Protein AF-A0A8C5NUU5-F1 (afdb_monomer)

InterPro domains:
  IPR004147 ABC1 atypical kinase-like domain [PF03109] (112-292)
  IPR011009 Protein kinase-like domain superfamily [SSF56112] (156-273)
  IPR034646 ADCK3-like domain [cd13970] (95-298)
  IPR051409 Atypical kinase ADCK [PTHR43851] (114-397)

Radius of gyration: 23.2 Å; Cα contacts (8 Å, |Δi|>4): 491; chains: 1; bounding box: 62×61×53 Å

Foldseek 3Di:
DAADAADLDLVSLVVLLVVLVVVLVVQLVVLVVVVVVPPDDDDDDDDPPPPQSSPDPVSLVSVLVSCLSLLLLLQLVVQLCCLLPPVLQDPSNVVSNVSSVVPDRDYPPVCLVPPSNLVCLLSSLVSNLVVCVVRVRDGPLDDSVVVSVVSNVLSNLVLALVVFLVQLVVVQVVCVPPLAEHEFHWPVVQDDSRDTDTPDDDAFQLLPCLPPDLVLLQVVLLVLVLVLLCCLQPVLKDQLRLPSRQWGQDPVSNHIYHGTRSRIDHHDPVLSVLVLQLLVCLLVVPLPSNLVSCCVQVVDVVPFDPLLSVLVSQLSNLSSPLQNDPFWDFLLDPVSVVSNSVSVVSNSVGPPDDGDPVVSSSSSSSSSSSVSSNSSRHTGRNNVSSVVSSVVSVCVVVVND

Solvent-accessible surface area (backbone atoms only — not comparable to full-atom values): 22202 Å² total; per-residue (Å²): 115,52,83,47,88,68,72,70,44,73,65,58,45,50,54,54,52,51,52,45,54,52,49,35,51,53,48,21,52,50,48,51,51,53,52,66,73,56,77,73,89,82,93,73,98,71,74,98,78,79,83,51,60,58,69,41,74,74,35,48,52,53,49,35,61,51,40,51,67,39,40,68,58,46,50,52,49,45,54,70,49,57,74,46,47,80,92,65,40,52,73,66,56,46,53,39,51,51,48,42,65,71,57,54,53,44,68,45,69,76,46,58,79,60,60,44,56,80,85,35,44,70,58,44,48,54,52,51,49,52,50,35,62,73,64,69,69,63,59,91,72,68,60,67,72,64,48,48,58,52,51,49,52,52,56,54,44,68,56,38,36,58,58,22,52,51,43,42,53,52,49,27,64,76,34,65,86,43,87,46,48,42,45,60,56,70,42,68,94,61,44,43,71,76,38,79,38,59,56,88,82,65,63,45,37,50,80,70,45,68,84,52,55,70,67,58,33,24,51,53,41,50,51,50,51,52,48,54,51,37,19,51,63,69,64,30,42,34,65,30,65,61,62,44,71,43,30,21,41,19,85,89,79,59,31,36,38,51,71,76,31,55,54,50,42,77,53,58,69,72,55,45,53,51,48,53,51,32,50,49,24,18,35,72,66,34,64,67,57,30,50,56,43,34,34,75,69,42,67,37,88,82,76,61,54,67,71,30,52,50,31,55,50,51,47,46,36,57,62,9,46,46,42,49,32,89,54,60,38,58,43,48,46,66,64,62,61,52,54,47,59,68,29,50,62,47,44,52,70,52,54,89,67,85,52,56,74,68,52,56,40,48,50,39,28,56,50,37,54,52,50,52,24,25,72,45,51,17,58,46,64,36,24,66,63,48,52,51,51,49,53,53,38,53,31,58,74,71,69,54,128

Organism: Jaculus jaculus (NCBI:txid51337)

Sequence (401 aa):
ARERKVPVTRIGRLANFGGLAVGLGFGALAEVAKKSLRSESSTGKKAVLDSSPFLSEANAERIVSTLCKVRGAALKLGQMLSIQDDAFINPHLAKIFDRVRQSADFMPLKQMMYPGVAQSIDSDVNNLMALLSMSNMLPEGLFPEHLIDVMRRELVLECDYEREAACAKKFRELLKDHPFFYVPEIVDELCSPHVLTSELVTGFPLDQGEGLSQEIRNEICHNILVLCLRELFEFHYMQTDPNWSNFFYDPQQHKVALLDFGASREYDRSFTNLYIQIIRAAADRDRETVLKKSIEMKFLTGYEVKAMEDAHLDAILILGEAFASEEPFDFGSQSTTEKIHSLIPIMLQHRLIPPPEETYSLHRKMGGSFLICSKLKACFPCKAMFEEAYSKYCRTQAGLQ

Nearest PDB structures (foldseek):
  4ped-assembly1_A  TM=8.914E-01  e=1.537E-37  Homo sapiens
  5i35-assembly1_A  TM=9.465E-01  e=2.571E-35  Homo sapiens
  7udp-assembly1_A  TM=9.270E-01  e=1.973E-35  Homo sapiens
  7udq-assembly2_B  TM=9.105E-01  e=1.582E-35  Homo sapiens
  7udq-assembly1_A  TM=8.842E-01  e=3.997E-35  Homo sapiens

pLDDT: mean 76.99, std 14.89, range [30.97, 96.44]

Secondary structure (DSSP, 8-state):
--B-PPP-SHHHHHHHHHHHHHHHHHHHHHHHHHHHHT-S-------TT---TT--HHHHHHHHHHHGGGHHHHHHHHHHHHTS-TTTS-HHHHHHHHHHHH--PBPPHHHHTS-TTGGGHHHHHHHHHHHHHHTT-SPTT--HHHHHHHHHHHHHHTT-HHHHHHHHHHHHHHTTT-SSEE-PPB-GGG-BTTB--BPPP-SEEGGGGGGS-HHHHHHHHHHHHHHHHHHHHTSSEEE----GGGEEEETTTTEEEE---TTEEE--HHHHHHHHHHHHHHHTT-HHHHHHHHHHTTS--S-S-HHHHHHHHHHHHHHHHHHH-SSPEETTSHHHHHHHHHHHHHHHHS-SSPPPHHHHHHHHHHHHHHHHHHHTT-EE--HHHHHHHHHHHHHHHTT--

Mean predicted aligned error: 11.81 Å

Structure (mmCIF, N/CA/C/O backbone):
data_AF-A0A8C5NUU5-F1
#
_entry.id   AF-A0A8C5NUU5-F1
#
loop_
_atom_site.group_PDB
_atom_site.id
_atom_site.type_symbol
_atom_site.label_atom_id
_atom_site.label_alt_id
_atom_site.label_comp_id
_atom_site.label_asym_id
_atom_site.label_entity_id
_atom_site.label_seq_id
_atom_site.pdbx_PDB_ins_code
_atom_site.Cartn_x
_atom_site.Cartn_y
_atom_site.Cartn_z
_atom_site.occupancy
_atom_site.B_iso_or_equiv
_atom_site.auth_seq_id
_atom_site.auth_comp_id
_atom_site.auth_asym_id
_atom_site.auth_atom_id
_atom_site.pdbx_PDB_model_num
ATOM 1 N N . ALA A 1 1 ? 16.398 10.800 -21.022 1.00 48.81 1 ALA A N 1
ATOM 2 C CA . ALA A 1 1 ? 17.086 9.572 -20.585 1.00 48.81 1 ALA A CA 1
ATOM 3 C C . ALA A 1 1 ? 18.338 9.359 -21.433 1.00 48.81 1 ALA A C 1
ATOM 5 O O . ALA A 1 1 ? 18.254 9.545 -22.645 1.00 48.81 1 ALA A O 1
ATOM 6 N N . ARG A 1 2 ? 19.489 9.028 -20.835 1.00 56.44 2 ARG A N 1
ATOM 7 C CA . ARG A 1 2 ? 20.695 8.584 -21.562 1.00 56.44 2 ARG A CA 1
ATOM 8 C C . ARG A 1 2 ? 20.977 7.119 -21.212 1.00 56.44 2 ARG A C 1
ATOM 10 O O . ARG A 1 2 ? 20.604 6.665 -20.136 1.00 56.44 2 ARG A O 1
ATOM 17 N N . GLU A 1 3 ? 21.618 6.378 -22.112 1.00 60.69 3 GLU A N 1
ATOM 18 C CA . GLU A 1 3 ? 22.063 5.010 -21.820 1.00 60.69 3 GLU A CA 1
ATOM 19 C C . GLU A 1 3 ? 23.207 5.058 -20.797 1.00 60.69 3 GLU A C 1
ATOM 21 O O . GLU A 1 3 ? 24.207 5.753 -21.012 1.00 60.69 3 GLU A O 1
ATOM 26 N N . ARG A 1 4 ? 23.082 4.333 -19.678 1.00 66.06 4 ARG A N 1
ATOM 27 C CA . ARG A 1 4 ? 24.101 4.361 -18.619 1.00 66.06 4 ARG A CA 1
ATOM 28 C C . ARG A 1 4 ? 24.364 2.976 -18.050 1.00 66.06 4 ARG A C 1
ATOM 30 O O . ARG A 1 4 ? 23.464 2.301 -17.563 1.00 66.06 4 ARG A O 1
ATOM 37 N N . LYS A 1 5 ? 25.633 2.559 -18.098 1.00 62.81 5 LYS A N 1
ATOM 38 C CA . LYS A 1 5 ? 26.053 1.250 -17.588 1.00 62.81 5 LYS A CA 1
ATOM 39 C C . LYS A 1 5 ? 25.958 1.198 -16.067 1.00 62.81 5 LYS A C 1
ATOM 41 O O . LYS A 1 5 ? 26.553 2.033 -15.382 1.00 62.81 5 LYS A O 1
ATOM 46 N N . VAL A 1 6 ? 25.284 0.174 -15.553 1.00 64.19 6 VAL A N 1
ATOM 47 C CA . VAL A 1 6 ? 25.213 -0.106 -14.113 1.00 64.19 6 VAL A CA 1
ATOM 48 C C . VAL A 1 6 ? 26.403 -0.993 -13.721 1.00 64.19 6 VAL A C 1
ATOM 50 O O . VAL A 1 6 ? 26.710 -1.949 -14.443 1.00 64.19 6 VAL A O 1
ATOM 53 N N . PRO A 1 7 ? 27.133 -0.689 -12.631 1.00 62.59 7 PRO A N 1
ATOM 54 C CA . PRO A 1 7 ? 28.271 -1.496 -12.200 1.00 62.59 7 PRO A CA 1
ATOM 55 C C . PRO A 1 7 ? 27.830 -2.915 -11.816 1.00 62.59 7 PRO A C 1
ATOM 57 O O . PRO A 1 7 ? 27.043 -3.118 -10.899 1.00 62.59 7 PRO A O 1
ATOM 60 N N . VAL A 1 8 ? 28.377 -3.920 -12.495 1.00 61.53 8 VAL A N 1
ATOM 61 C CA . VAL A 1 8 ? 27.998 -5.336 -12.321 1.00 61.53 8 VAL A CA 1
ATOM 62 C C . VAL A 1 8 ? 28.823 -6.075 -11.260 1.00 61.53 8 VAL A C 1
ATOM 64 O O . VAL A 1 8 ? 28.419 -7.143 -10.823 1.00 61.53 8 VAL A O 1
ATOM 67 N N . THR A 1 9 ? 29.949 -5.516 -10.799 1.00 61.06 9 THR A N 1
ATOM 68 C CA . THR A 1 9 ? 30.855 -6.182 -9.842 1.00 61.06 9 THR A CA 1
ATOM 69 C C . THR A 1 9 ? 30.888 -5.488 -8.479 1.00 61.06 9 THR A C 1
ATOM 71 O O . THR A 1 9 ? 30.816 -4.260 -8.394 1.00 61.06 9 THR A O 1
ATOM 74 N N . ARG A 1 10 ? 31.075 -6.268 -7.400 1.00 58.16 10 ARG A N 1
ATOM 75 C CA . ARG A 1 10 ? 31.219 -5.753 -6.020 1.00 58.16 10 ARG A CA 1
ATOM 76 C C . ARG A 1 10 ? 32.348 -4.719 -5.897 1.00 58.16 10 ARG A C 1
ATOM 78 O O . ARG A 1 10 ? 32.163 -3.672 -5.288 1.00 58.16 10 ARG A O 1
ATOM 85 N N . ILE A 1 11 ? 33.485 -4.965 -6.553 1.00 60.03 11 ILE A N 1
ATOM 86 C CA . ILE A 1 11 ? 34.646 -4.055 -6.562 1.00 60.03 11 ILE A CA 1
ATOM 87 C C . ILE A 1 11 ? 34.317 -2.741 -7.284 1.00 60.03 11 ILE A C 1
ATOM 89 O O . ILE A 1 11 ? 34.631 -1.664 -6.781 1.00 60.03 11 ILE A O 1
ATOM 93 N N . GLY A 1 12 ? 33.640 -2.809 -8.437 1.00 59.91 12 GLY A N 1
ATOM 94 C CA . GLY A 1 12 ? 33.230 -1.616 -9.180 1.00 59.91 12 GLY A CA 1
ATOM 95 C C . GLY A 1 12 ? 32.252 -0.740 -8.393 1.00 59.91 12 GLY A C 1
ATOM 96 O O . GLY A 1 12 ? 32.284 0.484 -8.507 1.00 59.91 12 GLY A O 1
ATOM 97 N N . ARG A 1 13 ? 31.409 -1.344 -7.549 1.00 68.25 13 ARG A N 1
ATOM 98 C CA . ARG A 1 13 ? 30.512 -0.613 -6.644 1.00 68.25 13 ARG A CA 1
ATOM 99 C C . ARG A 1 13 ? 31.269 0.015 -5.488 1.00 68.25 13 ARG A C 1
ATOM 101 O O . ARG A 1 13 ? 31.137 1.217 -5.291 1.00 68.25 13 ARG A O 1
ATOM 108 N N . LEU A 1 14 ? 32.136 -0.739 -4.814 1.00 60.97 14 LEU A N 1
ATOM 109 C CA . LEU A 1 14 ? 32.970 -0.218 -3.730 1.00 60.97 14 LEU A CA 1
ATOM 110 C C . LEU A 1 14 ? 33.817 0.986 -4.182 1.00 60.97 14 LEU A C 1
ATOM 112 O O . LEU A 1 14 ? 33.879 1.990 -3.481 1.00 60.97 14 LEU A O 1
ATOM 116 N N . ALA A 1 15 ? 34.394 0.937 -5.387 1.00 66.75 15 ALA A N 1
ATOM 117 C CA . ALA A 1 15 ? 35.152 2.052 -5.958 1.00 66.75 15 ALA A CA 1
ATOM 118 C C . ALA A 1 15 ? 34.297 3.320 -6.165 1.00 66.75 15 ALA A C 1
ATOM 120 O O . ALA A 1 15 ? 34.774 4.434 -5.946 1.00 66.75 15 ALA A O 1
ATOM 121 N N . ASN A 1 16 ? 33.021 3.169 -6.541 1.00 66.38 16 ASN A N 1
ATOM 122 C CA . ASN A 1 16 ? 32.099 4.298 -6.684 1.00 66.38 16 ASN A CA 1
ATOM 123 C C . ASN A 1 16 ? 31.792 4.967 -5.337 1.00 66.38 16 ASN A C 1
ATOM 125 O O . ASN A 1 16 ? 31.796 6.195 -5.258 1.00 66.38 16 ASN A O 1
ATOM 129 N N . PHE A 1 17 ? 31.558 4.173 -4.289 1.00 65.06 17 PHE A N 1
ATOM 130 C CA . PHE A 1 17 ? 31.290 4.689 -2.944 1.00 65.06 17 PHE A CA 1
ATOM 131 C C . PHE A 1 17 ? 32.551 5.244 -2.269 1.00 65.06 17 PHE A C 1
ATOM 133 O O . PHE A 1 17 ? 32.482 6.284 -1.618 1.00 65.06 17 PHE A O 1
ATOM 140 N N . GLY A 1 18 ? 33.721 4.643 -2.508 1.00 63.34 18 GLY A N 1
ATOM 141 C CA . GLY A 1 18 ? 35.010 5.194 -2.083 1.00 63.34 18 GLY A CA 1
ATOM 142 C C . GLY A 1 18 ? 35.283 6.572 -2.697 1.00 63.34 18 GLY A C 1
ATOM 143 O O . GLY A 1 18 ? 35.673 7.499 -1.990 1.00 63.34 18 GLY A O 1
ATOM 144 N N . GLY A 1 19 ? 34.988 6.749 -3.990 1.00 69.12 19 GLY A N 1
ATOM 145 C CA . GLY A 1 19 ? 35.074 8.053 -4.655 1.00 69.12 19 GLY A CA 1
ATOM 146 C C . GLY A 1 19 ? 34.118 9.101 -4.071 1.00 69.12 19 GLY A C 1
ATOM 147 O O . GLY A 1 19 ? 34.488 10.271 -3.952 1.00 69.12 19 GLY A O 1
ATOM 148 N N . LEU A 1 20 ? 32.913 8.693 -3.655 1.00 68.44 20 LEU A N 1
ATOM 149 C CA . LEU A 1 20 ? 31.975 9.577 -2.962 1.00 68.44 20 LEU A CA 1
ATOM 150 C C . LEU A 1 20 ? 32.493 9.981 -1.578 1.00 68.44 20 LEU A C 1
ATOM 152 O O . LEU A 1 20 ? 32.486 11.169 -1.279 1.00 68.44 20 LEU A O 1
ATOM 156 N N . ALA A 1 21 ? 32.953 9.036 -0.754 1.00 63.19 21 ALA A N 1
ATOM 157 C CA . ALA A 1 21 ? 33.461 9.326 0.589 1.00 63.19 21 ALA A CA 1
ATOM 158 C C . ALA A 1 21 ? 34.622 10.333 0.547 1.00 63.19 21 ALA A C 1
ATOM 160 O O . ALA A 1 21 ? 34.640 11.307 1.302 1.00 63.19 21 ALA A O 1
ATOM 161 N N . VAL A 1 22 ? 35.536 10.156 -0.413 1.00 70.50 22 VAL A N 1
ATOM 162 C CA . VAL A 1 22 ? 36.623 11.103 -0.687 1.00 70.50 22 VAL A CA 1
ATOM 163 C C . VAL A 1 22 ? 36.067 12.467 -1.117 1.00 70.50 22 VAL A C 1
ATOM 165 O O . VAL A 1 22 ? 36.446 13.492 -0.555 1.00 70.50 22 VAL A O 1
ATOM 168 N N . GLY A 1 23 ? 35.132 12.502 -2.072 1.00 66.00 23 GLY A N 1
ATOM 169 C CA . GLY A 1 23 ? 34.536 13.746 -2.573 1.00 66.00 23 GLY A CA 1
ATOM 170 C C . GLY A 1 23 ? 33.729 14.526 -1.528 1.00 66.00 23 GLY A C 1
ATOM 171 O O . GLY A 1 23 ? 33.807 15.754 -1.490 1.00 66.00 23 GLY A O 1
ATOM 172 N N . LEU A 1 24 ? 32.989 13.827 -0.665 1.00 68.00 24 LEU A N 1
ATOM 173 C CA . LEU A 1 24 ? 32.257 14.398 0.465 1.00 68.00 24 LEU A CA 1
ATOM 174 C C . LEU A 1 24 ? 33.218 14.948 1.523 1.00 68.00 24 LEU A C 1
ATOM 176 O O . LEU A 1 24 ? 33.020 16.070 1.982 1.00 68.00 24 LEU A O 1
ATOM 180 N N . GLY A 1 25 ? 34.285 14.209 1.849 1.00 61.53 25 GLY A N 1
ATOM 181 C CA . GLY A 1 25 ? 35.333 14.652 2.772 1.00 61.53 25 GLY A CA 1
ATOM 182 C C . GLY A 1 25 ? 36.059 15.909 2.285 1.00 61.53 25 GLY A C 1
ATOM 183 O O . GLY A 1 25 ? 36.188 16.873 3.038 1.00 61.53 25 GLY A O 1
ATOM 184 N N . PHE A 1 26 ? 36.449 15.958 1.006 1.00 68.31 26 PHE A N 1
ATOM 185 C CA . PHE A 1 26 ? 37.026 17.166 0.403 1.00 68.31 26 PHE A CA 1
ATOM 186 C C . PHE A 1 26 ? 36.042 18.342 0.392 1.00 68.31 26 PHE A C 1
ATOM 188 O O . PHE A 1 26 ? 36.434 19.466 0.698 1.00 68.31 26 PHE A O 1
ATOM 195 N N . GLY A 1 27 ? 34.768 18.100 0.063 1.00 59.88 27 GLY A N 1
ATOM 196 C CA . GLY A 1 27 ? 33.731 19.134 0.067 1.00 59.88 27 GLY A CA 1
ATOM 197 C C . GLY A 1 27 ? 33.468 19.709 1.460 1.00 59.88 27 GLY A C 1
ATOM 198 O O . GLY A 1 27 ? 33.361 20.924 1.605 1.00 59.88 27 GLY A O 1
ATOM 199 N N . ALA A 1 28 ? 33.430 18.855 2.485 1.00 65.06 28 ALA A N 1
ATOM 200 C CA . ALA A 1 28 ? 33.262 19.269 3.874 1.00 65.06 28 ALA A CA 1
ATOM 201 C C . ALA A 1 28 ? 34.465 20.078 4.380 1.00 65.06 28 ALA A C 1
ATOM 203 O O . ALA A 1 28 ? 34.283 21.138 4.976 1.00 65.06 28 ALA A O 1
ATOM 204 N N . LEU A 1 29 ? 35.693 19.634 4.082 1.00 65.00 29 LEU A N 1
ATOM 205 C CA . LEU A 1 29 ? 36.913 20.379 4.412 1.00 65.00 29 LEU A CA 1
ATOM 206 C C . LEU A 1 29 ? 36.962 21.743 3.713 1.00 65.00 29 LEU A C 1
ATOM 208 O O . LEU A 1 29 ? 37.319 22.738 4.340 1.00 65.00 29 LEU A O 1
ATOM 212 N N . ALA A 1 30 ? 36.571 21.812 2.438 1.00 67.00 30 ALA A N 1
ATOM 213 C CA . ALA A 1 30 ? 36.509 23.064 1.692 1.00 67.00 30 ALA A CA 1
ATOM 214 C C . ALA A 1 30 ? 35.469 24.036 2.274 1.00 67.00 30 ALA A C 1
ATOM 216 O O . ALA A 1 30 ? 35.749 25.230 2.380 1.00 67.00 30 ALA A O 1
ATOM 217 N N . GLU A 1 31 ? 34.300 23.546 2.698 1.00 63.31 31 GLU A N 1
ATOM 218 C CA . GLU A 1 31 ? 33.261 24.386 3.304 1.00 63.31 31 GLU A CA 1
ATOM 219 C C . GLU A 1 31 ? 33.675 24.880 4.699 1.00 63.31 31 GLU A C 1
ATOM 221 O O . GLU A 1 31 ? 33.474 26.050 5.026 1.00 63.31 31 GLU A O 1
ATOM 226 N N . VAL A 1 32 ? 34.348 24.037 5.493 1.00 68.25 32 VAL A N 1
ATOM 227 C CA . VAL A 1 32 ? 34.960 24.436 6.774 1.00 68.25 32 VAL A CA 1
ATOM 228 C C . VAL A 1 32 ? 36.052 25.487 6.557 1.00 68.25 32 VAL A C 1
ATOM 230 O O . VAL A 1 32 ? 36.048 26.512 7.238 1.00 68.25 32 VAL A O 1
ATOM 233 N N . ALA A 1 33 ? 36.940 25.298 5.575 1.00 71.00 33 ALA A N 1
ATOM 234 C CA . ALA A 1 33 ? 37.979 26.271 5.234 1.00 71.00 33 ALA A CA 1
ATOM 235 C C . ALA A 1 33 ? 37.377 27.608 4.769 1.00 71.00 33 ALA A C 1
ATOM 237 O O . ALA A 1 33 ? 37.778 28.673 5.235 1.00 71.00 33 ALA A O 1
ATOM 238 N N . LYS A 1 34 ? 36.349 27.567 3.915 1.00 68.69 34 LYS A N 1
ATOM 239 C CA . LYS A 1 34 ? 35.609 28.745 3.438 1.00 68.69 34 LYS A CA 1
ATOM 240 C C . LYS A 1 34 ? 34.892 29.481 4.571 1.00 68.69 34 LYS A C 1
ATOM 242 O O . LYS A 1 34 ? 34.844 30.708 4.560 1.00 68.69 34 LYS A O 1
ATOM 247 N N . LYS A 1 35 ? 34.355 28.754 5.556 1.00 61.25 35 LYS A N 1
ATOM 248 C CA . LYS A 1 35 ? 33.715 29.325 6.750 1.00 61.25 35 LYS A CA 1
ATOM 249 C C . LYS A 1 35 ? 34.744 29.932 7.711 1.00 61.25 35 LYS A C 1
ATOM 251 O O . LYS A 1 35 ? 34.495 31.007 8.243 1.00 61.25 35 LYS A O 1
ATOM 256 N N . SER A 1 36 ? 35.919 29.312 7.847 1.00 66.06 36 SER A N 1
ATOM 257 C CA . SER A 1 36 ? 37.056 29.852 8.609 1.00 66.06 36 SER A CA 1
ATOM 258 C C . SER A 1 36 ? 37.648 31.115 7.973 1.00 66.06 36 SER A C 1
ATOM 260 O O . SER A 1 36 ? 38.089 32.006 8.689 1.00 66.06 36 SER A O 1
ATOM 262 N N . LEU A 1 37 ? 37.630 31.216 6.640 1.00 62.16 37 LEU A N 1
ATOM 263 C CA . LEU A 1 37 ? 38.055 32.404 5.888 1.00 62.16 37 LEU A CA 1
ATOM 264 C C . LEU A 1 37 ? 37.002 33.529 5.882 1.00 62.16 37 LEU A C 1
ATOM 266 O O . LEU A 1 37 ? 37.339 34.675 5.609 1.00 62.16 37 LEU A O 1
ATOM 270 N N . ARG A 1 38 ? 35.731 33.225 6.182 1.00 56.22 38 ARG A N 1
ATOM 271 C CA . ARG A 1 38 ? 34.602 34.180 6.210 1.00 56.22 38 ARG A CA 1
ATOM 272 C C . ARG A 1 38 ? 34.339 34.809 7.584 1.00 56.22 38 ARG A C 1
ATOM 274 O O . ARG A 1 38 ? 33.299 35.436 7.774 1.00 56.22 38 ARG A O 1
ATOM 281 N N . SER A 1 39 ? 35.260 34.673 8.536 1.00 43.84 39 SER A N 1
ATOM 282 C CA . SER A 1 39 ? 35.147 35.317 9.846 1.00 43.84 39 SER A CA 1
ATOM 283 C C . SER A 1 39 ? 35.506 36.806 9.781 1.00 43.84 39 SER A C 1
ATOM 285 O O . SER A 1 39 ? 36.540 37.207 10.296 1.00 43.84 39 SER A O 1
ATOM 287 N N . GLU A 1 40 ? 34.633 37.615 9.177 1.00 42.03 40 GLU A N 1
ATOM 288 C CA . GLU A 1 40 ? 34.365 38.995 9.600 1.00 42.03 40 GLU A CA 1
ATOM 289 C C . GLU A 1 40 ? 33.042 39.490 8.977 1.00 42.03 40 GLU A C 1
ATOM 291 O O . GLU A 1 40 ? 32.858 39.477 7.763 1.00 42.03 40 GLU A O 1
ATOM 296 N N . SER A 1 41 ? 32.126 39.948 9.840 1.00 34.31 41 SER A N 1
ATOM 297 C CA . SER A 1 41 ? 30.823 40.594 9.569 1.00 34.31 41 SER A CA 1
ATOM 298 C C . SER A 1 41 ? 29.615 39.716 9.163 1.00 34.31 41 SER A C 1
ATOM 300 O O . SER A 1 41 ? 29.372 39.394 8.005 1.00 34.31 41 SER A O 1
ATOM 302 N N . SER A 1 42 ? 28.760 39.392 10.141 1.00 33.69 42 SER A N 1
ATOM 303 C CA . SER A 1 42 ? 27.350 39.842 10.173 1.00 33.69 42 SER A CA 1
ATOM 304 C C . SER A 1 42 ? 26.563 39.166 11.302 1.00 33.69 42 SER A C 1
ATOM 306 O O . SER A 1 42 ? 26.409 37.950 11.385 1.00 33.69 42 SER A O 1
ATOM 308 N N . THR A 1 43 ? 26.049 40.009 12.189 1.00 38.34 43 THR A N 1
ATOM 309 C CA . THR A 1 43 ? 24.998 39.744 13.167 1.00 38.34 43 THR A CA 1
ATOM 310 C C . THR A 1 43 ? 23.674 39.475 12.446 1.00 38.34 43 THR A C 1
ATOM 312 O O . THR A 1 43 ? 23.186 40.322 11.705 1.00 38.34 43 THR A O 1
ATOM 315 N N . GLY A 1 44 ? 23.053 38.318 12.685 1.00 30.97 44 GLY A N 1
ATOM 316 C CA . GLY A 1 44 ? 21.699 38.049 12.197 1.00 30.97 44 GLY A CA 1
ATOM 317 C C . GLY A 1 44 ? 21.267 36.602 12.404 1.00 30.97 44 GLY A C 1
ATOM 318 O O . GLY A 1 44 ? 21.817 35.694 11.792 1.00 30.97 44 GLY A O 1
ATOM 319 N N . LYS A 1 45 ? 20.266 36.400 13.267 1.00 37.53 45 LYS A N 1
ATOM 320 C CA . LYS A 1 45 ? 19.578 35.126 13.524 1.00 37.53 45 LYS A CA 1
ATOM 321 C C . LYS A 1 45 ? 19.250 34.395 12.209 1.00 37.53 45 LYS A C 1
ATOM 323 O O . LYS A 1 45 ? 18.369 34.831 11.472 1.00 37.53 45 LYS A O 1
ATOM 328 N N . LYS A 1 46 ? 19.906 33.263 11.951 1.00 31.20 46 LYS A N 1
ATOM 329 C CA . LYS A 1 46 ? 19.483 32.263 10.962 1.00 31.20 46 LYS A CA 1
ATOM 330 C C . LYS A 1 46 ? 19.641 30.867 11.561 1.00 31.20 46 LYS A C 1
ATOM 332 O O . LYS A 1 46 ? 20.548 30.627 12.348 1.00 31.20 46 LYS A O 1
ATOM 337 N N . ALA A 1 47 ? 18.657 30.034 11.247 1.00 31.16 47 ALA A N 1
ATOM 338 C CA . ALA A 1 47 ? 18.267 28.799 11.906 1.00 31.16 47 ALA A CA 1
ATOM 339 C C . ALA A 1 47 ? 19.414 27.838 12.264 1.00 31.16 47 ALA A C 1
ATOM 341 O O . ALA A 1 47 ? 20.346 27.625 11.496 1.00 31.16 47 ALA A O 1
ATOM 342 N N . VAL A 1 48 ? 19.253 27.173 13.408 1.00 33.88 48 VAL A N 1
ATOM 343 C CA . VAL A 1 48 ? 20.086 26.088 13.965 1.00 33.88 48 VAL A CA 1
ATOM 344 C C . VAL A 1 48 ? 20.008 24.789 13.119 1.00 33.88 48 VAL A C 1
ATOM 346 O O . VAL A 1 48 ? 20.285 23.703 13.602 1.00 33.88 48 VAL A O 1
ATOM 349 N N . LEU A 1 49 ? 19.650 24.874 11.832 1.00 36.28 49 LEU A N 1
ATOM 350 C CA . LEU A 1 49 ? 19.380 23.720 10.957 1.00 36.28 49 LEU A CA 1
ATOM 351 C C . LEU A 1 49 ? 20.277 23.637 9.699 1.00 36.28 49 LEU A C 1
ATOM 353 O O . LEU A 1 49 ? 20.172 22.669 8.958 1.00 36.28 49 LEU A O 1
ATOM 357 N N . ASP A 1 50 ? 21.217 24.572 9.493 1.00 39.03 50 ASP A N 1
ATOM 358 C CA . ASP A 1 50 ? 22.182 24.571 8.362 1.00 39.03 50 ASP A CA 1
ATOM 359 C C . ASP A 1 50 ? 23.565 23.954 8.710 1.00 39.03 50 ASP A C 1
ATOM 361 O O . ASP A 1 50 ? 24.580 24.204 8.055 1.00 39.03 50 ASP A O 1
ATOM 365 N N . SER A 1 51 ? 23.673 23.168 9.784 1.00 46.88 51 SER A N 1
ATOM 366 C CA . SER A 1 51 ? 24.963 22.795 10.392 1.00 46.88 51 SER A CA 1
ATOM 367 C C . SER A 1 51 ? 25.461 21.385 10.057 1.00 46.88 51 SER A C 1
ATOM 369 O O . SER A 1 51 ? 25.937 20.673 10.936 1.00 46.88 51 SER A O 1
ATOM 371 N N . SER A 1 52 ? 25.412 20.982 8.788 1.00 55.38 52 SER A N 1
ATOM 372 C CA . SER A 1 52 ? 26.130 19.796 8.305 1.00 55.38 52 SER A CA 1
ATOM 373 C C . SER A 1 52 ? 27.122 20.217 7.213 1.00 55.38 52 SER A C 1
ATOM 375 O O . SER A 1 52 ? 26.706 20.495 6.088 1.00 55.38 52 SER A O 1
ATOM 377 N N . PRO A 1 53 ? 28.442 20.264 7.495 1.00 54.97 53 PRO A N 1
ATOM 378 C CA . PRO A 1 53 ? 29.476 20.551 6.489 1.00 54.97 53 PRO A CA 1
ATOM 379 C C . PRO A 1 53 ? 29.433 19.595 5.284 1.00 54.97 53 PRO A C 1
ATOM 381 O O . PRO A 1 53 ? 29.976 19.890 4.221 1.00 54.97 53 PRO A O 1
ATOM 384 N N . PHE A 1 54 ? 28.774 18.446 5.446 1.00 54.88 54 PHE A N 1
ATOM 385 C CA . PHE A 1 54 ? 28.607 17.424 4.424 1.00 54.88 54 PHE A CA 1
ATOM 386 C C . PHE A 1 54 ? 27.453 17.698 3.446 1.00 54.88 54 PHE A C 1
ATOM 388 O O . PHE A 1 54 ? 27.490 17.154 2.346 1.00 54.88 54 PHE A O 1
ATOM 395 N N . LEU A 1 55 ? 26.493 18.575 3.763 1.00 60.47 55 LEU A N 1
ATOM 396 C CA . LEU A 1 55 ? 25.282 18.827 2.960 1.00 60.47 55 LEU A CA 1
ATOM 397 C C . LEU A 1 55 ? 25.342 20.118 2.113 1.00 60.47 55 LEU A C 1
ATOM 399 O O . LEU A 1 55 ? 24.335 20.794 1.921 1.00 60.47 55 LEU A O 1
ATOM 403 N N . SER A 1 56 ? 26.512 20.471 1.572 1.00 66.69 56 SER A N 1
ATOM 404 C CA . SER A 1 56 ? 26.612 21.558 0.582 1.00 66.69 56 SER A CA 1
ATOM 405 C C . SER A 1 56 ? 25.914 21.195 -0.739 1.00 66.69 56 SER A C 1
ATOM 407 O O . SER A 1 56 ? 25.795 20.021 -1.086 1.00 66.69 56 SER A O 1
ATOM 409 N N . GLU A 1 57 ? 25.502 22.189 -1.531 1.00 64.44 57 GLU A N 1
ATOM 410 C CA . GLU A 1 57 ? 24.834 21.981 -2.832 1.00 64.44 57 GLU A CA 1
ATOM 411 C C . GLU A 1 57 ? 25.669 21.106 -3.796 1.00 64.44 57 GLU A C 1
ATOM 413 O O . GLU A 1 57 ? 25.150 20.204 -4.453 1.00 64.44 57 GLU A O 1
ATOM 418 N N . ALA A 1 58 ? 26.996 21.278 -3.793 1.00 63.16 58 ALA A N 1
ATOM 419 C CA . ALA A 1 58 ? 27.921 20.449 -4.569 1.00 63.16 58 ALA A CA 1
ATOM 420 C C . ALA A 1 58 ? 28.030 19.004 -4.046 1.00 63.16 58 ALA A C 1
ATOM 422 O O . ALA A 1 58 ? 28.266 18.076 -4.822 1.00 63.16 58 ALA A O 1
ATOM 423 N N . ASN A 1 59 ? 27.872 18.790 -2.739 1.00 68.19 59 ASN A N 1
ATOM 424 C CA . ASN A 1 59 ? 27.830 17.454 -2.151 1.00 68.19 59 ASN A CA 1
ATOM 425 C C . ASN A 1 59 ? 26.476 16.774 -2.387 1.00 68.19 59 ASN A C 1
ATOM 427 O O . ASN A 1 59 ? 26.456 15.575 -2.658 1.00 68.19 59 ASN A O 1
ATOM 431 N N . ALA A 1 60 ? 25.374 17.527 -2.389 1.00 67.50 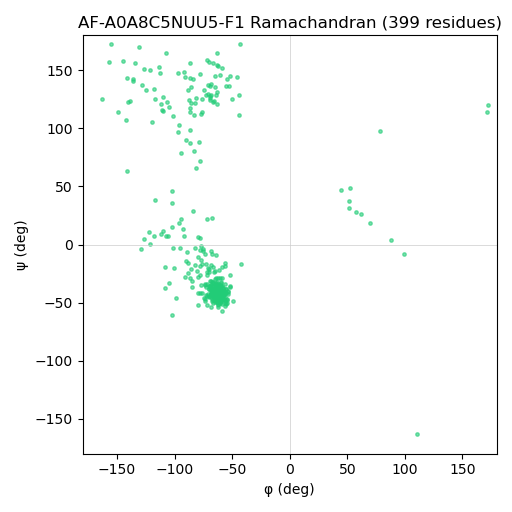60 ALA A N 1
ATOM 432 C CA . ALA A 1 60 ? 24.050 17.021 -2.742 1.00 67.50 60 ALA A CA 1
ATOM 433 C C . ALA A 1 60 ? 24.031 16.443 -4.168 1.00 67.50 60 ALA A C 1
ATOM 435 O O . ALA A 1 60 ? 23.542 15.335 -4.374 1.00 67.50 60 ALA A O 1
ATOM 436 N N . GLU A 1 61 ? 24.657 17.117 -5.140 1.00 71.00 61 GLU A N 1
ATOM 437 C CA . GLU A 1 61 ? 24.827 16.580 -6.501 1.00 71.00 61 GLU A CA 1
ATOM 438 C C . GLU A 1 61 ? 25.620 15.263 -6.540 1.00 71.00 61 GLU A C 1
ATOM 440 O O . GLU A 1 61 ? 25.278 14.330 -7.273 1.00 71.00 61 GLU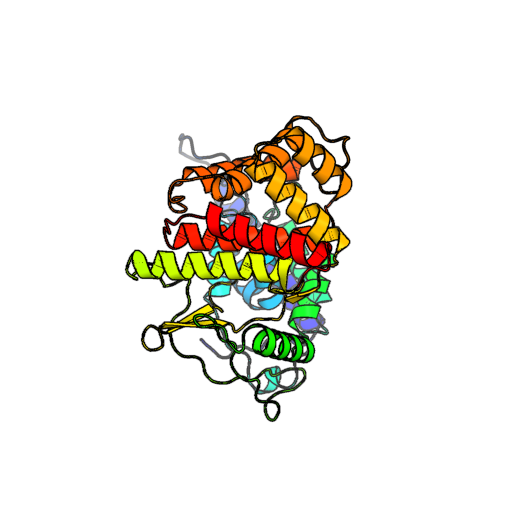 A O 1
ATOM 445 N N . ARG A 1 62 ? 26.678 15.148 -5.727 1.00 72.19 62 ARG A N 1
ATOM 446 C CA . ARG A 1 62 ? 27.480 13.915 -5.631 1.00 72.19 62 ARG A CA 1
ATOM 447 C C . ARG A 1 62 ? 26.691 12.769 -5.001 1.00 72.19 62 ARG A C 1
ATOM 449 O O . ARG A 1 62 ? 26.813 11.631 -5.465 1.00 72.19 62 ARG A O 1
ATOM 456 N N . ILE A 1 63 ? 25.874 13.072 -3.993 1.00 73.56 63 ILE A N 1
ATOM 457 C CA . ILE A 1 63 ? 24.962 12.119 -3.357 1.00 73.56 63 ILE A CA 1
ATOM 458 C C . ILE A 1 63 ? 23.941 11.628 -4.386 1.00 73.56 63 ILE A C 1
ATOM 460 O O . ILE A 1 63 ? 23.874 10.424 -4.618 1.00 73.56 63 ILE A O 1
ATOM 464 N N . VAL A 1 64 ? 23.245 12.529 -5.093 1.00 72.88 64 VAL A N 1
ATOM 465 C CA . VAL A 1 64 ? 22.279 12.172 -6.155 1.00 72.88 64 VAL A CA 1
ATOM 466 C C . VAL A 1 64 ? 22.931 11.283 -7.213 1.00 72.88 64 VAL A C 1
ATOM 468 O O . VAL A 1 64 ? 22.431 10.203 -7.513 1.00 72.88 64 VAL A O 1
ATOM 471 N N . SER A 1 65 ? 24.090 11.685 -7.743 1.00 72.00 65 SER A N 1
ATOM 472 C CA . SER A 1 65 ? 24.811 10.920 -8.771 1.00 72.00 65 SER A CA 1
ATOM 473 C C . SER A 1 65 ? 25.206 9.513 -8.306 1.00 72.00 65 SER A C 1
ATOM 475 O O . SER A 1 65 ? 25.242 8.580 -9.113 1.00 72.00 65 SER A O 1
ATOM 477 N N . THR A 1 66 ? 25.487 9.339 -7.012 1.00 74.19 66 THR A N 1
ATOM 478 C CA . THR A 1 66 ? 25.826 8.033 -6.431 1.00 74.19 66 THR A CA 1
ATOM 479 C C . THR A 1 66 ? 24.581 7.194 -6.165 1.00 74.19 66 THR A C 1
ATOM 481 O O . THR A 1 66 ? 24.568 6.019 -6.526 1.00 74.19 66 THR A O 1
ATOM 484 N N . LEU A 1 67 ? 23.507 7.793 -5.646 1.00 73.38 67 LEU A N 1
ATOM 485 C CA . LEU A 1 67 ? 22.214 7.129 -5.463 1.00 73.38 67 LEU A CA 1
ATOM 486 C C . LEU A 1 67 ? 21.616 6.660 -6.796 1.00 73.38 67 LEU A C 1
ATOM 488 O O . LEU A 1 67 ? 21.085 5.557 -6.865 1.00 73.38 67 LEU A O 1
ATOM 492 N N . CYS A 1 68 ? 21.803 7.410 -7.887 1.00 73.38 68 CYS A N 1
ATOM 493 C CA . CYS A 1 68 ? 21.409 6.973 -9.230 1.00 73.38 68 CYS A CA 1
ATOM 494 C C . CYS A 1 68 ? 22.131 5.694 -9.700 1.00 73.38 68 CYS A C 1
ATOM 496 O O . CYS A 1 68 ? 21.620 5.004 -10.579 1.00 73.38 68 CYS A O 1
ATOM 498 N N . LYS A 1 69 ? 23.301 5.343 -9.141 1.00 71.19 69 LYS A N 1
ATOM 499 C CA . LYS A 1 69 ? 24.006 4.083 -9.464 1.00 71.19 69 LYS A CA 1
ATOM 500 C C . LYS A 1 69 ? 23.441 2.874 -8.714 1.00 71.19 69 LYS A C 1
ATOM 502 O O . LYS A 1 69 ? 23.622 1.757 -9.185 1.00 71.19 69 LYS A O 1
ATOM 507 N N . VAL A 1 70 ? 22.769 3.106 -7.585 1.00 73.31 70 VAL A N 1
ATOM 508 C CA . VAL A 1 70 ? 22.078 2.101 -6.756 1.00 73.31 70 VAL A CA 1
ATOM 509 C C . VAL A 1 70 ? 20.576 2.388 -6.707 1.00 73.31 70 VAL A C 1
ATOM 511 O O . VAL A 1 70 ? 19.927 2.257 -5.673 1.00 73.31 70 VAL A O 1
ATOM 514 N N . ARG A 1 71 ? 20.023 2.828 -7.845 1.00 73.56 71 ARG A N 1
ATOM 515 C CA . ARG A 1 71 ? 18.677 3.406 -7.934 1.00 73.56 71 ARG A CA 1
ATOM 516 C C . ARG A 1 71 ? 17.591 2.483 -7.386 1.00 73.56 71 ARG A C 1
ATOM 518 O O . ARG A 1 71 ? 16.710 2.991 -6.717 1.00 73.56 71 ARG A O 1
ATOM 525 N N . GLY A 1 72 ? 17.679 1.168 -7.604 1.00 75.06 72 GLY A N 1
ATOM 526 C CA . GLY A 1 72 ? 16.730 0.203 -7.029 1.00 75.06 72 GLY A CA 1
ATOM 527 C C . GLY A 1 72 ? 16.709 0.262 -5.499 1.00 75.06 72 GLY A C 1
ATOM 528 O O . GLY A 1 72 ? 15.689 0.600 -4.910 1.00 75.06 72 GLY A O 1
ATOM 529 N N . ALA A 1 73 ? 17.866 0.070 -4.854 1.00 76.56 73 ALA A N 1
ATOM 530 C CA . ALA A 1 73 ? 17.985 0.159 -3.397 1.00 76.56 73 ALA A CA 1
ATOM 531 C C . ALA A 1 73 ? 17.600 1.541 -2.845 1.00 76.56 73 ALA A C 1
ATOM 533 O O . ALA A 1 73 ? 16.935 1.630 -1.816 1.00 76.56 73 ALA A O 1
ATOM 534 N N . ALA A 1 74 ? 17.987 2.618 -3.537 1.00 76.25 74 ALA A N 1
ATOM 535 C CA . ALA A 1 74 ? 17.647 3.979 -3.141 1.00 76.25 74 ALA A CA 1
ATOM 536 C C . ALA A 1 74 ? 16.138 4.248 -3.249 1.00 76.25 74 ALA A C 1
ATOM 538 O O . ALA A 1 74 ? 15.554 4.763 -2.306 1.00 76.25 74 ALA A O 1
ATOM 539 N N . LEU A 1 75 ? 15.494 3.890 -4.362 1.00 75.31 75 LEU A N 1
ATOM 540 C CA . LEU A 1 75 ? 14.054 4.083 -4.542 1.00 75.31 75 LEU A CA 1
ATOM 541 C C . LEU A 1 75 ? 13.246 3.207 -3.592 1.00 75.31 75 LEU A C 1
ATOM 543 O O . LEU A 1 75 ? 12.294 3.715 -3.012 1.00 75.31 75 LEU A O 1
ATOM 547 N N . LYS A 1 76 ? 13.651 1.952 -3.364 1.00 75.38 76 LYS A N 1
ATOM 548 C CA . LYS A 1 76 ? 12.967 1.075 -2.411 1.00 75.38 76 LYS A CA 1
ATOM 549 C C . LYS A 1 76 ? 13.070 1.595 -0.985 1.00 75.38 76 LYS A C 1
ATOM 551 O O . LYS A 1 76 ? 12.072 1.644 -0.272 1.00 75.38 76 LYS A O 1
ATOM 556 N N . LEU A 1 77 ? 14.250 2.070 -0.583 1.00 75.06 77 LEU A N 1
ATOM 557 C CA . LEU A 1 77 ? 14.395 2.768 0.690 1.00 75.06 77 LEU A CA 1
ATOM 558 C C . LEU A 1 77 ? 13.537 4.031 0.732 1.00 75.06 77 LEU A C 1
ATOM 560 O O . LEU A 1 77 ? 12.869 4.276 1.726 1.00 75.06 77 LEU A O 1
ATOM 564 N N . GLY A 1 78 ? 13.545 4.814 -0.346 1.00 69.44 78 GLY A N 1
ATOM 565 C CA . GLY A 1 78 ? 12.711 5.995 -0.502 1.00 69.44 78 GLY A CA 1
ATOM 566 C C . GLY A 1 78 ? 11.243 5.661 -0.287 1.00 69.44 78 GLY A C 1
ATOM 567 O O . GLY A 1 78 ? 10.618 6.314 0.521 1.00 69.44 78 GLY A O 1
ATOM 568 N N . GLN A 1 79 ? 10.712 4.605 -0.901 1.00 66.31 79 GLN A N 1
ATOM 569 C CA . GLN A 1 79 ? 9.342 4.134 -0.685 1.00 66.31 79 GLN A CA 1
ATOM 570 C C . GLN A 1 79 ? 9.110 3.703 0.764 1.00 66.31 79 GLN A C 1
ATOM 572 O O . GLN A 1 79 ? 8.133 4.134 1.362 1.00 66.31 79 GLN A O 1
ATOM 577 N N . MET A 1 80 ? 10.021 2.912 1.346 1.00 65.69 80 MET A N 1
ATOM 578 C CA . MET A 1 80 ? 9.941 2.448 2.737 1.00 65.69 80 MET A CA 1
ATOM 579 C C . MET A 1 80 ? 9.955 3.598 3.754 1.00 65.69 80 MET A C 1
ATOM 581 O O . MET A 1 80 ? 9.271 3.517 4.773 1.00 65.69 80 MET A O 1
ATOM 585 N N . LEU A 1 81 ? 10.724 4.654 3.478 1.00 59.81 81 LEU A N 1
ATOM 586 C CA . LEU A 1 81 ? 10.798 5.859 4.300 1.00 59.81 81 LEU A CA 1
ATOM 587 C C . LEU A 1 81 ? 9.688 6.860 3.964 1.00 59.81 81 LEU A C 1
ATOM 589 O O . LEU A 1 81 ? 9.236 7.543 4.860 1.00 59.81 81 LEU A O 1
ATOM 593 N N . SER A 1 82 ? 9.219 6.932 2.717 1.00 49.94 82 SER A N 1
ATOM 594 C CA . SER A 1 82 ? 8.192 7.871 2.223 1.00 49.94 82 SER A CA 1
ATOM 595 C C . SER A 1 82 ? 6.782 7.518 2.693 1.00 49.94 82 SER A C 1
ATOM 597 O O . SER A 1 82 ? 5.864 8.306 2.497 1.00 49.94 82 SER A O 1
ATOM 599 N N . ILE A 1 83 ? 6.601 6.355 3.321 1.00 45.53 83 ILE A N 1
ATOM 600 C CA . ILE A 1 83 ? 5.413 6.038 4.134 1.00 45.53 83 ILE A CA 1
ATOM 601 C C . ILE A 1 83 ? 5.406 6.855 5.431 1.00 45.53 83 ILE A C 1
ATOM 603 O O . ILE A 1 83 ? 4.368 7.019 6.062 1.00 45.53 83 ILE A O 1
ATOM 607 N N . GLN A 1 84 ? 6.570 7.351 5.845 1.00 41.53 84 GLN A N 1
ATOM 608 C CA . GLN A 1 84 ? 6.709 8.380 6.859 1.00 41.53 84 GLN A CA 1
ATOM 609 C C . GLN A 1 84 ? 6.847 9.689 6.083 1.00 41.53 84 GLN A C 1
ATOM 611 O O . GLN A 1 84 ? 7.910 9.993 5.550 1.00 41.53 84 GLN A O 1
ATOM 616 N N . ASP A 1 85 ? 5.723 10.381 5.936 1.00 44.16 85 ASP A N 1
ATOM 617 C CA . ASP A 1 85 ? 5.520 11.566 5.100 1.00 44.16 85 ASP A CA 1
ATOM 618 C C . ASP A 1 85 ? 6.629 12.633 5.149 1.00 44.16 85 ASP A C 1
ATOM 620 O O . ASP A 1 85 ? 7.514 12.629 6.005 1.00 44.16 85 ASP A O 1
ATOM 624 N N . ASP A 1 86 ? 6.508 13.628 4.265 1.00 39.91 86 ASP A N 1
ATOM 625 C CA . ASP A 1 86 ? 7.357 14.824 4.102 1.00 39.91 86 ASP A CA 1
ATOM 626 C C . ASP A 1 86 ? 7.806 15.529 5.406 1.00 39.91 86 ASP A C 1
ATOM 628 O O . ASP A 1 86 ? 8.756 16.312 5.394 1.00 39.91 86 ASP A O 1
ATOM 632 N N . ALA A 1 87 ? 7.156 15.257 6.542 1.00 38.41 87 ALA A N 1
ATOM 633 C CA . ALA A 1 87 ? 7.556 15.714 7.872 1.00 38.41 87 ALA A CA 1
ATOM 634 C C . ALA A 1 87 ? 8.836 15.042 8.419 1.00 38.41 87 ALA A C 1
ATOM 636 O O . ALA A 1 87 ? 9.496 15.611 9.290 1.00 38.41 87 ALA A O 1
ATOM 637 N N . PHE A 1 88 ? 9.188 13.844 7.943 1.00 42.38 88 PHE A N 1
ATOM 638 C CA . PHE A 1 88 ? 10.318 13.047 8.439 1.00 42.38 88 PHE A CA 1
ATOM 639 C C . PHE A 1 88 ? 11.514 13.062 7.488 1.00 42.38 88 PHE A C 1
ATOM 641 O O . PHE A 1 88 ? 12.677 13.050 7.903 1.00 42.38 88 PHE A O 1
ATOM 648 N N . ILE A 1 89 ? 11.233 13.128 6.189 1.00 51.41 89 ILE A N 1
ATOM 649 C CA . ILE A 1 89 ? 12.263 13.270 5.175 1.00 51.41 89 ILE A CA 1
ATOM 650 C C . ILE A 1 89 ? 12.727 14.727 5.198 1.00 51.41 89 ILE A C 1
ATOM 652 O O . ILE A 1 89 ? 11.990 15.636 4.829 1.00 51.41 89 ILE A O 1
ATOM 656 N N . ASN A 1 90 ? 13.984 14.958 5.591 1.00 55.72 90 ASN A N 1
ATOM 657 C CA . ASN A 1 90 ? 14.624 16.263 5.426 1.00 55.72 90 ASN A CA 1
ATOM 658 C C . ASN A 1 90 ? 14.293 16.806 4.013 1.00 55.72 90 ASN A C 1
ATOM 660 O O . ASN A 1 90 ? 14.530 16.079 3.047 1.00 55.72 90 ASN A O 1
ATOM 664 N N . PRO A 1 91 ? 13.794 18.046 3.840 1.00 59.78 91 PRO A N 1
ATOM 665 C CA . PRO A 1 91 ? 13.418 18.577 2.524 1.00 59.78 91 PRO A CA 1
ATOM 666 C C . PRO A 1 91 ? 14.521 18.447 1.461 1.00 59.78 91 PRO A C 1
ATOM 668 O O . PRO A 1 91 ? 14.249 18.366 0.263 1.00 59.78 91 PRO A O 1
ATOM 671 N N . HIS A 1 92 ? 15.786 18.396 1.886 1.00 64.69 92 HIS A N 1
ATOM 672 C CA . HIS A 1 92 ? 16.919 18.077 1.024 1.00 64.69 92 HIS A CA 1
ATOM 673 C C . HIS A 1 92 ? 16.959 16.602 0.600 1.00 64.69 92 HIS A C 1
ATOM 675 O O . HIS A 1 92 ? 17.204 16.326 -0.570 1.00 64.69 92 HIS A O 1
ATOM 681 N N . LEU A 1 93 ? 16.696 15.661 1.510 1.00 66.38 93 LEU A N 1
ATOM 682 C CA . LEU A 1 93 ? 16.578 14.230 1.214 1.00 66.38 93 LEU A CA 1
ATOM 683 C C . LEU A 1 93 ? 15.393 13.943 0.276 1.00 66.38 93 LEU A C 1
ATOM 685 O O . LEU A 1 93 ? 15.560 13.182 -0.673 1.00 66.38 93 LEU A O 1
ATOM 689 N N . ALA A 1 94 ? 14.252 14.612 0.472 1.00 64.56 94 ALA A N 1
ATOM 690 C CA . ALA A 1 94 ? 13.076 14.492 -0.399 1.00 64.56 94 ALA A CA 1
ATOM 691 C C . ALA A 1 94 ? 13.425 14.927 -1.825 1.00 64.56 94 ALA A C 1
ATOM 693 O O . ALA A 1 94 ? 13.281 14.157 -2.771 1.00 64.56 94 ALA A O 1
ATOM 694 N N . LYS A 1 95 ? 14.036 16.113 -1.966 1.00 69.31 95 LYS A N 1
ATOM 695 C CA . LYS A 1 95 ? 14.544 16.608 -3.255 1.00 69.31 95 LYS A CA 1
ATOM 696 C C . LYS A 1 95 ? 15.566 15.667 -3.889 1.00 69.31 95 LYS A C 1
ATOM 698 O O . LYS A 1 95 ? 15.594 15.532 -5.109 1.00 69.31 95 LYS A O 1
ATOM 703 N N . ILE A 1 96 ? 16.427 15.035 -3.094 1.00 72.12 96 ILE A N 1
ATOM 704 C CA . ILE A 1 96 ? 17.401 14.057 -3.589 1.00 72.12 96 ILE A CA 1
ATOM 705 C C . ILE A 1 96 ? 16.679 12.824 -4.149 1.00 72.12 96 ILE A C 1
ATOM 707 O O . ILE A 1 96 ? 16.966 12.435 -5.282 1.00 72.12 96 ILE A O 1
ATOM 711 N N . PHE A 1 97 ? 15.727 12.240 -3.416 1.00 69.88 97 PHE A N 1
ATOM 712 C CA . PHE A 1 97 ? 14.954 11.088 -3.889 1.00 69.88 97 PHE A CA 1
ATOM 713 C C . PHE A 1 97 ? 14.084 11.422 -5.100 1.00 69.88 97 PHE A C 1
ATOM 715 O O . PHE A 1 97 ? 14.067 10.649 -6.057 1.00 69.88 97 PHE A O 1
ATOM 722 N N . ASP A 1 98 ? 13.457 12.597 -5.131 1.00 67.38 98 ASP A N 1
ATOM 723 C CA . ASP A 1 98 ? 12.712 13.073 -6.296 1.00 67.38 98 ASP A CA 1
ATOM 724 C C . ASP A 1 98 ? 13.597 13.188 -7.534 1.00 67.38 98 ASP A C 1
ATOM 726 O O . ASP A 1 98 ? 13.226 12.742 -8.621 1.00 67.38 98 ASP A O 1
ATOM 730 N N . ARG A 1 99 ? 14.813 13.715 -7.379 1.00 71.25 99 ARG A N 1
ATOM 731 C CA . ARG A 1 99 ? 15.778 13.781 -8.480 1.00 71.25 99 ARG A CA 1
ATOM 732 C C . ARG A 1 99 ? 16.232 12.401 -8.936 1.00 71.25 99 ARG A C 1
ATOM 734 O O . ARG A 1 99 ? 16.365 12.191 -10.140 1.00 71.25 99 ARG A O 1
ATOM 741 N N . VAL A 1 100 ? 16.460 11.460 -8.020 1.00 71.06 100 VAL A N 1
ATOM 742 C CA . VAL A 1 100 ? 16.799 10.062 -8.351 1.00 71.06 100 VAL A CA 1
ATOM 743 C C . VAL A 1 100 ? 15.630 9.368 -9.067 1.00 71.06 100 VAL A C 1
ATOM 745 O O . VAL A 1 100 ? 15.844 8.605 -10.013 1.00 71.06 100 VAL A O 1
ATOM 748 N N . ARG A 1 101 ? 14.387 9.675 -8.679 1.00 67.88 101 ARG A N 1
ATOM 749 C CA . ARG A 1 101 ? 13.166 9.204 -9.344 1.00 67.88 101 ARG A CA 1
ATOM 750 C C . ARG A 1 101 ? 13.066 9.746 -10.770 1.00 67.88 101 ARG A C 1
ATOM 752 O O . ARG A 1 101 ? 12.884 8.953 -11.691 1.00 67.88 101 ARG A O 1
ATOM 759 N N . GLN A 1 102 ? 13.278 11.049 -10.963 1.00 63.75 102 GLN A N 1
ATOM 760 C CA . GLN A 1 102 ? 13.230 11.728 -12.268 1.00 63.75 102 GLN A CA 1
ATOM 761 C C . GLN A 1 102 ? 14.422 11.396 -13.184 1.00 63.75 102 GLN A C 1
ATOM 763 O O . GLN A 1 102 ? 14.307 11.447 -14.409 1.00 63.75 102 GLN A O 1
ATOM 768 N N . SER A 1 103 ? 15.570 11.022 -12.615 1.00 63.09 103 SER A N 1
ATOM 769 C CA . SER A 1 103 ? 16.782 10.655 -13.356 1.00 63.09 103 SER A CA 1
ATOM 770 C C . SER A 1 103 ? 16.714 9.206 -13.849 1.00 63.09 103 SER A C 1
ATOM 772 O O . SER A 1 103 ? 17.468 8.337 -13.412 1.00 63.09 103 SER A O 1
ATOM 774 N N . ALA A 1 104 ? 15.784 8.934 -14.765 1.00 57.56 104 ALA A N 1
ATOM 775 C CA . ALA A 1 104 ? 15.659 7.646 -15.435 1.00 57.56 104 ALA A CA 1
ATOM 776 C C . ALA A 1 104 ? 16.632 7.558 -16.622 1.00 57.56 104 ALA A C 1
ATOM 778 O O . ALA A 1 104 ? 16.262 7.778 -17.776 1.00 57.56 104 ALA A O 1
ATOM 779 N N . ASP A 1 105 ? 17.899 7.265 -16.342 1.00 65.44 105 ASP A N 1
ATOM 780 C CA . ASP A 1 105 ? 18.798 6.714 -17.358 1.00 65.44 105 ASP A CA 1
ATOM 781 C C . ASP A 1 105 ? 18.423 5.239 -17.577 1.00 65.44 105 ASP A C 1
ATOM 783 O O . ASP A 1 105 ? 18.199 4.508 -16.610 1.00 65.44 105 ASP A O 1
ATOM 787 N N . PHE A 1 106 ? 18.304 4.801 -18.833 1.00 63.62 106 PHE A N 1
ATOM 788 C CA . PHE A 1 106 ? 17.914 3.421 -19.126 1.00 63.62 106 PHE A CA 1
ATOM 789 C C . PHE A 1 106 ? 19.141 2.507 -19.152 1.00 63.62 106 PHE A C 1
ATOM 791 O O . PHE A 1 106 ? 20.231 2.887 -19.600 1.00 63.62 106 PHE A O 1
ATOM 798 N N . MET A 1 107 ? 18.951 1.287 -18.650 1.00 66.88 107 MET A N 1
ATOM 799 C CA . MET A 1 107 ? 19.976 0.253 -18.664 1.00 66.88 107 MET A CA 1
ATOM 800 C C . MET A 1 107 ? 20.187 -0.244 -20.108 1.00 66.88 107 MET A C 1
ATOM 802 O O . MET A 1 107 ? 19.206 -0.478 -20.815 1.00 66.88 107 MET A O 1
ATOM 806 N N . PRO A 1 108 ? 21.438 -0.448 -20.562 1.00 72.38 108 PRO A N 1
ATOM 807 C CA . PRO A 1 108 ? 21.712 -1.114 -21.831 1.00 72.38 108 PRO A CA 1
ATOM 808 C C . PRO A 1 108 ? 20.997 -2.468 -21.921 1.00 72.38 108 PRO A C 1
ATOM 810 O O . PRO A 1 108 ? 21.102 -3.272 -20.993 1.00 72.38 108 PRO A O 1
ATOM 813 N N . LEU A 1 109 ? 20.378 -2.784 -23.065 1.00 67.94 109 LEU A N 1
ATOM 814 C CA . LEU A 1 109 ? 19.671 -4.061 -23.289 1.00 67.94 109 LEU A CA 1
ATOM 815 C C . LEU A 1 109 ? 20.532 -5.292 -22.944 1.00 67.94 109 LEU A C 1
ATOM 817 O O . LEU A 1 109 ? 20.050 -6.266 -22.376 1.00 67.94 109 LEU A O 1
ATOM 821 N N . LYS A 1 110 ? 21.844 -5.226 -23.209 1.00 64.62 110 LYS A N 1
ATOM 822 C CA . LYS A 1 110 ? 22.798 -6.299 -22.873 1.00 64.62 110 LYS A CA 1
ATOM 823 C C . LYS A 1 110 ? 22.942 -6.549 -21.366 1.00 64.62 110 LYS A C 1
ATOM 825 O O . LYS A 1 110 ? 23.275 -7.661 -20.981 1.00 64.62 110 LYS A O 1
ATOM 830 N N . GLN A 1 111 ? 22.744 -5.527 -20.531 1.00 66.19 111 GLN A N 1
ATOM 831 C CA . GLN A 1 111 ? 22.778 -5.656 -19.071 1.00 66.19 111 GLN A CA 1
ATOM 832 C C . GLN A 1 111 ? 21.413 -6.056 -18.500 1.00 66.19 111 GLN A C 1
ATOM 834 O O . GLN A 1 111 ? 21.386 -6.756 -17.496 1.00 66.19 111 GLN A O 1
ATOM 839 N N . MET A 1 112 ? 20.312 -5.681 -19.164 1.00 61.78 112 MET A N 1
ATOM 840 C CA . MET A 1 112 ? 18.959 -6.129 -18.810 1.00 61.78 112 MET A CA 1
ATOM 841 C C . MET A 1 112 ? 18.823 -7.654 -18.928 1.00 61.78 112 MET A C 1
ATOM 843 O O . MET A 1 112 ? 18.249 -8.291 -18.058 1.00 61.78 112 MET A O 1
ATOM 847 N N . MET A 1 113 ? 19.428 -8.244 -19.965 1.00 47.94 113 MET A N 1
ATOM 848 C CA . MET A 1 113 ? 19.402 -9.693 -20.220 1.00 47.94 113 MET A CA 1
ATOM 849 C C . MET A 1 113 ? 20.400 -10.506 -19.368 1.00 47.94 113 MET A C 1
ATOM 851 O O . MET A 1 113 ? 20.337 -11.731 -19.365 1.00 47.94 113 MET A O 1
ATOM 855 N N . TYR A 1 114 ? 21.328 -9.846 -18.660 1.00 54.56 114 TYR A N 1
ATOM 856 C CA . TYR A 1 114 ? 22.306 -10.476 -17.755 1.00 54.56 114 TYR A CA 1
ATOM 857 C C . TYR A 1 114 ? 22.527 -9.632 -16.485 1.00 54.56 114 TYR A C 1
ATOM 859 O O . TYR A 1 114 ? 23.634 -9.120 -16.255 1.00 54.56 114 TYR A O 1
ATOM 867 N N . PRO A 1 115 ? 21.497 -9.428 -15.650 1.00 59.47 115 PRO A N 1
ATOM 868 C CA . PRO A 1 115 ? 21.608 -8.500 -14.545 1.00 59.47 115 PRO A CA 1
ATOM 869 C C . PRO A 1 115 ? 22.204 -9.197 -13.318 1.00 59.47 115 PRO A C 1
ATOM 871 O O . PRO A 1 115 ? 21.576 -10.014 -12.657 1.00 59.47 115 PRO A O 1
ATOM 874 N N . GLY A 1 116 ? 23.407 -8.784 -12.919 1.00 61.81 116 GLY A N 1
ATOM 875 C CA . GLY A 1 116 ? 23.959 -9.085 -11.591 1.00 61.81 116 GLY A CA 1
ATOM 876 C C . GLY A 1 116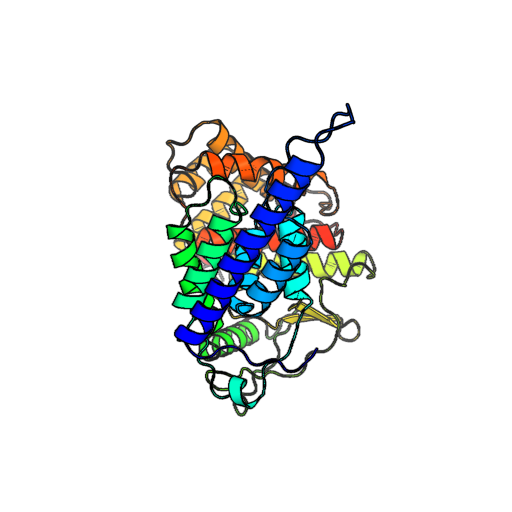 ? 23.273 -8.311 -10.453 1.00 61.81 116 GLY A C 1
ATOM 877 O O . GLY A 1 116 ? 23.899 -8.100 -9.419 1.00 61.81 116 GLY A O 1
ATOM 878 N N . VAL A 1 117 ? 22.040 -7.819 -10.643 1.00 65.88 117 VAL A N 1
ATOM 879 C CA . VAL A 1 117 ? 21.324 -6.967 -9.675 1.00 65.88 117 VAL A CA 1
ATOM 880 C C . VAL A 1 117 ? 20.991 -7.770 -8.418 1.00 65.88 117 VAL A C 1
ATOM 882 O O . VAL A 1 117 ? 21.427 -7.380 -7.336 1.00 65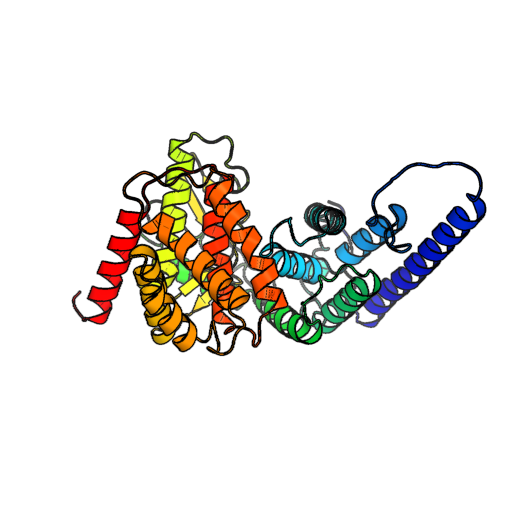.88 117 VAL A O 1
ATOM 885 N N . ALA A 1 118 ? 20.391 -8.956 -8.550 1.00 65.69 118 ALA A N 1
ATOM 886 C CA . ALA A 1 118 ? 20.129 -9.840 -7.410 1.00 65.69 118 ALA A CA 1
ATOM 887 C C . ALA A 1 118 ? 21.414 -10.197 -6.628 1.00 65.69 118 ALA A C 1
ATOM 889 O O . ALA A 1 118 ? 21.451 -10.134 -5.403 1.00 65.69 118 ALA A O 1
ATOM 890 N N . GLN A 1 119 ? 22.525 -10.453 -7.333 1.00 69.31 119 GLN A N 1
ATOM 891 C CA . GLN A 1 119 ? 23.834 -10.813 -6.747 1.00 69.31 119 GLN A CA 1
ATOM 892 C C . GLN A 1 119 ? 24.512 -9.673 -5.964 1.00 69.31 119 GLN A C 1
ATOM 894 O O . GLN A 1 119 ? 25.590 -9.837 -5.377 1.00 69.31 119 GLN A O 1
ATOM 899 N N . SER A 1 120 ? 23.905 -8.494 -5.998 1.00 74.19 120 SER A N 1
ATOM 900 C CA . SER A 1 120 ? 24.520 -7.249 -5.579 1.00 74.19 120 SER A CA 1
ATOM 901 C C . SER A 1 120 ? 23.694 -6.430 -4.598 1.00 74.19 120 SER A C 1
ATOM 903 O O . SER A 1 120 ? 24.207 -5.434 -4.087 1.00 74.19 120 SER A O 1
ATOM 905 N N . ILE A 1 121 ? 22.478 -6.896 -4.290 1.00 77.56 121 ILE A N 1
ATOM 906 C CA . ILE A 1 121 ? 21.574 -6.310 -3.296 1.00 77.56 121 ILE A CA 1
ATOM 907 C C . ILE A 1 121 ? 22.323 -6.077 -1.983 1.00 77.56 121 ILE A C 1
ATOM 909 O O . ILE A 1 121 ? 22.325 -4.961 -1.477 1.00 77.56 121 ILE A O 1
ATOM 913 N N . ASP A 1 122 ? 23.058 -7.079 -1.490 1.00 76.38 122 ASP A N 1
ATOM 914 C CA . ASP A 1 122 ? 23.845 -6.954 -0.256 1.00 76.38 122 ASP A CA 1
ATOM 915 C C . ASP A 1 122 ? 24.817 -5.776 -0.286 1.00 76.38 122 ASP A C 1
ATOM 917 O O . ASP A 1 122 ? 24.916 -5.006 0.667 1.00 76.38 122 ASP A O 1
ATOM 921 N N . SER A 1 123 ? 25.555 -5.633 -1.389 1.00 78.50 123 SER A N 1
ATOM 922 C CA . SER A 1 123 ? 26.529 -4.556 -1.517 1.00 78.50 123 SER A CA 1
ATOM 923 C C . SER A 1 123 ? 25.840 -3.204 -1.643 1.00 78.50 123 SER A C 1
ATOM 925 O O . SER A 1 123 ? 26.351 -2.235 -1.092 1.00 78.50 123 SER A O 1
ATOM 927 N N . ASP A 1 124 ? 24.724 -3.119 -2.364 1.00 79.62 124 ASP A N 1
ATOM 928 C CA . ASP A 1 124 ? 23.996 -1.865 -2.551 1.00 79.62 124 ASP A CA 1
ATOM 929 C C . ASP A 1 124 ? 23.361 -1.382 -1.259 1.00 79.62 124 ASP A C 1
ATOM 931 O O . ASP A 1 124 ? 23.524 -0.213 -0.920 1.00 79.62 124 ASP A O 1
ATOM 935 N N . VAL A 1 125 ? 22.711 -2.279 -0.514 1.00 80.69 125 VAL A N 1
ATOM 936 C CA . VAL A 1 125 ? 22.099 -1.964 0.781 1.00 80.69 125 VAL A CA 1
ATOM 937 C C . VAL A 1 125 ? 23.171 -1.508 1.769 1.00 80.69 125 VAL A C 1
ATOM 939 O O . VAL A 1 125 ? 23.044 -0.433 2.350 1.00 80.69 125 VAL A O 1
ATOM 942 N N . ASN A 1 126 ? 24.273 -2.254 1.905 1.00 80.94 126 ASN A N 1
ATOM 943 C CA . ASN A 1 126 ? 25.357 -1.883 2.820 1.00 80.94 126 ASN A CA 1
ATOM 944 C C . ASN A 1 126 ? 25.980 -0.525 2.462 1.00 80.94 126 ASN A C 1
ATOM 946 O O . ASN A 1 126 ? 26.214 0.309 3.337 1.00 80.94 126 ASN A O 1
ATOM 950 N N . ASN A 1 127 ? 26.229 -0.282 1.174 1.00 80.44 127 ASN A N 1
ATOM 951 C CA . ASN A 1 127 ? 26.815 0.972 0.716 1.00 80.44 127 ASN A CA 1
ATOM 952 C C . ASN A 1 127 ? 25.854 2.164 0.879 1.00 80.44 127 ASN A C 1
ATOM 954 O O . ASN A 1 127 ? 26.283 3.258 1.249 1.00 80.44 127 ASN A O 1
ATOM 958 N N . LEU A 1 128 ? 24.561 1.960 0.613 1.00 79.56 128 LEU A N 1
ATOM 959 C CA . LEU A 1 128 ? 23.516 2.963 0.807 1.00 79.56 128 LEU A CA 1
ATOM 960 C C . LEU A 1 128 ? 23.382 3.342 2.285 1.00 79.56 128 LEU A C 1
ATOM 962 O O . LEU A 1 128 ? 23.351 4.526 2.610 1.00 79.56 128 LEU A O 1
ATOM 966 N N . MET A 1 129 ? 23.378 2.355 3.180 1.00 77.94 129 MET A N 1
ATOM 967 C CA . MET A 1 129 ? 23.305 2.602 4.618 1.00 77.94 129 MET A CA 1
ATOM 968 C C . MET A 1 129 ? 24.539 3.336 5.136 1.00 77.94 129 MET A C 1
ATOM 970 O O . MET A 1 129 ? 24.396 4.321 5.855 1.00 77.94 129 MET A O 1
ATOM 974 N N . ALA A 1 130 ? 25.740 2.946 4.697 1.00 77.75 130 ALA A N 1
ATOM 975 C CA . ALA A 1 130 ? 26.965 3.668 5.034 1.00 77.75 130 ALA A CA 1
ATOM 976 C C . ALA A 1 130 ? 26.899 5.145 4.601 1.00 77.75 130 ALA A C 1
ATOM 978 O O . ALA A 1 130 ? 27.257 6.033 5.374 1.00 77.75 130 ALA A O 1
ATOM 979 N N . LEU A 1 131 ? 26.392 5.416 3.393 1.00 75.75 131 LEU A N 1
ATOM 980 C CA . LEU A 1 131 ? 26.214 6.774 2.878 1.00 75.75 131 LEU A CA 1
ATOM 981 C C . LEU A 1 131 ? 25.265 7.591 3.760 1.00 75.75 131 LEU A C 1
ATOM 983 O O . LEU A 1 131 ? 25.611 8.708 4.138 1.00 75.75 131 LEU A O 1
ATOM 987 N N . LEU A 1 132 ? 24.104 7.034 4.108 1.00 72.88 132 LEU A N 1
ATOM 988 C CA . LEU A 1 132 ? 23.078 7.734 4.885 1.00 72.88 132 LEU A CA 1
ATOM 989 C C . LEU A 1 132 ? 23.493 7.987 6.338 1.00 72.88 132 LEU A C 1
ATOM 991 O O . LEU A 1 132 ? 23.188 9.051 6.889 1.00 72.88 132 LEU A O 1
ATOM 995 N N . SER A 1 133 ? 24.226 7.043 6.937 1.00 73.12 133 SER A N 1
ATOM 996 C CA . SER A 1 133 ? 24.837 7.211 8.257 1.00 73.12 133 SER A CA 1
ATOM 997 C C . SER A 1 133 ? 25.907 8.304 8.243 1.00 73.12 133 SER A C 1
ATOM 999 O O . SER A 1 133 ? 25.914 9.161 9.120 1.00 73.12 133 SER A O 1
ATOM 1001 N N . MET A 1 134 ? 26.777 8.334 7.227 1.00 68.69 134 MET A N 1
ATOM 1002 C CA . MET A 1 134 ? 27.817 9.365 7.101 1.00 68.69 134 MET A CA 1
ATOM 1003 C C . MET A 1 134 ? 27.250 10.765 6.842 1.00 68.69 134 MET A C 1
ATOM 1005 O O . MET A 1 134 ? 27.843 11.754 7.268 1.00 68.69 134 MET A O 1
ATOM 1009 N N . SER A 1 135 ? 26.122 10.870 6.136 1.00 65.94 135 SER A N 1
ATOM 1010 C CA . SER A 1 135 ? 25.482 12.154 5.840 1.00 65.94 135 SER A CA 1
ATOM 1011 C C . SER A 1 135 ? 24.600 12.683 6.977 1.00 65.94 135 SER A C 1
ATOM 1013 O O . SER A 1 135 ? 24.068 13.785 6.846 1.00 65.94 135 SER A O 1
ATOM 1015 N N . ASN A 1 136 ? 24.440 11.924 8.070 1.00 65.94 136 ASN A N 1
ATOM 1016 C CA . ASN A 1 136 ? 23.522 12.224 9.175 1.00 65.94 136 ASN A CA 1
ATOM 1017 C C . ASN A 1 136 ? 22.087 12.509 8.683 1.00 65.94 136 ASN A C 1
ATOM 1019 O O . ASN A 1 136 ? 21.416 13.419 9.160 1.00 65.94 136 ASN A O 1
ATOM 1023 N N . MET A 1 137 ? 21.663 11.772 7.649 1.00 65.94 137 MET A N 1
ATOM 1024 C CA . MET A 1 137 ? 20.345 11.917 7.013 1.00 65.94 137 MET A CA 1
ATOM 1025 C C . MET A 1 137 ? 19.365 10.834 7.467 1.00 65.94 137 MET A C 1
ATOM 1027 O O . MET A 1 137 ? 18.215 10.859 7.040 1.00 65.94 137 MET A O 1
ATOM 1031 N N . LEU A 1 138 ? 19.820 9.886 8.295 1.00 65.12 138 LEU A N 1
ATOM 1032 C CA . LEU A 1 138 ? 18.955 8.917 8.955 1.00 65.12 138 LEU A CA 1
ATOM 1033 C C . LEU A 1 138 ? 18.223 9.604 10.114 1.00 65.12 138 LEU A C 1
ATOM 1035 O O . LEU A 1 138 ? 18.875 10.185 10.981 1.00 65.12 138 LEU A O 1
ATOM 1039 N N . PRO A 1 139 ? 16.891 9.534 10.135 1.00 57.38 139 PRO A N 1
ATOM 1040 C CA . PRO A 1 139 ? 16.098 10.036 11.244 1.00 57.38 139 PRO A CA 1
ATOM 1041 C C . PRO A 1 139 ? 16.402 9.355 12.589 1.00 57.38 139 PRO A C 1
ATOM 1043 O O . PRO A 1 139 ? 16.676 8.152 12.642 1.00 57.38 139 PRO A O 1
ATOM 1046 N N . GLU A 1 140 ? 16.318 10.116 13.684 1.00 53.56 140 GLU A N 1
ATOM 1047 C CA . GLU A 1 140 ? 16.490 9.590 15.044 1.00 53.56 140 GLU A CA 1
ATOM 1048 C C . GLU A 1 140 ? 15.391 8.556 15.366 1.00 53.56 140 GLU A C 1
ATOM 1050 O O . GLU A 1 140 ? 14.209 8.797 15.126 1.00 53.56 140 GLU A O 1
ATOM 1055 N N . GLY A 1 141 ? 15.777 7.383 15.885 1.00 55.44 141 GLY A N 1
ATOM 1056 C CA . GLY A 1 141 ? 14.858 6.279 16.211 1.00 55.44 141 GLY A CA 1
ATOM 1057 C C . GLY A 1 141 ? 14.778 5.152 15.171 1.00 55.44 141 GLY A C 1
ATOM 1058 O O . GLY A 1 141 ? 14.199 4.105 15.455 1.00 55.44 141 GLY A O 1
ATOM 1059 N N . LEU A 1 142 ? 15.397 5.301 13.992 1.00 59.84 142 LEU A N 1
ATOM 1060 C CA . LEU A 1 142 ? 15.568 4.190 13.049 1.00 59.84 142 LEU A CA 1
ATOM 1061 C C . LEU A 1 142 ? 16.825 3.379 13.382 1.00 59.84 142 LEU A C 1
ATOM 1063 O O . LEU A 1 142 ? 17.934 3.907 13.369 1.00 59.84 142 LEU A O 1
ATOM 1067 N N . PHE A 1 143 ? 16.658 2.078 13.632 1.00 62.56 143 PHE A N 1
ATOM 1068 C CA . PHE A 1 143 ? 17.765 1.142 13.845 1.00 62.56 143 PHE A CA 1
ATOM 1069 C C . PHE A 1 143 ? 18.315 0.659 12.490 1.00 62.56 143 PHE A C 1
ATOM 1071 O O . PHE A 1 143 ? 17.617 -0.085 11.790 1.00 62.56 143 PHE A O 1
ATOM 1078 N N . PRO A 1 144 ? 19.552 1.033 12.098 1.00 65.56 144 PRO A N 1
ATOM 1079 C CA . PRO A 1 144 ? 20.098 0.709 10.776 1.00 65.56 144 PRO A CA 1
ATOM 1080 C C . PRO A 1 144 ? 20.150 -0.795 10.488 1.00 65.56 144 PRO A C 1
ATOM 1082 O O . PRO A 1 144 ? 19.908 -1.218 9.363 1.00 65.56 144 PRO A O 1
ATOM 1085 N N . GLU A 1 145 ? 20.428 -1.602 11.510 1.00 66.06 145 GLU A N 1
ATOM 1086 C CA . GLU A 1 145 ? 20.581 -3.058 11.407 1.00 66.06 145 GLU A CA 1
ATOM 1087 C C . GLU A 1 145 ? 19.272 -3.745 10.992 1.00 66.06 145 GLU A C 1
ATOM 1089 O O . GLU A 1 145 ? 19.254 -4.537 10.052 1.00 66.06 145 GLU A O 1
ATOM 1094 N N . HIS A 1 146 ? 18.150 -3.377 11.618 1.00 66.12 146 HIS A N 1
ATOM 1095 C CA . HIS A 1 146 ? 16.835 -3.908 11.253 1.00 66.12 146 HIS A CA 1
ATOM 1096 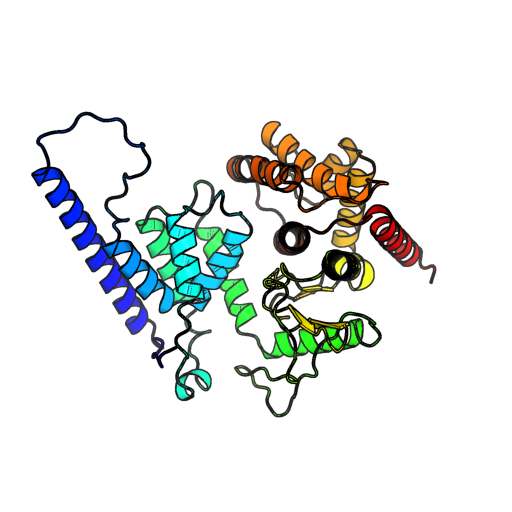C C . HIS A 1 146 ? 16.375 -3.423 9.875 1.00 66.12 146 HIS A C 1
ATOM 1098 O O . HIS A 1 146 ? 15.745 -4.176 9.132 1.00 66.12 146 HIS A O 1
ATOM 1104 N N . LEU A 1 147 ? 16.720 -2.186 9.506 1.00 68.12 147 LEU A N 1
ATOM 1105 C CA . LEU A 1 147 ? 16.378 -1.631 8.200 1.00 68.12 147 LEU A CA 1
ATOM 1106 C C . LEU A 1 147 ? 17.091 -2.378 7.064 1.00 68.12 147 LEU A C 1
ATOM 1108 O O . LEU A 1 147 ? 16.460 -2.678 6.054 1.00 68.12 147 LEU A O 1
ATOM 1112 N N . ILE A 1 148 ? 18.367 -2.740 7.250 1.00 74.94 148 ILE A N 1
ATOM 1113 C CA . ILE A 1 148 ? 19.154 -3.518 6.278 1.00 74.94 148 ILE A CA 1
ATOM 1114 C C . ILE A 1 148 ? 18.470 -4.844 5.943 1.00 74.94 148 ILE A C 1
ATOM 1116 O O . ILE A 1 148 ? 18.346 -5.194 4.768 1.00 74.94 148 ILE A O 1
ATOM 1120 N N . ASP A 1 149 ? 18.025 -5.584 6.958 1.00 74.25 149 ASP A N 1
ATOM 1121 C CA . ASP A 1 149 ? 17.438 -6.908 6.754 1.00 74.25 149 ASP A CA 1
ATOM 1122 C C . ASP A 1 149 ? 16.089 -6.837 6.036 1.00 74.25 149 ASP A C 1
ATOM 1124 O O . ASP A 1 149 ? 15.845 -7.622 5.115 1.00 74.25 149 ASP A O 1
ATOM 1128 N N . VAL A 1 150 ? 15.239 -5.873 6.403 1.00 72.06 150 VAL A N 1
ATOM 1129 C CA . VAL A 1 150 ? 13.954 -5.646 5.725 1.00 72.06 150 VAL A CA 1
ATOM 1130 C C . VAL A 1 150 ? 14.187 -5.196 4.283 1.00 72.06 150 VAL A C 1
ATOM 1132 O O . VAL A 1 150 ? 13.616 -5.777 3.363 1.00 72.06 150 VAL A O 1
ATOM 1135 N N . MET A 1 151 ? 15.081 -4.228 4.063 1.00 74.69 151 MET A N 1
ATOM 1136 C CA . MET A 1 151 ? 15.424 -3.748 2.723 1.00 74.69 151 MET A CA 1
ATOM 1137 C C . MET A 1 151 ? 15.953 -4.858 1.820 1.00 74.69 151 MET A C 1
ATOM 1139 O O . MET A 1 151 ? 15.559 -4.948 0.660 1.00 74.69 151 MET A O 1
ATOM 1143 N N . ARG A 1 152 ? 16.853 -5.703 2.336 1.00 78.88 152 ARG A N 1
ATOM 1144 C CA . ARG A 1 152 ? 17.419 -6.818 1.572 1.00 78.88 152 ARG A CA 1
ATOM 1145 C C . ARG A 1 152 ? 16.316 -7.762 1.104 1.00 78.88 152 ARG A C 1
ATOM 1147 O O . ARG A 1 152 ? 16.295 -8.121 -0.067 1.00 78.88 152 ARG A O 1
ATOM 1154 N N . ARG A 1 153 ? 15.408 -8.150 2.004 1.00 77.94 153 ARG A N 1
ATOM 1155 C CA . ARG A 1 153 ? 14.287 -9.047 1.682 1.00 77.94 153 ARG A CA 1
ATOM 1156 C C . ARG A 1 153 ? 13.363 -8.435 0.636 1.00 77.94 153 ARG A C 1
ATOM 1158 O O . ARG A 1 153 ? 13.051 -9.095 -0.347 1.00 77.94 153 ARG A O 1
ATOM 1165 N N . GLU A 1 154 ? 12.984 -7.176 0.817 1.00 76.62 154 GLU A N 1
ATOM 1166 C CA . GLU A 1 154 ? 12.109 -6.460 -0.113 1.00 76.62 154 GLU A CA 1
ATOM 1167 C C . GLU A 1 154 ? 12.735 -6.320 -1.510 1.00 76.62 154 GLU A C 1
ATOM 1169 O O . GLU A 1 154 ? 12.068 -6.583 -2.503 1.00 76.62 154 GLU A O 1
ATOM 1174 N N . LEU A 1 155 ? 14.031 -6.002 -1.606 1.00 77.50 155 LEU A N 1
ATOM 1175 C CA . LEU A 1 155 ? 14.737 -5.919 -2.893 1.00 77.50 155 LEU A CA 1
ATOM 1176 C C . LEU A 1 155 ? 14.882 -7.275 -3.591 1.00 77.50 155 LEU A C 1
ATOM 1178 O O . LEU A 1 155 ? 14.899 -7.333 -4.818 1.00 77.50 155 LEU A O 1
ATOM 1182 N N . VAL A 1 156 ? 15.011 -8.365 -2.828 1.00 80.62 156 VAL A N 1
ATOM 1183 C CA . VAL A 1 156 ? 15.011 -9.721 -3.398 1.00 80.62 156 VAL A CA 1
ATOM 1184 C C . VAL A 1 156 ? 13.636 -10.041 -3.979 1.00 80.62 156 VAL A C 1
ATOM 1186 O O . VAL A 1 156 ? 13.569 -10.545 -5.095 1.00 80.62 156 VAL A O 1
ATOM 1189 N N . LEU A 1 157 ? 12.559 -9.704 -3.263 1.00 78.00 157 LEU A N 1
ATOM 1190 C CA . LEU A 1 157 ? 11.188 -9.898 -3.743 1.00 78.00 157 LEU A CA 1
ATOM 1191 C C . LEU A 1 157 ? 10.891 -9.075 -5.007 1.00 78.00 157 LEU A C 1
ATOM 1193 O O . LEU A 1 157 ? 10.206 -9.573 -5.891 1.00 78.00 157 LEU A O 1
ATOM 1197 N N . GLU A 1 158 ? 11.447 -7.866 -5.135 1.00 77.88 158 GLU A N 1
ATOM 1198 C CA . GLU A 1 158 ? 11.330 -7.043 -6.354 1.00 77.88 158 GLU A CA 1
ATOM 1199 C C . GLU A 1 158 ? 12.074 -7.605 -7.571 1.00 77.88 158 GLU A C 1
ATOM 1201 O O . GLU A 1 158 ? 11.811 -7.190 -8.697 1.00 77.88 158 GLU A O 1
ATOM 1206 N N . CYS A 1 159 ? 13.022 -8.521 -7.372 1.00 79.88 159 CYS A N 1
ATOM 1207 C CA . CYS A 1 159 ? 13.725 -9.174 -8.477 1.00 79.88 159 CYS A CA 1
ATOM 1208 C C . CYS A 1 159 ? 13.011 -10.445 -8.964 1.00 79.88 159 CYS A C 1
ATOM 1210 O O . CYS A 1 159 ? 13.462 -11.046 -9.937 1.00 79.88 159 CYS A O 1
ATOM 1212 N N . ASP A 1 160 ? 11.950 -10.884 -8.283 1.00 85.75 160 ASP A N 1
ATOM 1213 C CA . ASP A 1 160 ? 11.247 -12.131 -8.578 1.00 85.75 160 ASP A CA 1
ATOM 1214 C C . ASP A 1 160 ? 10.039 -11.884 -9.498 1.00 85.75 160 ASP A C 1
ATOM 1216 O O . ASP A 1 160 ? 8.884 -11.816 -9.069 1.00 85.75 160 ASP A O 1
ATOM 1220 N N . TYR A 1 161 ? 10.323 -11.729 -10.793 1.00 89.06 161 TYR A N 1
ATOM 1221 C CA . TYR A 1 161 ? 9.297 -11.467 -11.807 1.00 89.06 161 TYR A CA 1
ATOM 1222 C C . TYR A 1 161 ? 8.412 -12.678 -12.112 1.00 89.06 161 TYR A C 1
ATOM 1224 O O . TYR A 1 161 ? 7.273 -12.506 -12.542 1.00 89.06 161 TYR A O 1
ATOM 1232 N N . GLU A 1 162 ? 8.878 -13.903 -11.859 1.00 90.69 162 GLU A N 1
ATOM 1233 C CA . GLU A 1 162 ? 8.031 -15.096 -11.982 1.00 90.69 162 GLU A CA 1
ATOM 1234 C C . GLU A 1 162 ? 6.944 -15.087 -10.905 1.00 90.69 162 GLU A C 1
ATOM 1236 O O . GLU A 1 162 ? 5.764 -15.322 -11.193 1.00 90.69 162 GLU A O 1
ATOM 1241 N N . ARG A 1 163 ? 7.323 -14.737 -9.669 1.00 91.19 163 ARG A N 1
ATOM 1242 C CA . ARG A 1 163 ? 6.373 -14.518 -8.582 1.00 91.19 163 ARG A CA 1
ATOM 1243 C C . ARG A 1 163 ? 5.420 -13.373 -8.900 1.00 91.19 163 ARG A C 1
ATOM 1245 O O . ARG A 1 163 ? 4.218 -13.544 -8.723 1.00 91.19 163 ARG A O 1
ATOM 1252 N N . GLU A 1 164 ? 5.914 -12.235 -9.380 1.00 92.12 164 GLU A N 1
ATOM 1253 C CA . GLU A 1 164 ? 5.055 -11.104 -9.749 1.00 92.12 164 GLU A CA 1
ATOM 1254 C C . GLU A 1 164 ? 4.045 -11.468 -10.850 1.00 92.12 164 GLU A C 1
ATOM 1256 O O . GLU A 1 164 ? 2.858 -11.167 -10.713 1.00 92.12 164 GLU A O 1
ATOM 1261 N N . ALA A 1 165 ? 4.468 -12.194 -11.888 1.00 93.44 165 ALA A N 1
ATOM 1262 C CA . ALA A 1 165 ? 3.577 -12.686 -12.936 1.00 93.44 165 ALA A CA 1
ATOM 1263 C C . ALA A 1 165 ? 2.483 -13.614 -12.375 1.00 93.44 165 ALA A C 1
ATOM 1265 O O . ALA A 1 165 ? 1.317 -13.516 -12.768 1.00 93.44 165 ALA A O 1
ATOM 1266 N N . ALA A 1 166 ? 2.825 -14.490 -11.423 1.00 94.12 166 ALA A N 1
ATOM 1267 C CA . ALA A 1 166 ? 1.849 -15.336 -10.737 1.00 94.12 166 ALA A CA 1
ATOM 1268 C C . ALA A 1 166 ? 0.858 -14.513 -9.891 1.00 94.12 166 ALA A C 1
ATOM 1270 O O . ALA A 1 166 ? -0.347 -14.781 -9.924 1.00 94.12 166 ALA A O 1
ATOM 1271 N N . CYS A 1 167 ? 1.337 -13.483 -9.183 1.00 94.25 167 CYS A N 1
ATOM 1272 C CA . CYS A 1 167 ? 0.495 -12.541 -8.443 1.00 94.25 167 CYS A CA 1
ATOM 1273 C C . CYS A 1 167 ? -0.485 -11.814 -9.380 1.00 94.25 167 CYS A C 1
ATOM 1275 O O . CYS A 1 167 ? -1.683 -11.771 -9.096 1.00 94.25 167 CYS A O 1
ATOM 1277 N N . ALA A 1 168 ? 0.000 -11.301 -10.516 1.00 94.12 168 ALA A N 1
ATOM 1278 C CA . ALA A 1 168 ? -0.810 -10.601 -11.512 1.00 94.12 168 ALA A CA 1
ATOM 1279 C C . ALA A 1 168 ? -1.916 -11.502 -12.081 1.00 94.12 168 ALA A C 1
ATOM 1281 O O . ALA A 1 168 ? -3.081 -11.111 -12.119 1.00 94.12 168 ALA A O 1
ATOM 1282 N N . LYS A 1 169 ? -1.587 -12.751 -12.438 1.00 95.62 169 LYS A N 1
ATOM 1283 C CA . LYS A 1 169 ? -2.575 -13.746 -12.892 1.00 95.62 169 LYS A CA 1
ATOM 1284 C C . LYS A 1 169 ? -3.637 -14.029 -11.829 1.00 95.62 169 LYS A C 1
ATOM 1286 O O . LYS A 1 169 ? -4.824 -14.063 -12.141 1.00 95.62 169 LYS A O 1
ATOM 1291 N N . LYS A 1 170 ? -3.232 -14.177 -10.563 1.00 95.94 170 LYS A N 1
ATOM 1292 C CA . LYS A 1 170 ? -4.166 -14.376 -9.444 1.00 95.94 170 LYS A CA 1
ATOM 1293 C C . LYS A 1 170 ? -5.105 -13.176 -9.278 1.00 95.94 170 LYS A C 1
ATOM 1295 O O . LYS A 1 170 ? -6.310 -13.369 -9.147 1.00 95.94 170 LYS A O 1
ATOM 1300 N N . PHE A 1 171 ? -4.586 -11.949 -9.335 1.00 95.00 171 PHE A N 1
ATOM 1301 C CA . PHE A 1 171 ? -5.409 -10.738 -9.273 1.00 95.00 171 PHE A CA 1
ATOM 1302 C C . PHE A 1 171 ? -6.332 -10.576 -10.486 1.00 95.00 171 PHE A C 1
ATOM 1304 O O . PHE A 1 171 ? -7.470 -10.145 -10.313 1.00 95.00 171 PHE A O 1
ATOM 1311 N N . ARG A 1 172 ? -5.892 -10.968 -11.689 1.00 95.50 172 ARG A N 1
ATOM 1312 C CA . ARG A 1 172 ? -6.739 -10.984 -12.893 1.00 95.50 172 ARG A CA 1
ATOM 1313 C C . ARG A 1 172 ? -7.961 -11.877 -12.705 1.00 95.50 172 ARG A C 1
ATOM 1315 O O . ARG A 1 172 ? -9.059 -11.451 -13.042 1.00 95.50 172 ARG A O 1
ATOM 1322 N N . GLU A 1 173 ? -7.798 -13.057 -12.110 1.00 96.06 173 GLU A N 1
ATOM 1323 C CA . GLU A 1 173 ? -8.932 -13.936 -11.795 1.00 96.06 173 GLU A CA 1
ATOM 1324 C C . GLU A 1 173 ? -9.833 -13.358 -10.692 1.00 96.06 173 GLU A C 1
ATOM 1326 O O . GLU A 1 173 ? -11.055 -13.366 -10.832 1.00 96.06 173 GLU A O 1
ATOM 1331 N N . LEU A 1 174 ? -9.257 -12.790 -9.625 1.00 94.69 174 LEU A N 1
ATOM 1332 C CA . LEU A 1 174 ? -10.027 -12.157 -8.539 1.00 94.69 174 LEU A CA 1
ATOM 1333 C C . LEU A 1 174 ? -10.851 -10.943 -9.011 1.00 94.69 174 LEU A C 1
ATOM 1335 O O . LEU A 1 174 ? -11.892 -10.635 -8.427 1.00 94.69 174 LEU A O 1
ATOM 1339 N N . LEU A 1 175 ? -10.390 -10.253 -10.058 1.00 94.94 175 LEU A N 1
ATOM 1340 C CA . LEU A 1 175 ? -11.002 -9.039 -10.608 1.00 94.94 175 LEU A CA 1
ATOM 1341 C C . LEU A 1 175 ? -11.649 -9.242 -11.985 1.00 94.94 175 LEU A C 1
ATOM 1343 O O . LEU A 1 175 ? -12.027 -8.261 -12.622 1.00 94.94 175 LEU A O 1
ATOM 1347 N N . LYS A 1 176 ? -11.816 -10.487 -12.441 1.00 92.38 176 LYS A N 1
ATOM 1348 C CA . LYS A 1 176 ? -12.268 -10.817 -13.802 1.00 92.38 176 LYS A CA 1
ATOM 1349 C C . LYS A 1 176 ? -13.573 -10.129 -14.213 1.00 92.38 176 LYS A C 1
ATOM 1351 O O . LYS A 1 176 ? -13.668 -9.606 -15.320 1.00 92.38 176 LYS A O 1
ATOM 1356 N N . ASP A 1 177 ? -14.546 -10.095 -13.306 1.00 89.75 177 ASP A N 1
ATOM 1357 C CA . ASP A 1 177 ? -15.871 -9.505 -13.536 1.00 89.75 177 ASP A CA 1
ATOM 1358 C C . ASP A 1 177 ? -16.016 -8.111 -12.899 1.00 89.75 177 ASP A C 1
ATOM 1360 O O . ASP A 1 177 ? -17.125 -7.604 -12.718 1.00 89.75 177 ASP A O 1
ATOM 1364 N N . HIS A 1 178 ? -14.904 -7.474 -12.512 1.00 92.75 178 HIS A N 1
ATOM 1365 C CA . HIS A 1 178 ? -14.959 -6.166 -11.877 1.00 92.75 178 HIS A CA 1
ATOM 1366 C C . HIS A 1 178 ? -15.324 -5.080 -12.912 1.00 92.75 178 HIS A C 1
ATOM 1368 O O . HIS A 1 178 ? -14.668 -4.965 -13.950 1.00 92.75 178 HIS A O 1
ATOM 1374 N N . PRO A 1 179 ? -16.338 -4.231 -12.649 1.00 92.56 179 PRO A N 1
ATOM 1375 C CA . PRO A 1 179 ? -16.774 -3.222 -13.619 1.00 92.56 179 PRO A CA 1
ATOM 1376 C C . PRO A 1 179 ? -15.736 -2.110 -13.817 1.00 92.56 179 PRO A C 1
ATOM 1378 O O . PRO A 1 179 ? -15.561 -1.629 -14.930 1.00 92.56 179 PRO A O 1
ATOM 1381 N N . PHE A 1 180 ? -15.036 -1.734 -12.742 1.00 95.25 180 PHE A N 1
ATOM 1382 C CA . PHE A 1 180 ? -14.091 -0.615 -12.726 1.00 95.25 180 PHE A CA 1
ATOM 1383 C C . PHE A 1 180 ? -12.604 -0.996 -12.873 1.00 95.25 180 PHE A C 1
ATOM 1385 O O . PHE A 1 180 ? -11.882 -0.369 -13.643 1.00 95.25 180 PHE A O 1
ATOM 1392 N N . PHE A 1 181 ? -12.119 -2.013 -12.153 1.00 95.25 181 PHE A N 1
ATOM 1393 C CA . PHE A 1 181 ? -10.725 -2.455 -12.225 1.00 95.25 181 PHE A CA 1
ATOM 1394 C C . PHE A 1 181 ? -10.521 -3.552 -13.261 1.00 95.25 181 PHE A C 1
ATOM 1396 O O . PHE A 1 181 ? -11.390 -4.394 -13.466 1.00 95.25 181 PHE A O 1
ATOM 1403 N N . TYR A 1 182 ? -9.338 -3.580 -13.864 1.00 95.00 182 TYR A N 1
ATOM 1404 C CA . TYR A 1 182 ? -8.871 -4.734 -14.619 1.00 95.00 182 TYR A CA 1
ATOM 1405 C C . TYR A 1 182 ? -7.363 -4.914 -14.456 1.00 95.00 182 TYR A C 1
ATOM 1407 O O . TYR A 1 182 ? -6.628 -3.980 -14.129 1.00 95.00 182 TYR A O 1
ATOM 1415 N N . VAL A 1 183 ? -6.909 -6.138 -14.696 1.00 95.69 183 VAL A N 1
ATOM 1416 C CA . VAL A 1 183 ? -5.492 -6.505 -14.692 1.00 95.69 183 VAL A CA 1
ATOM 1417 C C . VAL A 1 183 ? -5.145 -6.969 -16.103 1.00 95.69 183 VAL A C 1
ATOM 1419 O O . VAL A 1 183 ? -5.852 -7.854 -16.594 1.00 95.69 183 VAL A O 1
ATOM 1422 N N . PRO A 1 184 ? -4.132 -6.398 -16.779 1.00 94.81 184 PRO A N 1
ATOM 1423 C CA . PRO A 1 184 ? -3.763 -6.805 -18.134 1.00 94.81 184 PRO A CA 1
ATOM 1424 C C . PRO A 1 184 ? -3.306 -8.266 -18.176 1.00 94.81 184 PRO A C 1
ATOM 1426 O O . PRO A 1 184 ? -2.843 -8.819 -17.177 1.00 94.81 184 PRO A O 1
ATOM 1429 N N . GLU A 1 185 ? -3.459 -8.911 -19.330 1.00 95.69 185 GLU A N 1
ATOM 1430 C CA . GLU A 1 185 ? -3.002 -10.289 -19.503 1.00 95.69 185 GLU A CA 1
ATOM 1431 C C . GLU A 1 185 ? -1.478 -10.343 -19.484 1.00 95.69 185 GLU A C 1
ATOM 1433 O O . GLU A 1 185 ? -0.813 -9.491 -20.071 1.00 95.69 185 GLU A O 1
ATOM 1438 N N . ILE A 1 186 ? -0.923 -11.344 -18.804 1.00 96.44 186 ILE A N 1
ATOM 1439 C CA . ILE A 1 186 ? 0.510 -11.627 -18.851 1.00 96.44 186 ILE A CA 1
ATOM 1440 C C . ILE A 1 186 ? 0.796 -12.435 -20.117 1.00 96.44 186 ILE A C 1
ATOM 1442 O O . ILE A 1 186 ? 0.190 -13.483 -20.324 1.00 96.44 186 ILE A O 1
ATOM 1446 N N . VAL A 1 187 ? 1.736 -11.960 -20.937 1.00 95.31 187 VAL A N 1
ATOM 1447 C CA . VAL A 1 187 ? 2.140 -12.614 -22.190 1.00 95.31 187 VAL A CA 1
ATOM 1448 C C . VAL A 1 187 ? 3.281 -13.579 -21.887 1.00 95.31 187 VAL A C 1
ATOM 1450 O O . VAL A 1 187 ? 4.453 -13.198 -21.896 1.00 95.31 187 VAL A O 1
ATOM 1453 N N . ASP A 1 188 ? 2.930 -14.826 -21.572 1.00 92.56 188 ASP A N 1
ATOM 1454 C CA . ASP A 1 188 ? 3.868 -15.844 -21.085 1.00 92.56 188 ASP A CA 1
ATOM 1455 C C . ASP A 1 188 ? 5.048 -16.092 -22.032 1.00 92.56 188 ASP A C 1
ATOM 1457 O O . ASP A 1 188 ? 6.170 -16.312 -21.577 1.00 92.56 188 ASP A O 1
ATOM 1461 N N . GLU A 1 189 ? 4.838 -15.985 -23.345 1.00 93.25 189 GLU A N 1
ATOM 1462 C CA . GLU A 1 189 ? 5.880 -16.178 -24.360 1.00 93.25 189 GLU A CA 1
ATOM 1463 C C . GLU A 1 189 ? 6.974 -15.101 -24.313 1.00 93.25 189 GLU A C 1
ATOM 1465 O O . GLU A 1 189 ? 8.066 -15.297 -24.853 1.00 93.25 189 GLU A O 1
ATOM 1470 N N . LEU A 1 190 ? 6.683 -13.959 -23.684 1.00 91.38 190 LEU A N 1
ATOM 1471 C CA . LEU A 1 190 ? 7.583 -12.819 -23.522 1.00 91.38 190 LEU A CA 1
ATOM 1472 C C . LEU A 1 190 ? 8.015 -12.618 -22.060 1.00 91.38 190 LEU A C 1
ATOM 1474 O O . LEU A 1 190 ? 8.641 -11.603 -21.740 1.00 91.38 190 LEU A O 1
ATOM 1478 N N . CYS A 1 191 ? 7.700 -13.569 -21.180 1.00 90.75 191 CYS A N 1
ATOM 1479 C CA . CYS A 1 191 ? 8.121 -13.565 -19.786 1.00 90.75 191 CYS A CA 1
ATOM 1480 C C . CYS A 1 191 ? 9.378 -14.424 -19.574 1.00 90.75 191 CYS A C 1
ATOM 1482 O O . CYS A 1 191 ? 9.621 -15.425 -20.245 1.00 90.75 191 CYS A O 1
ATOM 1484 N N . SER A 1 192 ? 10.210 -14.014 -18.623 1.00 86.50 192 SER A N 1
ATOM 1485 C CA . SER A 1 192 ? 11.405 -14.732 -18.174 1.00 86.50 192 SER A CA 1
ATOM 1486 C C . SER A 1 192 ? 11.736 -14.317 -16.733 1.00 86.50 192 SER A C 1
ATOM 1488 O O . SER A 1 192 ? 11.183 -13.324 -16.259 1.00 86.50 192 SER A O 1
ATOM 1490 N N . PRO A 1 193 ? 12.710 -14.953 -16.057 1.00 84.94 193 PRO A N 1
ATOM 1491 C CA . PRO A 1 193 ? 13.127 -14.539 -14.713 1.00 84.94 193 PRO A CA 1
ATOM 1492 C C . PRO A 1 193 ? 13.569 -13.070 -14.582 1.00 84.94 193 PRO A C 1
ATOM 1494 O O . PRO A 1 193 ? 13.684 -12.563 -13.474 1.00 84.94 193 PRO A O 1
ATOM 1497 N N . HIS A 1 194 ? 13.848 -12.384 -15.697 1.00 81.00 194 HIS A N 1
ATOM 1498 C CA . HIS A 1 194 ? 14.317 -10.993 -15.712 1.00 81.00 194 HIS A CA 1
ATOM 1499 C C . HIS A 1 194 ? 13.478 -10.072 -16.608 1.00 81.00 194 HIS A C 1
ATOM 1501 O O . HIS A 1 194 ? 13.842 -8.912 -16.799 1.00 81.00 194 HIS A O 1
ATOM 1507 N N . VAL A 1 195 ? 12.381 -10.572 -17.187 1.00 85.75 195 VAL A N 1
ATOM 1508 C CA . VAL A 1 195 ? 11.478 -9.787 -18.040 1.00 85.75 195 VAL A CA 1
ATOM 1509 C C . VAL A 1 195 ? 10.041 -10.191 -17.736 1.00 85.75 195 VAL A C 1
ATOM 1511 O O . VAL A 1 195 ? 9.701 -11.359 -17.888 1.00 85.75 195 VAL A O 1
ATOM 1514 N N . LEU A 1 196 ? 9.205 -9.231 -17.350 1.00 87.88 196 LEU A N 1
ATOM 1515 C CA . LEU A 1 196 ? 7.761 -9.403 -17.211 1.00 87.88 196 LEU A CA 1
ATOM 1516 C C . LEU A 1 196 ? 7.070 -8.607 -18.318 1.00 87.88 196 LEU A C 1
ATOM 1518 O O . LEU A 1 196 ? 7.343 -7.417 -18.482 1.00 87.88 196 LEU A O 1
ATOM 1522 N N . THR A 1 197 ? 6.198 -9.266 -19.079 1.00 92.56 197 THR A N 1
ATOM 1523 C CA . THR A 1 197 ? 5.482 -8.650 -20.201 1.00 92.56 197 THR A CA 1
ATOM 1524 C C . THR A 1 197 ? 3.980 -8.831 -20.031 1.00 92.56 197 THR A C 1
ATOM 1526 O O . THR A 1 197 ? 3.505 -9.935 -19.769 1.00 92.56 197 THR A O 1
ATOM 1529 N N . SER A 1 198 ? 3.227 -7.749 -20.216 1.00 94.25 198 SER A N 1
ATOM 1530 C CA . SER A 1 198 ? 1.766 -7.738 -20.177 1.00 94.25 198 SER A CA 1
ATOM 1531 C C . SER A 1 198 ? 1.168 -7.023 -21.390 1.00 94.25 198 SER A C 1
ATOM 1533 O O . SER A 1 198 ? 1.881 -6.384 -22.172 1.00 94.25 198 SER A O 1
ATOM 1535 N N . GLU A 1 199 ? -0.149 -7.135 -21.559 1.00 93.50 199 GLU A N 1
ATOM 1536 C CA . GLU A 1 199 ? -0.904 -6.302 -22.494 1.00 93.50 199 GLU A CA 1
ATOM 1537 C C . GLU A 1 199 ? -0.657 -4.814 -22.227 1.00 93.50 199 GLU A C 1
ATOM 1539 O O . GLU A 1 199 ? -0.574 -4.358 -21.083 1.00 93.50 199 GLU A O 1
ATOM 1544 N N . LEU A 1 200 ? -0.576 -4.040 -23.309 1.00 91.75 200 LEU A N 1
ATOM 1545 C CA . LEU A 1 200 ? -0.415 -2.599 -23.206 1.00 91.75 200 LEU A CA 1
ATOM 1546 C C . LEU A 1 200 ? -1.666 -1.978 -22.579 1.00 91.75 200 LEU A C 1
ATOM 1548 O O . LEU A 1 200 ? -2.763 -2.093 -23.125 1.00 91.75 200 LEU A O 1
ATOM 1552 N N . VAL A 1 201 ? -1.473 -1.253 -21.481 1.00 91.81 201 VAL A N 1
ATOM 1553 C CA . VAL A 1 201 ? -2.529 -0.456 -20.856 1.00 91.81 201 VAL A CA 1
ATOM 1554 C C . VAL A 1 201 ? -2.536 0.967 -21.404 1.00 91.81 201 VAL A C 1
ATOM 1556 O O . VAL A 1 201 ? -1.493 1.555 -21.701 1.00 91.81 201 VAL A O 1
ATOM 1559 N N . THR A 1 202 ? -3.731 1.527 -21.533 1.00 90.50 202 THR A N 1
ATOM 1560 C CA . THR A 1 202 ? -3.976 2.913 -21.939 1.00 90.50 202 THR A CA 1
ATOM 1561 C C . THR A 1 202 ? -4.444 3.751 -20.753 1.00 90.50 202 THR A C 1
ATOM 1563 O O . THR A 1 202 ? -4.832 3.225 -19.712 1.00 90.50 202 THR A O 1
ATOM 1566 N N . GLY A 1 203 ? -4.397 5.076 -20.907 1.00 90.25 203 GLY A N 1
ATOM 1567 C CA . GLY A 1 203 ? -4.814 6.023 -19.875 1.00 90.25 203 GLY A CA 1
ATOM 1568 C C . GLY A 1 203 ? -3.648 6.791 -19.265 1.00 90.25 203 GLY A C 1
ATOM 1569 O O . GLY A 1 203 ? -2.562 6.867 -19.844 1.00 90.25 203 GLY A O 1
ATOM 1570 N N . PHE A 1 204 ? -3.890 7.393 -18.104 1.00 86.44 204 PHE A N 1
ATOM 1571 C CA . PHE A 1 204 ? -2.878 8.142 -17.366 1.00 86.44 204 PHE A CA 1
ATOM 1572 C C . PHE A 1 204 ? -2.760 7.649 -15.915 1.00 86.44 204 PHE A C 1
ATOM 1574 O O . PHE A 1 204 ? -3.745 7.171 -15.346 1.00 86.44 204 PHE A O 1
ATOM 1581 N N . PRO A 1 205 ? -1.569 7.774 -15.307 1.00 87.75 205 PRO A N 1
ATOM 1582 C CA . PRO A 1 205 ? -1.346 7.441 -13.904 1.00 87.75 205 PRO A CA 1
ATOM 1583 C C . PRO A 1 205 ? -2.288 8.187 -12.948 1.00 87.75 205 PRO A C 1
ATOM 1585 O O . PRO A 1 205 ? -2.476 9.398 -13.081 1.00 87.75 205 PRO A O 1
ATOM 1588 N N . LEU A 1 206 ? -2.845 7.506 -11.944 1.00 85.31 206 LEU A N 1
ATOM 1589 C CA . LEU A 1 206 ? -3.792 8.112 -10.996 1.00 85.31 206 LEU A CA 1
ATOM 1590 C C . LEU A 1 206 ? -3.223 9.312 -10.235 1.00 85.31 206 LEU A C 1
ATOM 1592 O O . LEU A 1 206 ? -3.961 10.230 -9.875 1.00 85.31 206 LEU A O 1
ATOM 1596 N N . ASP A 1 207 ? -1.910 9.344 -10.024 1.00 79.12 207 ASP A N 1
ATOM 1597 C CA . ASP A 1 207 ? -1.225 10.456 -9.373 1.00 79.12 207 ASP A CA 1
ATOM 1598 C C . ASP A 1 207 ? -1.238 11.764 -10.195 1.00 79.12 207 ASP A C 1
ATOM 1600 O O . ASP A 1 207 ? -0.877 12.810 -9.655 1.00 79.12 207 ASP A O 1
ATOM 1604 N N . GLN A 1 208 ? -1.698 11.719 -11.451 1.00 82.12 208 GLN A N 1
ATOM 1605 C CA . GLN A 1 208 ? -1.927 12.860 -12.347 1.00 82.12 208 GLN A CA 1
ATOM 1606 C C . GLN A 1 208 ? -3.425 13.194 -12.512 1.00 82.12 208 GLN A C 1
ATOM 1608 O O . GLN A 1 208 ? -3.791 14.054 -13.313 1.00 82.12 208 GLN A O 1
ATOM 1613 N N . GLY A 1 209 ? -4.308 12.547 -11.741 1.00 82.62 209 GLY A N 1
ATOM 1614 C CA . GLY A 1 209 ? -5.766 12.679 -11.842 1.00 82.62 209 GLY A CA 1
ATOM 1615 C C . GLY A 1 209 ? -6.384 13.933 -11.217 1.00 82.62 209 GLY A C 1
ATOM 1616 O O . GLY A 1 209 ? -7.606 14.052 -11.197 1.00 82.62 209 GLY A O 1
ATOM 1617 N N . GLU A 1 210 ? -5.593 14.886 -10.718 1.00 84.00 210 GLU A N 1
ATOM 1618 C CA . GLU A 1 210 ? -6.096 16.096 -10.037 1.00 84.00 210 GLU A CA 1
ATOM 1619 C C . GLU A 1 210 ? -6.985 16.975 -10.936 1.00 84.00 210 GLU A C 1
ATOM 1621 O O . GLU A 1 210 ? -7.888 17.653 -10.446 1.00 84.00 210 GLU A O 1
ATOM 1626 N N . GLY A 1 211 ? -6.758 16.939 -12.254 1.00 87.00 211 GLY A N 1
ATOM 1627 C CA . GLY A 1 211 ? -7.541 17.683 -13.246 1.00 87.00 211 GLY A CA 1
ATOM 1628 C C . GLY A 1 211 ? -8.901 17.066 -13.597 1.00 87.00 211 GLY A C 1
ATOM 1629 O O . GLY A 1 211 ? -9.651 17.665 -14.366 1.00 87.00 211 GLY A O 1
ATOM 1630 N N . LEU A 1 212 ? -9.228 15.880 -13.073 1.00 92.12 212 LEU A N 1
ATOM 1631 C CA . LEU A 1 212 ? -10.516 15.224 -13.307 1.00 92.12 212 LEU A CA 1
ATOM 1632 C C . LEU A 1 212 ? -11.665 15.926 -12.571 1.00 92.12 212 LEU A C 1
ATOM 1634 O O . LEU A 1 212 ? -11.470 16.622 -11.565 1.00 92.12 212 LEU A O 1
ATOM 1638 N N . SER A 1 213 ? -12.895 15.702 -13.049 1.00 95.25 213 SER A N 1
ATOM 1639 C CA . SER A 1 213 ? -14.093 16.181 -12.357 1.00 95.25 213 SER A CA 1
ATOM 1640 C C . SER A 1 213 ? -14.173 15.598 -10.942 1.00 95.25 213 SER A C 1
ATOM 1642 O O . SER A 1 213 ? -13.661 14.512 -10.664 1.00 95.25 213 SER A O 1
ATOM 1644 N N . GLN A 1 214 ? -14.816 16.331 -10.030 1.00 94.38 214 GLN A N 1
ATOM 1645 C CA . GLN A 1 214 ? -14.958 15.892 -8.639 1.00 94.38 214 GLN A CA 1
ATOM 1646 C C . GLN A 1 214 ? -15.672 14.536 -8.538 1.00 94.38 214 GLN A C 1
ATOM 1648 O O . GLN A 1 214 ? -15.279 13.707 -7.727 1.00 94.38 214 GLN A O 1
ATOM 1653 N N . GLU A 1 215 ? -16.671 14.296 -9.389 1.00 95.50 215 GLU A N 1
ATOM 1654 C CA . GLU A 1 215 ? -17.410 13.030 -9.452 1.00 95.50 215 GLU A CA 1
ATOM 1655 C C . GLU A 1 215 ? -16.490 11.853 -9.788 1.00 95.50 215 GLU A C 1
ATOM 1657 O O . GLU A 1 215 ? -16.471 10.868 -9.056 1.00 95.50 215 GLU A O 1
ATOM 1662 N N . ILE A 1 216 ? -15.645 11.992 -10.816 1.00 94.31 216 ILE A N 1
ATOM 1663 C CA . ILE A 1 216 ? -14.705 10.939 -11.220 1.00 94.31 216 ILE A CA 1
ATOM 1664 C C . ILE A 1 216 ? -13.628 10.720 -10.154 1.00 94.31 216 ILE A C 1
ATOM 1666 O O . ILE A 1 216 ? -13.273 9.580 -9.863 1.00 94.31 216 ILE A O 1
ATOM 1670 N N . ARG A 1 217 ? -13.121 11.792 -9.525 1.00 94.12 217 ARG A N 1
ATOM 1671 C CA . ARG A 1 217 ? -12.166 11.669 -8.407 1.00 94.12 217 ARG A CA 1
ATOM 1672 C C . ARG A 1 217 ? -12.789 10.919 -7.228 1.00 94.12 217 ARG A C 1
ATOM 1674 O O . ARG A 1 217 ? -12.156 10.020 -6.683 1.00 94.12 217 ARG A O 1
ATOM 1681 N N . ASN A 1 218 ? -14.036 11.236 -6.879 1.00 95.00 218 ASN A N 1
ATOM 1682 C CA . ASN A 1 218 ? -14.776 10.534 -5.833 1.00 95.00 218 ASN A CA 1
ATOM 1683 C C . ASN A 1 218 ? -14.977 9.055 -6.177 1.00 95.00 218 ASN A C 1
ATOM 1685 O O . ASN A 1 218 ? -14.749 8.205 -5.324 1.00 95.00 218 ASN A O 1
ATOM 1689 N N . GLU A 1 219 ? -15.359 8.744 -7.414 1.00 95.69 219 GLU A N 1
ATOM 1690 C CA . GLU A 1 219 ? -15.593 7.374 -7.871 1.00 95.69 219 GLU A CA 1
ATOM 1691 C C . GLU A 1 219 ? -14.313 6.528 -7.891 1.00 95.69 219 GLU A C 1
ATOM 1693 O O . GLU A 1 219 ? -14.312 5.407 -7.379 1.00 95.69 219 GLU A O 1
ATOM 1698 N N . ILE A 1 220 ? -13.205 7.068 -8.412 1.00 94.00 220 ILE A N 1
ATOM 1699 C CA . ILE A 1 220 ? -11.892 6.407 -8.385 1.00 94.00 220 ILE A CA 1
ATOM 1700 C C . ILE A 1 220 ? -11.511 6.072 -6.940 1.00 94.00 220 ILE A C 1
ATOM 1702 O O . ILE A 1 220 ? -11.199 4.924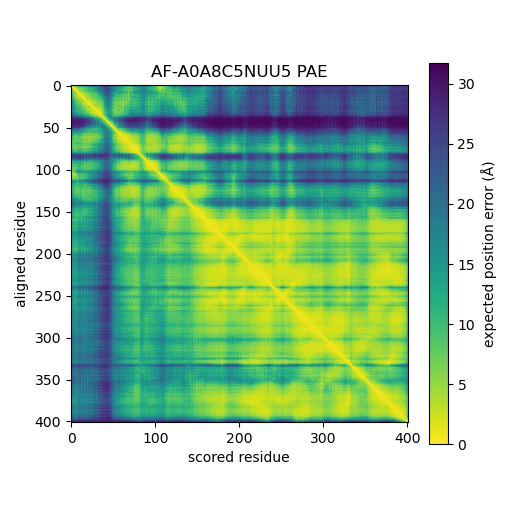 -6.623 1.00 94.00 220 ILE A O 1
ATOM 1706 N N . CYS A 1 221 ? -11.553 7.065 -6.053 1.00 92.62 221 CYS A N 1
ATOM 1707 C CA . CYS A 1 221 ? -11.141 6.906 -4.663 1.00 92.62 221 CYS A CA 1
ATOM 1708 C C . CYS A 1 221 ? -12.062 5.967 -3.876 1.00 92.62 221 CYS A C 1
ATOM 1710 O O . CYS A 1 221 ? -11.576 5.146 -3.098 1.00 92.62 221 CYS A O 1
ATOM 1712 N N . HIS A 1 222 ? -13.372 6.033 -4.122 1.00 94.12 222 HIS A N 1
ATOM 1713 C CA . HIS A 1 222 ? -14.337 5.103 -3.550 1.00 94.12 222 HIS A CA 1
ATOM 1714 C C . HIS A 1 222 ? -14.004 3.663 -3.955 1.00 94.12 222 HIS A C 1
ATOM 1716 O O . HIS A 1 222 ? -13.845 2.803 -3.090 1.00 94.12 222 HIS A O 1
ATOM 1722 N N . ASN A 1 223 ? -13.814 3.406 -5.253 1.00 94.44 223 ASN A N 1
ATOM 1723 C CA . ASN A 1 223 ? -13.459 2.080 -5.753 1.00 94.44 223 ASN A CA 1
ATOM 1724 C C . ASN A 1 223 ? -12.109 1.589 -5.199 1.00 94.44 223 ASN A C 1
ATOM 1726 O O . ASN A 1 223 ? -11.986 0.410 -4.876 1.00 94.44 223 ASN A O 1
ATOM 1730 N N . ILE A 1 224 ? -11.112 2.465 -5.026 1.00 92.19 224 ILE A N 1
ATOM 1731 C CA . ILE A 1 224 ? -9.819 2.104 -4.412 1.00 92.19 224 ILE A CA 1
ATOM 1732 C C . ILE A 1 224 ? -9.994 1.646 -2.964 1.00 92.19 224 ILE A C 1
ATOM 1734 O O . ILE A 1 224 ? -9.421 0.626 -2.578 1.00 92.19 224 ILE A O 1
ATOM 1738 N N . LEU A 1 225 ? -10.783 2.363 -2.158 1.00 91.00 225 LEU A N 1
ATOM 1739 C CA . LEU A 1 225 ? -11.032 1.952 -0.775 1.00 91.00 225 LEU A CA 1
ATOM 1740 C C . LEU A 1 225 ? -11.840 0.653 -0.706 1.00 91.00 225 LEU A C 1
ATOM 1742 O O . LEU A 1 225 ? -11.498 -0.217 0.094 1.00 91.00 225 LEU A O 1
ATOM 1746 N N . VAL A 1 226 ? -12.837 0.467 -1.578 1.00 93.00 226 VAL A N 1
ATOM 1747 C CA . VAL A 1 226 ? -13.559 -0.812 -1.691 1.00 93.00 226 VAL A CA 1
ATOM 1748 C C . VAL A 1 226 ? -12.600 -1.944 -2.051 1.00 93.00 226 VAL A C 1
ATOM 1750 O O . VAL A 1 226 ? -12.624 -2.985 -1.397 1.00 93.00 226 VAL A O 1
ATOM 1753 N N . LEU A 1 227 ? -11.729 -1.751 -3.047 1.00 92.81 227 LEU A N 1
ATOM 1754 C CA . LEU A 1 227 ? -10.719 -2.740 -3.423 1.00 92.81 227 LEU A CA 1
ATOM 1755 C C . LEU A 1 227 ? -9.825 -3.083 -2.228 1.00 92.81 227 LEU A C 1
ATOM 1757 O O . LEU A 1 227 ? -9.661 -4.259 -1.931 1.00 92.81 227 LEU A O 1
ATOM 1761 N N . CYS A 1 228 ? -9.341 -2.082 -1.493 1.00 91.06 228 CYS A N 1
ATOM 1762 C CA . CYS A 1 228 ? -8.510 -2.272 -0.305 1.00 91.06 228 CYS A CA 1
ATOM 1763 C C . CYS A 1 228 ? -9.211 -3.116 0.782 1.00 91.06 228 CYS A C 1
ATOM 1765 O O . CYS A 1 228 ? -8.621 -4.041 1.343 1.00 91.06 228 CYS A O 1
ATOM 1767 N N . LEU A 1 229 ? -10.498 -2.852 1.044 1.00 90.94 229 LEU A N 1
ATOM 1768 C CA . LEU A 1 229 ? -11.304 -3.642 1.982 1.00 90.94 229 LEU A CA 1
ATOM 1769 C C . LEU A 1 229 ? -11.511 -5.082 1.485 1.00 90.94 229 LEU A C 1
ATOM 1771 O O . LEU A 1 229 ? -11.426 -6.024 2.274 1.00 90.94 229 LEU A O 1
ATOM 1775 N N . ARG A 1 230 ? -11.747 -5.275 0.181 1.00 92.44 230 ARG A N 1
ATOM 1776 C CA . ARG A 1 230 ? -11.898 -6.607 -0.427 1.00 92.44 230 ARG A CA 1
ATOM 1777 C C . ARG A 1 230 ? -10.591 -7.395 -0.412 1.00 92.44 230 ARG A C 1
ATOM 1779 O O . ARG A 1 230 ? -10.604 -8.569 -0.064 1.00 92.44 230 ARG A O 1
ATOM 1786 N N . GLU A 1 231 ? -9.463 -6.761 -0.708 1.00 92.00 231 GLU A N 1
ATOM 1787 C CA . GLU A 1 231 ? -8.128 -7.360 -0.620 1.00 92.00 231 GLU A CA 1
ATOM 1788 C C . GLU A 1 231 ? -7.867 -7.968 0.768 1.00 92.00 231 GLU A C 1
ATOM 1790 O O . GLU A 1 231 ? -7.364 -9.089 0.874 1.00 92.00 231 GLU A O 1
ATOM 1795 N N . LEU A 1 232 ? -8.287 -7.278 1.834 1.00 88.88 232 LEU A N 1
ATOM 1796 C CA . LEU A 1 232 ? -8.110 -7.744 3.211 1.00 88.88 232 LEU A CA 1
ATOM 1797 C C . LEU A 1 232 ? -9.134 -8.778 3.651 1.00 88.88 232 LEU A C 1
ATOM 1799 O O . LEU A 1 232 ? -8.763 -9.820 4.187 1.00 88.88 232 LEU A O 1
ATOM 1803 N N . PHE A 1 233 ? -10.416 -8.477 3.473 1.00 89.56 233 PHE A N 1
ATOM 1804 C CA . PHE A 1 233 ? -11.490 -9.216 4.134 1.00 89.56 233 PHE A CA 1
ATOM 1805 C C . PHE A 1 233 ? -12.158 -10.242 3.213 1.00 89.56 233 PHE A C 1
ATOM 1807 O O . PHE A 1 233 ? -12.768 -11.197 3.684 1.00 89.56 233 PHE A O 1
ATOM 1814 N N . GLU A 1 234 ? -12.026 -10.102 1.897 1.00 91.06 234 GLU A N 1
ATOM 1815 C CA . GLU A 1 234 ? -12.575 -11.056 0.932 1.00 91.06 234 GLU A CA 1
ATOM 1816 C C . GLU A 1 234 ? -11.469 -11.961 0.385 1.00 91.06 234 GLU A C 1
ATOM 1818 O O . GLU A 1 234 ? -11.484 -13.174 0.599 1.00 91.06 234 GLU A O 1
ATOM 1823 N N . PHE A 1 235 ? -10.462 -11.377 -0.261 1.00 92.50 235 PHE A N 1
ATOM 1824 C CA . PHE A 1 235 ? -9.412 -12.121 -0.952 1.00 92.50 235 PHE A CA 1
ATOM 1825 C C . PHE A 1 235 ? -8.363 -12.685 0.002 1.00 92.50 235 PHE A C 1
ATOM 1827 O O . PHE A 1 235 ? -7.737 -13.693 -0.322 1.00 92.50 235 PHE A O 1
ATOM 1834 N N . HIS A 1 236 ? -8.176 -12.043 1.164 1.00 91.75 236 HIS A N 1
ATOM 1835 C CA . HIS A 1 236 ? -7.056 -12.306 2.076 1.00 91.75 236 HIS A CA 1
ATOM 1836 C C . HIS A 1 236 ? -5.706 -12.249 1.337 1.00 91.75 236 HIS A C 1
ATOM 1838 O O . HIS A 1 236 ? -4.754 -12.971 1.639 1.00 91.75 236 HIS A O 1
ATOM 1844 N N . TYR A 1 237 ? -5.659 -11.402 0.310 1.00 92.38 237 TYR A N 1
ATOM 1845 C CA . TYR A 1 237 ? -4.563 -11.247 -0.623 1.00 92.38 237 TYR A CA 1
ATOM 1846 C C . TYR A 1 237 ? -4.548 -9.802 -1.095 1.00 92.38 237 TYR A C 1
ATOM 1848 O O . TYR A 1 237 ? -5.490 -9.342 -1.740 1.00 92.38 237 TYR A O 1
ATOM 1856 N N . MET A 1 238 ? -3.493 -9.085 -0.729 1.00 90.00 238 MET A N 1
ATOM 1857 C CA . MET A 1 238 ? -3.420 -7.638 -0.879 1.00 90.00 238 MET A CA 1
ATOM 1858 C C . MET A 1 238 ? -2.149 -7.226 -1.606 1.00 90.00 238 MET A C 1
ATOM 1860 O O . MET A 1 238 ? -1.057 -7.695 -1.280 1.00 90.00 238 MET A O 1
ATOM 1864 N N . GLN A 1 239 ? -2.289 -6.281 -2.533 1.00 87.00 239 GLN A N 1
ATOM 1865 C CA . GLN A 1 239 ? -1.183 -5.525 -3.098 1.00 87.00 239 GLN A CA 1
ATOM 1866 C C . GLN A 1 239 ? -0.745 -4.461 -2.084 1.00 87.00 239 GLN A C 1
ATOM 1868 O O . GLN A 1 239 ? -1.490 -3.520 -1.794 1.00 87.00 239 GLN A O 1
ATOM 1873 N N . THR A 1 240 ? 0.459 -4.618 -1.528 1.00 75.25 240 THR A N 1
ATOM 1874 C CA . THR A 1 240 ? 0.928 -3.781 -0.407 1.00 75.25 240 THR A CA 1
ATOM 1875 C C . THR A 1 240 ? 1.775 -2.578 -0.823 1.00 75.25 240 THR A C 1
ATOM 1877 O O . THR A 1 240 ? 2.154 -1.783 0.040 1.00 75.25 240 THR A O 1
ATOM 1880 N N . ASP A 1 241 ? 2.058 -2.423 -2.121 1.00 70.19 241 ASP A N 1
ATOM 1881 C CA . ASP A 1 241 ? 2.766 -1.256 -2.652 1.00 70.19 241 ASP A CA 1
ATOM 1882 C C . ASP A 1 241 ? 1.777 -0.113 -2.955 1.00 70.19 241 ASP A C 1
ATOM 1884 O O . ASP A 1 241 ? 0.892 -0.282 -3.796 1.00 70.19 241 ASP A O 1
ATOM 1888 N N . PRO A 1 242 ? 1.889 1.055 -2.293 1.00 62.91 242 PRO A N 1
ATOM 1889 C CA . PRO A 1 242 ? 1.023 2.206 -2.539 1.00 62.91 242 PRO A CA 1
ATOM 1890 C C . PRO A 1 242 ? 1.496 3.067 -3.725 1.00 62.91 242 PRO A C 1
ATOM 1892 O O . PRO A 1 242 ? 1.284 4.282 -3.733 1.00 62.91 242 PRO A O 1
ATOM 1895 N N . ASN A 1 243 ? 2.169 2.493 -4.726 1.00 74.44 243 ASN A N 1
ATOM 1896 C CA . ASN A 1 243 ? 2.634 3.262 -5.873 1.00 74.44 243 ASN A CA 1
ATOM 1897 C C . ASN A 1 243 ? 1.504 3.537 -6.879 1.00 74.44 243 ASN A C 1
ATOM 1899 O O . ASN A 1 243 ? 1.319 2.828 -7.868 1.00 74.44 243 ASN A O 1
ATOM 1903 N N . TRP A 1 244 ? 0.790 4.642 -6.667 1.00 78.75 244 TRP A N 1
ATOM 1904 C CA . TRP A 1 244 ? -0.323 5.084 -7.518 1.00 78.75 244 TRP A CA 1
ATOM 1905 C C . TRP A 1 244 ? 0.074 5.447 -8.956 1.00 78.75 244 TRP A C 1
ATOM 1907 O O . TRP A 1 244 ? -0.806 5.623 -9.795 1.00 78.75 244 TRP A O 1
ATOM 1917 N N . SER A 1 245 ? 1.374 5.515 -9.272 1.00 76.56 245 SER A N 1
ATOM 1918 C CA . SER A 1 245 ? 1.831 5.659 -10.661 1.00 76.56 245 SER A CA 1
ATOM 1919 C C . SER A 1 245 ? 1.661 4.381 -11.495 1.00 76.56 245 SER A C 1
ATOM 1921 O O . SER A 1 245 ? 1.633 4.456 -12.720 1.00 76.56 245 SER A O 1
ATOM 1923 N N . ASN A 1 246 ? 1.474 3.230 -10.838 1.00 84.50 246 ASN A N 1
ATOM 1924 C CA . ASN A 1 246 ? 1.215 1.931 -11.467 1.00 84.50 246 ASN A CA 1
ATOM 1925 C C . ASN A 1 246 ? -0.288 1.630 -11.639 1.00 84.50 246 ASN A C 1
ATOM 1927 O O . ASN A 1 246 ? -0.662 0.522 -12.027 1.00 84.50 246 ASN A O 1
ATOM 1931 N N . PHE A 1 247 ? -1.148 2.612 -11.350 1.00 89.75 247 PHE A N 1
ATOM 1932 C CA . PHE A 1 247 ? -2.594 2.546 -11.533 1.00 89.75 247 PHE A CA 1
ATOM 1933 C C . PHE A 1 247 ? -2.972 3.505 -12.659 1.00 89.75 247 PHE A C 1
ATOM 1935 O O . PHE A 1 247 ? -2.779 4.713 -12.528 1.00 89.75 247 PHE A O 1
ATOM 1942 N N . PHE A 1 248 ? -3.499 2.983 -13.764 1.00 92.69 248 PHE A N 1
ATOM 1943 C CA . PHE A 1 248 ? -3.781 3.777 -14.962 1.00 92.69 248 PHE A CA 1
ATOM 1944 C C . PHE A 1 248 ? -5.278 3.930 -15.158 1.00 92.69 248 PHE A C 1
ATOM 1946 O O . PHE A 1 248 ? -5.965 2.946 -15.410 1.00 92.69 248 PHE A O 1
ATOM 1953 N N . TYR A 1 249 ? -5.786 5.155 -15.065 1.00 94.69 249 TYR A N 1
ATOM 1954 C CA . TYR A 1 249 ? -7.176 5.446 -15.393 1.00 94.69 249 TYR A CA 1
ATOM 1955 C C . TYR A 1 249 ? -7.318 5.761 -16.880 1.00 94.69 249 TYR A C 1
ATOM 1957 O O . TYR A 1 249 ? -6.674 6.680 -17.394 1.00 94.69 249 TYR A O 1
ATOM 1965 N N . ASP A 1 250 ? -8.187 5.016 -17.558 1.00 94.19 250 ASP A N 1
ATOM 1966 C CA . ASP A 1 250 ? -8.583 5.254 -18.941 1.00 94.19 250 ASP A CA 1
ATOM 1967 C C . ASP A 1 250 ? -9.961 5.944 -18.982 1.00 94.19 250 ASP A C 1
ATOM 1969 O O . ASP A 1 250 ? -10.974 5.303 -18.686 1.00 94.19 250 ASP A O 1
ATOM 1973 N N . PRO A 1 251 ? -10.042 7.229 -19.381 1.00 91.19 251 PRO A N 1
ATOM 1974 C CA . PRO A 1 251 ? -11.312 7.947 -19.486 1.00 91.19 251 PRO A CA 1
ATOM 1975 C C . PRO A 1 251 ? -12.263 7.417 -20.562 1.00 91.19 251 PRO A C 1
ATOM 1977 O O . PRO A 1 251 ? -13.458 7.675 -20.473 1.00 91.19 251 PRO A O 1
ATOM 1980 N N . GLN A 1 252 ? -11.755 6.736 -21.596 1.00 91.81 252 GLN A N 1
ATOM 1981 C CA . GLN A 1 252 ? -12.585 6.208 -22.683 1.00 91.81 252 GLN A CA 1
ATOM 1982 C C . GLN A 1 252 ? -13.307 4.938 -22.248 1.00 91.81 252 GLN A C 1
ATOM 1984 O O . GLN A 1 252 ? -14.481 4.754 -22.561 1.00 91.81 252 GLN A O 1
ATOM 1989 N N . GLN A 1 253 ? -12.600 4.070 -21.523 1.00 92.44 253 GLN A N 1
ATOM 1990 C CA . GLN A 1 253 ? -13.163 2.827 -20.994 1.00 92.44 253 GLN A CA 1
ATOM 1991 C C . GLN A 1 253 ? -13.810 3.009 -19.621 1.00 92.44 253 GLN A C 1
ATOM 1993 O O . GLN A 1 253 ? -14.552 2.132 -19.187 1.00 92.44 253 GLN A O 1
ATOM 1998 N N . HIS A 1 254 ? -13.517 4.126 -18.948 1.00 94.81 254 HIS A N 1
ATOM 1999 C CA . HIS A 1 254 ? -13.892 4.395 -17.565 1.00 94.81 254 HIS A CA 1
ATOM 2000 C C . HIS A 1 254 ? -13.454 3.256 -16.625 1.00 94.81 254 HIS A C 1
ATOM 2002 O O . H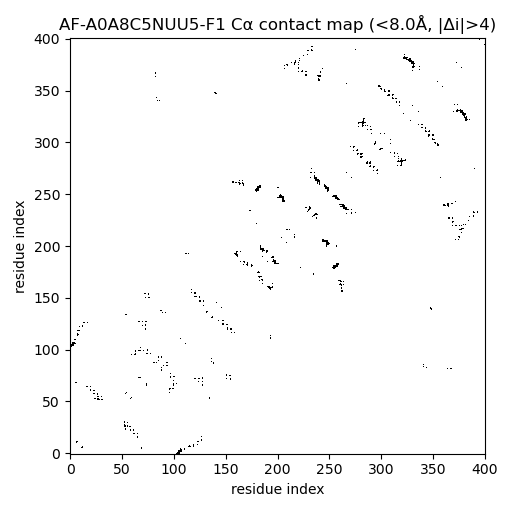IS A 1 254 ? -14.227 2.712 -15.839 1.00 94.81 254 HIS A O 1
ATOM 2008 N N . LYS A 1 255 ? -12.183 2.860 -16.756 1.00 95.38 255 LYS A N 1
ATOM 2009 C CA . LYS A 1 255 ? -11.576 1.761 -15.997 1.00 95.38 255 LYS A CA 1
ATOM 2010 C C . LYS A 1 255 ? -10.205 2.130 -15.456 1.00 95.38 255 LYS A C 1
ATOM 2012 O O . LYS A 1 255 ? -9.519 2.980 -16.022 1.00 95.38 255 LYS A O 1
ATOM 2017 N N . VAL A 1 256 ? -9.793 1.444 -14.392 1.00 95.25 256 VAL A N 1
ATOM 2018 C CA . VAL A 1 256 ? -8.444 1.530 -13.825 1.00 95.25 256 VAL A CA 1
ATOM 2019 C C . VAL A 1 256 ? -7.692 0.218 -14.043 1.00 95.25 256 VAL A C 1
ATOM 2021 O O . VAL A 1 256 ? -8.123 -0.838 -13.580 1.00 95.25 256 VAL A O 1
ATOM 2024 N N . ALA A 1 257 ? -6.557 0.298 -14.732 1.00 94.31 257 ALA A N 1
ATOM 2025 C CA . ALA A 1 257 ? -5.630 -0.808 -14.923 1.00 94.31 257 ALA A CA 1
ATOM 2026 C C . ALA A 1 257 ? -4.646 -0.897 -13.752 1.00 94.31 257 ALA A C 1
ATOM 2028 O O . ALA A 1 257 ? -4.089 0.122 -13.336 1.00 94.31 257 ALA A O 1
ATOM 2029 N N . LEU A 1 258 ? -4.405 -2.109 -13.260 1.00 93.31 258 LEU A N 1
ATOM 2030 C CA . LEU A 1 258 ? -3.444 -2.404 -12.195 1.00 93.31 258 LEU A CA 1
ATOM 2031 C C . LEU A 1 258 ? -2.204 -3.088 -12.792 1.00 93.31 258 LEU A C 1
ATOM 2033 O O . LEU A 1 258 ? -2.357 -4.125 -13.437 1.00 93.31 258 LEU A O 1
ATOM 2037 N N . LEU A 1 259 ? -1.002 -2.525 -12.604 1.00 88.62 259 LEU A N 1
ATOM 2038 C CA . LEU A 1 259 ? 0.227 -3.047 -13.232 1.00 88.62 259 LEU A CA 1
ATOM 2039 C C . LEU A 1 259 ? 1.215 -3.747 -12.295 1.00 88.62 259 LEU A C 1
ATOM 2041 O O . LEU A 1 259 ? 1.853 -4.701 -12.721 1.00 88.62 259 LEU A O 1
ATOM 2045 N N . ASP A 1 260 ? 1.382 -3.263 -11.066 1.00 86.44 260 ASP A N 1
ATOM 2046 C CA . ASP A 1 260 ? 2.467 -3.709 -10.182 1.00 86.44 260 ASP A CA 1
ATOM 2047 C C . ASP A 1 260 ? 1.938 -4.632 -9.093 1.00 86.44 260 ASP A C 1
ATOM 2049 O O . ASP A 1 260 ? 1.128 -4.226 -8.259 1.00 86.44 260 ASP A O 1
ATOM 2053 N N . PHE A 1 261 ? 2.413 -5.873 -9.085 1.00 89.00 261 PHE A N 1
ATOM 2054 C CA . PHE A 1 261 ? 2.001 -6.875 -8.104 1.00 89.00 261 PHE A CA 1
ATOM 2055 C C . PHE A 1 261 ? 3.182 -7.440 -7.314 1.00 89.00 261 PHE A C 1
ATOM 2057 O O . PHE A 1 261 ? 3.004 -8.409 -6.561 1.00 89.00 261 PHE A O 1
ATOM 2064 N N . GLY A 1 262 ? 4.369 -6.831 -7.428 1.00 80.44 262 GLY A N 1
ATOM 2065 C CA . GLY A 1 262 ? 5.606 -7.315 -6.812 1.00 80.44 262 GLY A CA 1
ATOM 2066 C C . GLY A 1 262 ? 5.507 -7.410 -5.287 1.00 80.44 262 GLY A C 1
ATOM 2067 O O . GLY A 1 262 ? 5.966 -8.378 -4.676 1.00 80.44 262 GLY A O 1
ATOM 2068 N N . ALA A 1 263 ? 4.791 -6.478 -4.654 1.00 80.19 263 ALA A N 1
ATOM 2069 C CA . ALA A 1 263 ? 4.582 -6.458 -3.204 1.00 80.19 263 ALA A CA 1
ATOM 2070 C C . ALA A 1 263 ? 3.280 -7.145 -2.740 1.00 80.19 263 ALA A C 1
ATOM 2072 O O . ALA A 1 263 ? 2.768 -6.837 -1.659 1.00 80.19 263 ALA A O 1
ATOM 2073 N N . SER A 1 264 ? 2.702 -8.053 -3.531 1.00 87.81 264 SER A N 1
ATOM 2074 C CA . SER A 1 264 ? 1.478 -8.764 -3.131 1.00 87.81 264 SER A CA 1
ATOM 2075 C C . SER A 1 264 ? 1.746 -9.747 -1.990 1.00 87.81 264 SER A C 1
ATOM 2077 O O . SER A 1 264 ? 2.748 -10.465 -2.018 1.00 87.81 264 SER A O 1
ATOM 2079 N N . ARG A 1 265 ? 0.868 -9.800 -0.984 1.00 86.62 265 ARG A N 1
ATOM 2080 C CA . ARG A 1 265 ? 1.010 -10.671 0.195 1.00 86.62 265 ARG A CA 1
ATOM 2081 C C . ARG A 1 265 ? -0.310 -11.345 0.559 1.00 86.62 265 ARG A C 1
ATOM 2083 O O . ARG A 1 265 ? -1.376 -10.745 0.444 1.00 86.62 265 ARG A O 1
ATOM 2090 N N . GLU A 1 266 ? -0.215 -12.599 0.994 1.00 90.31 266 GLU A N 1
ATOM 2091 C CA . GLU A 1 266 ? -1.320 -13.322 1.631 1.00 90.31 266 GLU A CA 1
ATOM 2092 C C . GLU A 1 266 ? -1.367 -12.971 3.114 1.00 90.31 266 GLU A C 1
ATOM 2094 O O . GLU A 1 266 ? -0.323 -12.808 3.745 1.00 90.31 266 GLU A O 1
ATOM 2099 N N . TYR A 1 267 ? -2.577 -12.851 3.647 1.00 89.12 267 TYR A N 1
ATOM 2100 C CA . TYR A 1 267 ? -2.817 -12.575 5.055 1.00 89.12 267 TYR A CA 1
ATOM 2101 C C . TYR A 1 267 ? -3.579 -13.732 5.676 1.00 89.12 267 TYR A C 1
ATOM 2103 O O . TYR A 1 267 ? -4.565 -14.221 5.120 1.00 89.12 267 TYR A O 1
ATOM 2111 N N . ASP A 1 268 ? -3.135 -14.170 6.849 1.00 89.12 268 ASP A N 1
ATOM 2112 C CA . ASP A 1 268 ? -3.821 -15.246 7.538 1.00 89.12 268 ASP A CA 1
ATOM 2113 C C . ASP A 1 268 ? -5.197 -14.790 8.080 1.00 89.12 268 ASP A C 1
ATOM 2115 O O . ASP A 1 268 ? -5.506 -13.602 8.273 1.00 89.12 268 ASP A O 1
ATOM 2119 N N . ARG A 1 269 ? -6.084 -15.764 8.300 1.00 87.31 269 ARG A N 1
ATOM 2120 C CA . ARG A 1 269 ? -7.434 -15.478 8.805 1.00 87.31 269 ARG A CA 1
ATOM 2121 C C . ARG A 1 269 ? -7.417 -14.974 10.245 1.00 87.31 269 ARG A C 1
ATOM 2123 O O . ARG A 1 269 ? -8.284 -14.195 10.614 1.00 87.31 269 ARG A O 1
ATOM 2130 N N . SER A 1 270 ? -6.466 -15.408 11.068 1.00 87.88 270 SER A N 1
ATOM 2131 C CA . SER A 1 270 ? -6.321 -14.946 12.457 1.00 87.88 270 SER A CA 1
ATOM 2132 C C . SER A 1 270 ? -6.022 -13.448 12.539 1.00 87.88 270 SER A C 1
ATOM 2134 O O . SER A 1 270 ? -6.607 -12.739 13.353 1.00 87.88 270 SER A O 1
ATOM 2136 N N . PHE A 1 271 ? -5.162 -12.965 11.656 1.00 87.94 271 PHE A N 1
ATOM 2137 C CA . PHE A 1 271 ? -4.709 -11.597 11.536 1.00 87.94 271 PHE A CA 1
ATOM 2138 C C . PHE A 1 271 ? -5.833 -10.724 10.991 1.00 87.94 271 PHE A C 1
ATOM 2140 O O . PHE A 1 271 ? -6.210 -9.743 11.626 1.00 87.94 271 PHE A O 1
ATOM 2147 N N . THR A 1 272 ? -6.446 -11.109 9.867 1.00 89.44 272 THR A N 1
ATOM 2148 C CA . THR A 1 272 ? -7.587 -10.359 9.301 1.00 89.44 272 THR A CA 1
ATOM 2149 C C . THR A 1 272 ? -8.772 -10.291 10.271 1.00 89.44 272 THR A C 1
ATOM 2151 O O . THR A 1 272 ? -9.409 -9.242 10.372 1.00 89.44 272 THR A O 1
ATOM 2154 N N . ASN A 1 273 ? -9.001 -11.346 11.063 1.00 89.88 273 ASN A N 1
ATOM 2155 C CA . ASN A 1 273 ? -10.007 -11.381 12.128 1.00 89.88 273 ASN A CA 1
ATOM 2156 C C . ASN A 1 273 ? -9.755 -10.345 13.221 1.00 89.88 273 ASN A C 1
ATOM 2158 O O . ASN A 1 273 ? -10.666 -9.622 13.625 1.00 89.88 273 ASN A O 1
ATOM 2162 N N . LEU A 1 274 ? -8.529 -10.286 13.736 1.00 90.00 274 LEU A N 1
ATOM 2163 C CA . LEU A 1 274 ? -8.175 -9.306 14.758 1.00 90.00 274 LEU A CA 1
ATOM 2164 C C . LEU A 1 274 ? -8.210 -7.894 14.181 1.00 90.00 274 LEU A C 1
ATOM 2166 O O . LEU A 1 274 ? -8.729 -6.979 14.817 1.00 90.00 274 LEU A O 1
ATOM 2170 N N . TYR A 1 275 ? -7.727 -7.726 12.952 1.00 89.50 275 TYR A N 1
ATOM 2171 C CA . TYR A 1 275 ? -7.678 -6.427 12.304 1.00 89.50 275 TYR A CA 1
ATOM 2172 C C . TYR A 1 275 ? -9.071 -5.846 12.061 1.00 89.50 275 TYR A C 1
ATOM 2174 O O . TYR A 1 275 ? -9.321 -4.696 12.416 1.00 89.50 275 TYR A O 1
ATOM 2182 N N . ILE A 1 276 ? -10.015 -6.634 11.535 1.00 89.88 276 ILE A N 1
ATOM 2183 C CA . ILE A 1 276 ? -11.373 -6.135 11.292 1.00 89.88 276 ILE A CA 1
ATOM 2184 C C . ILE A 1 276 ? -12.081 -5.747 12.598 1.00 89.88 276 ILE A C 1
ATOM 2186 O O . ILE A 1 276 ? -12.835 -4.778 12.623 1.00 89.88 276 ILE A O 1
ATOM 2190 N N . GLN A 1 277 ? -11.800 -6.454 13.702 1.00 91.12 277 GLN A N 1
ATOM 2191 C CA . GLN A 1 277 ? -12.319 -6.114 15.032 1.00 91.12 277 GLN A CA 1
ATOM 2192 C C . GLN A 1 277 ? -11.749 -4.786 15.541 1.00 91.12 277 GLN A C 1
ATOM 2194 O O . GLN A 1 277 ? -12.490 -4.004 16.130 1.00 91.12 277 GLN A O 1
ATOM 2199 N N . ILE A 1 278 ? -10.466 -4.510 15.285 1.00 91.38 278 ILE A N 1
ATOM 2200 C CA . ILE A 1 278 ? -9.835 -3.225 15.616 1.00 91.38 278 ILE A CA 1
ATOM 2201 C C . ILE A 1 278 ? -10.512 -2.088 14.845 1.00 91.38 278 ILE A C 1
ATOM 2203 O O . ILE A 1 278 ? -10.901 -1.097 15.457 1.00 91.38 278 ILE A O 1
ATOM 2207 N N . ILE A 1 279 ? -10.697 -2.233 13.528 1.00 89.69 279 ILE A N 1
ATOM 2208 C CA . ILE A 1 279 ? -11.334 -1.188 12.708 1.00 89.69 279 ILE A CA 1
ATOM 2209 C C . ILE A 1 279 ? -12.806 -1.001 13.095 1.00 89.69 279 ILE A C 1
ATOM 2211 O O . ILE A 1 279 ? -13.272 0.133 13.182 1.00 89.69 279 ILE A O 1
ATOM 2215 N N . ARG A 1 280 ? -13.529 -2.087 13.404 1.00 92.06 280 ARG A N 1
ATOM 2216 C CA . ARG A 1 280 ? -14.910 -2.011 13.900 1.00 92.06 280 ARG A CA 1
ATOM 2217 C C . ARG A 1 280 ? -14.989 -1.243 15.218 1.00 92.06 280 ARG A C 1
ATOM 2219 O O . ARG A 1 280 ? -15.770 -0.306 15.320 1.00 92.06 280 ARG A O 1
ATOM 2226 N N . ALA A 1 281 ? -14.148 -1.596 16.189 1.00 93.69 281 ALA A N 1
ATOM 2227 C CA . ALA A 1 281 ? -14.084 -0.897 17.469 1.00 93.69 281 ALA A CA 1
ATOM 2228 C C . ALA A 1 281 ? -13.706 0.582 17.291 1.00 93.69 281 ALA A C 1
ATOM 2230 O O . ALA A 1 281 ? -14.256 1.446 17.968 1.00 93.69 281 ALA A O 1
ATOM 2231 N N . ALA A 1 282 ? -12.822 0.890 16.338 1.00 91.62 282 ALA A N 1
ATOM 2232 C CA . ALA A 1 282 ? -12.472 2.263 15.998 1.00 91.62 282 ALA A CA 1
ATOM 2233 C C . ALA A 1 282 ? -13.669 3.048 15.437 1.00 91.62 282 ALA A C 1
ATOM 2235 O O . ALA A 1 282 ? -13.902 4.183 15.853 1.00 91.62 282 ALA A O 1
ATOM 2236 N N . ALA A 1 283 ? -14.449 2.439 14.539 1.00 90.06 283 ALA A N 1
ATOM 2237 C CA . ALA A 1 283 ? -15.666 3.033 13.986 1.00 90.06 283 ALA A CA 1
ATOM 2238 C C . ALA A 1 283 ? -16.753 3.233 15.062 1.00 90.06 283 ALA A C 1
ATOM 2240 O O . ALA A 1 283 ? -17.416 4.268 15.091 1.00 90.06 283 ALA A O 1
ATOM 2241 N N . ASP A 1 284 ? -16.873 2.297 16.007 1.00 91.44 284 ASP A N 1
ATOM 2242 C CA . ASP A 1 284 ? -17.778 2.392 17.162 1.00 91.44 284 ASP A CA 1
ATOM 2243 C C . ASP A 1 284 ? -17.248 3.339 18.269 1.00 91.44 284 ASP A C 1
ATOM 2245 O O . ASP A 1 284 ? -17.918 3.559 19.279 1.00 91.44 284 ASP A O 1
ATOM 2249 N N . ARG A 1 285 ? -16.058 3.934 18.078 1.00 90.31 285 ARG A N 1
ATOM 2250 C CA . ARG A 1 285 ? -15.340 4.796 19.039 1.00 90.31 285 ARG A CA 1
ATOM 2251 C C . ARG A 1 285 ? -15.039 4.118 20.384 1.00 90.31 285 ARG A C 1
ATOM 2253 O O . ARG A 1 285 ? -14.884 4.788 21.407 1.00 90.31 285 ARG A O 1
ATOM 2260 N N . ASP A 1 286 ? -14.905 2.797 20.379 1.00 93.69 286 ASP A N 1
ATOM 2261 C CA . ASP A 1 286 ? -14.571 1.986 21.547 1.00 93.69 286 ASP A CA 1
ATOM 2262 C C . ASP A 1 286 ? -13.048 1.900 21.738 1.00 93.69 286 ASP A C 1
ATOM 2264 O O . ASP A 1 286 ? -12.366 0.982 21.269 1.00 93.69 286 ASP A O 1
ATOM 2268 N N . ARG A 1 287 ? -12.503 2.887 22.458 1.00 93.50 287 ARG A N 1
ATOM 2269 C CA . ARG A 1 287 ? -11.066 2.984 22.755 1.00 93.50 287 ARG A CA 1
ATOM 2270 C C . ARG A 1 287 ? -10.539 1.784 23.553 1.00 93.50 287 ARG A C 1
ATOM 2272 O O . ARG A 1 287 ? -9.400 1.372 23.336 1.00 93.50 287 ARG A O 1
ATOM 2279 N N . GLU A 1 288 ? -11.338 1.222 24.459 1.00 93.88 288 GLU A N 1
ATOM 2280 C CA . GLU A 1 288 ? -10.914 0.114 25.324 1.00 93.88 288 GLU A CA 1
ATOM 2281 C C . GLU A 1 288 ? -10.738 -1.173 24.513 1.00 93.88 288 GLU A C 1
ATOM 2283 O O . GLU A 1 288 ? -9.715 -1.859 24.623 1.00 93.88 288 GLU A O 1
ATOM 2288 N N . THR A 1 289 ? -11.690 -1.464 23.622 1.00 94.31 289 THR A N 1
ATOM 2289 C CA . THR A 1 289 ? -11.582 -2.612 22.720 1.00 94.31 289 THR A CA 1
ATOM 2290 C C . THR A 1 289 ? -10.435 -2.438 21.726 1.00 94.31 289 THR A C 1
ATOM 2292 O O . THR A 1 289 ? -9.689 -3.397 21.506 1.00 94.31 289 THR A O 1
ATOM 2295 N N . VAL A 1 290 ? -10.221 -1.231 21.178 1.00 93.25 290 VAL A N 1
ATOM 2296 C CA . VAL A 1 290 ? -9.067 -0.951 20.300 1.00 93.25 290 VAL A CA 1
ATOM 2297 C C . VAL A 1 290 ? -7.747 -1.243 21.018 1.00 93.25 290 VAL A C 1
ATOM 2299 O O . VAL A 1 290 ? -6.880 -1.896 20.433 1.00 93.25 290 VAL A O 1
ATOM 2302 N N . LEU A 1 291 ? -7.593 -0.827 22.279 1.00 93.06 291 LEU A N 1
ATOM 2303 C CA . LEU A 1 291 ? -6.392 -1.099 23.076 1.00 93.06 291 LEU A CA 1
ATOM 2304 C C . LEU A 1 291 ? -6.186 -2.597 23.288 1.00 93.06 291 LEU A C 1
ATOM 2306 O O . LEU A 1 291 ? -5.139 -3.143 22.932 1.00 93.06 291 LEU A O 1
ATOM 2310 N N . LYS A 1 292 ? -7.208 -3.282 23.805 1.00 94.19 292 LYS A N 1
ATOM 2311 C CA . LYS A 1 292 ? -7.147 -4.719 24.092 1.00 94.19 292 LYS A CA 1
ATOM 2312 C C . LYS A 1 292 ? -6.779 -5.528 22.848 1.00 94.19 292 LYS A C 1
ATOM 2314 O O . LYS A 1 292 ? -5.916 -6.403 22.911 1.00 94.19 292 LYS A O 1
ATOM 2319 N N . LYS A 1 293 ? -7.405 -5.217 21.711 1.00 92.69 293 LYS A N 1
ATOM 2320 C CA . LYS A 1 293 ? -7.156 -5.900 20.437 1.00 92.69 293 LYS A CA 1
ATOM 2321 C C . LYS A 1 293 ? -5.815 -5.521 19.819 1.00 92.69 293 LYS A C 1
ATOM 2323 O O . LYS A 1 293 ? -5.159 -6.386 19.250 1.00 92.69 293 LYS A O 1
ATOM 2328 N N . SER A 1 294 ? -5.357 -4.281 19.988 1.00 89.81 294 SER A N 1
ATOM 2329 C CA . SER A 1 294 ? -4.012 -3.861 19.568 1.00 89.81 294 SER A CA 1
ATOM 2330 C C . SER A 1 294 ? -2.909 -4.597 20.333 1.00 89.81 294 SER A C 1
ATOM 2332 O O . SER A 1 294 ? -1.882 -4.927 19.741 1.00 89.81 294 SER A O 1
ATOM 2334 N N . ILE A 1 295 ? -3.121 -4.903 21.618 1.00 89.94 295 ILE A N 1
ATOM 2335 C CA . ILE A 1 295 ? -2.200 -5.732 22.411 1.00 89.94 295 ILE A CA 1
ATOM 2336 C C . ILE A 1 295 ? -2.238 -7.193 21.937 1.00 89.94 295 ILE A C 1
ATOM 2338 O O . ILE A 1 295 ? -1.192 -7.798 21.712 1.00 89.94 295 ILE A O 1
ATOM 2342 N N . GLU A 1 296 ? -3.432 -7.755 21.714 1.00 90.31 296 GLU A N 1
ATOM 2343 C CA . GLU A 1 296 ? -3.608 -9.123 21.191 1.00 90.31 296 GLU A CA 1
ATOM 2344 C C . GLU A 1 296 ? -2.924 -9.310 19.822 1.00 90.31 296 GLU A C 1
ATOM 2346 O O . GLU A 1 296 ? -2.242 -10.307 19.584 1.00 90.31 296 GLU A O 1
ATOM 2351 N N . MET A 1 297 ? -3.032 -8.297 18.959 1.00 84.88 297 MET A N 1
ATOM 2352 C CA . MET A 1 297 ? -2.400 -8.217 17.639 1.00 84.88 297 MET A CA 1
ATOM 2353 C C . MET A 1 297 ? -0.891 -7.916 17.697 1.00 84.88 297 MET A C 1
ATOM 2355 O O . MET A 1 297 ? -0.210 -7.928 16.672 1.00 84.88 297 MET A O 1
ATOM 2359 N N . LYS A 1 298 ? -0.343 -7.653 18.892 1.00 85.81 298 LYS A N 1
ATOM 2360 C CA . LYS A 1 298 ? 1.059 -7.267 19.125 1.00 85.81 298 LYS A CA 1
ATOM 2361 C C . LYS A 1 298 ? 1.464 -5.953 18.446 1.00 85.81 298 LYS A C 1
ATOM 2363 O O . LYS A 1 298 ? 2.636 -5.748 18.135 1.00 85.81 298 LYS A O 1
ATOM 2368 N N . PHE A 1 299 ? 0.511 -5.050 18.212 1.00 81.44 299 PHE A N 1
ATOM 2369 C CA . PHE A 1 299 ? 0.821 -3.663 17.847 1.00 81.44 299 PHE A CA 1
ATOM 2370 C C . PHE A 1 299 ? 1.373 -2.889 19.043 1.00 81.44 299 PHE A C 1
ATOM 2372 O O . PHE A 1 299 ? 2.244 -2.034 18.874 1.00 81.44 299 PHE A O 1
ATOM 2379 N N . LEU A 1 300 ? 0.865 -3.228 20.228 1.00 83.19 300 LEU A N 1
ATOM 2380 C CA . LEU A 1 300 ? 1.320 -2.770 21.532 1.00 83.19 300 LEU A CA 1
ATOM 2381 C C . LEU A 1 300 ? 1.728 -3.989 22.365 1.00 83.19 300 LEU A C 1
ATOM 2383 O O . LEU A 1 300 ? 1.174 -5.076 22.205 1.00 83.19 300 LEU A O 1
ATOM 2387 N N . THR A 1 301 ? 2.688 -3.813 23.261 1.00 83.00 301 THR A N 1
ATOM 2388 C CA . THR A 1 301 ? 3.068 -4.829 24.251 1.00 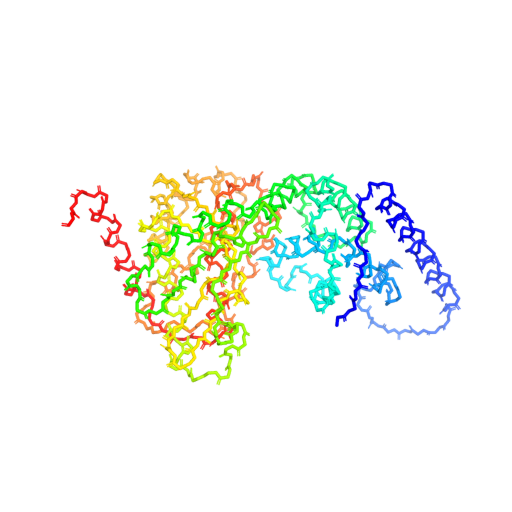83.00 301 THR A CA 1
ATOM 2389 C C . THR A 1 301 ? 2.200 -4.756 25.506 1.00 83.00 301 THR A C 1
ATOM 2391 O O . THR A 1 301 ? 2.104 -5.742 26.233 1.00 83.00 301 THR A O 1
ATOM 2394 N N . GLY A 1 302 ? 1.558 -3.609 25.749 1.00 84.62 302 GLY A N 1
ATOM 2395 C CA . GLY A 1 302 ? 0.826 -3.299 26.978 1.00 84.62 302 GLY A CA 1
ATOM 2396 C C . GLY A 1 302 ? 1.706 -2.687 28.074 1.00 84.62 302 GLY A C 1
ATOM 2397 O O . GLY A 1 302 ? 1.225 -2.459 29.181 1.00 84.62 302 GLY A O 1
ATOM 2398 N N . TYR A 1 303 ? 2.985 -2.431 27.784 1.00 84.88 303 TYR A N 1
ATOM 2399 C CA . TYR A 1 303 ? 3.952 -1.826 28.710 1.00 84.88 303 TYR A CA 1
ATOM 2400 C C . TYR A 1 303 ? 4.483 -0.477 28.213 1.00 84.88 303 TYR A C 1
ATOM 2402 O O . TYR A 1 303 ? 5.427 0.076 28.781 1.00 84.88 303 TYR A O 1
ATOM 2410 N N . GLU A 1 304 ? 3.916 0.041 27.127 1.00 82.50 304 GLU A N 1
ATOM 2411 C CA . GLU A 1 304 ? 4.288 1.322 26.554 1.00 82.50 304 GLU A CA 1
ATOM 2412 C C . GLU A 1 304 ? 4.014 2.489 27.510 1.00 82.50 304 GLU A C 1
ATOM 2414 O O . GLU A 1 304 ? 3.135 2.455 28.371 1.00 82.50 304 GLU A O 1
ATOM 2419 N N . VAL A 1 305 ? 4.768 3.576 27.336 1.00 87.62 305 VAL A N 1
ATOM 2420 C CA . VAL A 1 305 ? 4.436 4.835 28.005 1.00 87.62 305 VAL A CA 1
ATOM 2421 C C . VAL A 1 305 ? 3.100 5.356 27.484 1.00 87.62 305 VAL A C 1
ATOM 2423 O O . VAL A 1 305 ? 2.809 5.258 26.292 1.00 87.62 305 VAL A O 1
ATOM 2426 N N . LYS A 1 306 ? 2.323 5.990 28.364 1.00 87.69 306 LYS A N 1
ATOM 2427 C CA . LYS A 1 306 ? 0.974 6.475 28.049 1.00 87.69 306 LYS A CA 1
ATOM 2428 C C . LYS A 1 306 ? 0.907 7.340 26.782 1.00 87.69 306 LYS A C 1
ATOM 2430 O O . LYS A 1 306 ? -0.023 7.205 26.007 1.00 87.69 306 LYS A O 1
ATOM 2435 N N . ALA A 1 307 ? 1.927 8.164 26.531 1.00 86.75 307 ALA A N 1
ATOM 2436 C CA . ALA A 1 307 ? 2.003 8.979 25.318 1.00 86.75 307 ALA A CA 1
ATOM 2437 C C . ALA A 1 307 ? 2.028 8.146 24.021 1.00 86.75 307 ALA A C 1
ATOM 2439 O O . ALA A 1 307 ? 1.437 8.547 23.025 1.00 86.75 307 ALA A O 1
ATOM 2440 N N . MET A 1 308 ? 2.702 6.993 24.026 1.00 83.31 308 MET A N 1
ATOM 2441 C CA . MET A 1 308 ? 2.758 6.091 22.874 1.00 83.31 308 MET A CA 1
ATOM 2442 C C . MET A 1 308 ? 1.434 5.350 22.708 1.00 83.31 308 MET A C 1
ATOM 2444 O O . MET A 1 308 ? 0.907 5.295 21.599 1.00 83.31 308 MET A O 1
ATOM 2448 N N . GLU A 1 309 ? 0.888 4.827 23.810 1.00 87.69 309 GLU A N 1
ATOM 2449 C CA . GLU A 1 309 ? -0.423 4.176 23.812 1.00 87.69 309 GLU A CA 1
ATOM 2450 C C . GLU A 1 309 ? -1.488 5.122 23.248 1.00 87.69 309 GLU A C 1
ATOM 2452 O O . GLU A 1 309 ? -2.172 4.775 22.287 1.00 87.69 309 GLU A O 1
ATOM 2457 N N . ASP A 1 310 ? -1.558 6.347 23.774 1.00 89.00 310 ASP A N 1
ATOM 2458 C CA . ASP A 1 310 ? -2.503 7.358 23.315 1.00 89.00 310 ASP A CA 1
ATOM 2459 C C . ASP A 1 310 ? -2.297 7.686 21.833 1.00 89.00 310 ASP A C 1
ATOM 2461 O O . ASP A 1 310 ? -3.270 7.712 21.085 1.00 89.00 310 ASP A O 1
ATOM 2465 N N . ALA A 1 311 ? -1.047 7.829 21.379 1.00 84.38 311 ALA A N 1
ATOM 2466 C CA . ALA A 1 311 ? -0.759 8.102 19.975 1.00 84.38 311 ALA A CA 1
ATOM 2467 C C . ALA A 1 311 ? -1.196 6.967 19.035 1.00 84.38 311 ALA A C 1
ATOM 2469 O O . ALA A 1 311 ? -1.748 7.224 17.965 1.00 84.38 311 ALA A O 1
ATOM 2470 N N . HIS A 1 312 ? -0.988 5.708 19.426 1.00 84.75 312 HIS A N 1
ATOM 2471 C CA . HIS A 1 312 ? -1.437 4.554 18.642 1.00 84.75 312 HIS A CA 1
ATOM 2472 C C . HIS A 1 312 ? -2.968 4.469 18.585 1.00 84.75 312 HIS A C 1
ATOM 2474 O O . HIS A 1 312 ? -3.540 4.248 17.516 1.00 84.75 312 HIS A O 1
ATOM 2480 N N . LEU A 1 313 ? -3.640 4.673 19.720 1.00 88.38 313 LEU A N 1
ATOM 2481 C CA . LEU A 1 313 ? -5.102 4.643 19.803 1.00 88.38 313 LEU A CA 1
ATOM 2482 C C . LEU A 1 313 ? -5.740 5.783 19.012 1.00 88.38 313 LEU A C 1
ATOM 2484 O O . LEU A 1 313 ? -6.696 5.547 18.274 1.00 88.38 313 LEU A O 1
ATOM 2488 N N . ASP A 1 314 ? -5.201 6.994 19.127 1.00 87.06 314 ASP A N 1
ATOM 2489 C CA . ASP A 1 314 ? -5.689 8.161 18.399 1.00 87.06 314 ASP A CA 1
ATOM 2490 C C . ASP A 1 314 ? -5.552 7.946 16.888 1.00 87.06 314 ASP A C 1
ATOM 2492 O O . ASP A 1 314 ? -6.508 8.186 16.155 1.00 87.06 314 ASP A O 1
ATOM 2496 N N . ALA A 1 315 ? -4.426 7.392 16.419 1.00 82.44 315 ALA A N 1
ATOM 2497 C CA . ALA A 1 315 ? -4.225 7.080 15.005 1.00 82.44 315 ALA A CA 1
ATOM 2498 C C . ALA A 1 315 ? -5.287 6.103 14.468 1.00 82.44 315 ALA A C 1
ATOM 2500 O O . ALA A 1 315 ? -5.856 6.327 13.399 1.00 82.44 315 ALA A O 1
ATOM 2501 N N . ILE A 1 316 ? -5.598 5.040 15.219 1.00 85.06 316 ILE A N 1
ATOM 2502 C CA . ILE A 1 316 ? -6.626 4.068 14.825 1.00 85.06 316 ILE A CA 1
ATOM 2503 C C . ILE A 1 316 ? -8.029 4.687 14.869 1.00 85.06 316 ILE A C 1
ATOM 2505 O O . ILE A 1 316 ? -8.822 4.464 13.955 1.00 85.06 316 ILE A O 1
ATOM 2509 N N . LEU A 1 317 ? -8.342 5.484 15.892 1.00 87.12 317 LEU A N 1
ATOM 2510 C CA . LEU A 1 317 ? -9.638 6.157 16.012 1.00 87.12 317 LEU A CA 1
ATOM 2511 C C . LEU A 1 317 ? -9.865 7.171 14.885 1.00 87.12 317 LEU A C 1
ATOM 2513 O O . LEU A 1 317 ? -10.982 7.269 14.385 1.00 87.12 317 LEU A O 1
ATOM 2517 N N . ILE A 1 318 ? -8.818 7.870 14.439 1.00 81.00 318 ILE A N 1
ATOM 2518 C CA . ILE A 1 318 ? -8.882 8.765 13.274 1.00 81.00 318 ILE A CA 1
ATOM 2519 C C . ILE A 1 318 ? -9.226 7.978 12.002 1.00 81.00 318 ILE A C 1
ATOM 2521 O O . ILE A 1 318 ? -10.064 8.415 11.218 1.00 81.00 318 ILE A O 1
ATOM 2525 N N . LEU A 1 319 ? -8.635 6.795 11.801 1.00 78.06 319 LEU A N 1
ATOM 2526 C CA . LEU A 1 319 ? -9.004 5.925 10.675 1.00 78.06 319 LEU A CA 1
ATOM 2527 C C . LEU A 1 319 ? -10.459 5.440 10.789 1.00 78.06 319 LEU A C 1
ATOM 2529 O O . LEU A 1 319 ? -11.173 5.377 9.789 1.00 78.06 319 LEU A O 1
ATOM 2533 N N . GLY A 1 320 ? -10.909 5.139 12.011 1.00 85.31 320 GLY A N 1
ATOM 2534 C CA . GLY A 1 320 ? -12.297 4.789 12.313 1.00 85.31 320 GLY A CA 1
ATOM 2535 C C . GLY A 1 320 ? -13.292 5.927 12.068 1.00 85.31 320 GLY A C 1
ATOM 2536 O O . GLY A 1 320 ? -14.429 5.657 11.694 1.00 85.31 320 GLY A O 1
ATOM 2537 N N . GLU A 1 321 ? -12.877 7.192 12.209 1.00 85.69 321 GLU A N 1
ATOM 2538 C CA . GLU A 1 321 ? -13.726 8.374 12.000 1.00 85.69 321 GLU A CA 1
ATOM 2539 C C . GLU A 1 321 ? -14.323 8.402 10.587 1.00 85.69 321 GLU A C 1
ATOM 2541 O O . GLU A 1 321 ? -15.525 8.632 10.432 1.00 85.69 321 GLU A O 1
ATOM 2546 N N . ALA A 1 322 ? -13.513 8.079 9.573 1.00 84.50 322 ALA A N 1
ATOM 2547 C CA . ALA A 1 322 ? -13.970 7.994 8.188 1.00 84.50 322 ALA A CA 1
ATOM 2548 C C . ALA A 1 322 ? -15.072 6.936 8.023 1.00 84.50 322 ALA A C 1
ATOM 2550 O O . ALA A 1 322 ? -16.105 7.201 7.410 1.00 84.50 322 ALA A O 1
ATOM 2551 N N . PHE A 1 323 ? -14.894 5.757 8.622 1.00 86.12 323 PHE A N 1
ATOM 2552 C CA . PHE A 1 323 ? -15.865 4.660 8.551 1.00 86.12 323 PHE A CA 1
ATOM 2553 C C . PHE A 1 323 ? -17.091 4.856 9.457 1.00 86.12 323 PHE A C 1
ATOM 2555 O O . PHE A 1 323 ? -18.113 4.212 9.240 1.00 86.12 323 PHE A O 1
ATOM 2562 N N . ALA A 1 324 ? -17.024 5.752 10.442 1.00 87.69 324 ALA A N 1
ATOM 2563 C CA . ALA A 1 324 ? -18.139 6.073 11.331 1.00 87.69 324 ALA A CA 1
ATOM 2564 C C . ALA A 1 324 ? -19.046 7.195 10.795 1.00 87.69 324 ALA A C 1
ATOM 2566 O O . ALA A 1 324 ? -20.212 7.283 11.189 1.00 87.69 324 ALA A O 1
ATOM 2567 N N . SER A 1 325 ? -18.512 8.066 9.931 1.00 87.12 325 SER A N 1
ATOM 2568 C CA . SER A 1 325 ? -19.208 9.258 9.439 1.00 87.12 325 SER A CA 1
ATOM 2569 C C . SER A 1 325 ? -20.454 8.911 8.619 1.00 87.12 325 SER A C 1
ATOM 2571 O O . SER A 1 325 ? -20.394 8.131 7.668 1.00 87.12 325 SER A O 1
ATOM 2573 N N . GLU A 1 326 ? -21.590 9.518 8.974 1.00 83.50 326 GLU A N 1
ATOM 2574 C CA . GLU A 1 326 ? -22.838 9.423 8.196 1.00 83.50 326 GLU A CA 1
ATOM 2575 C C . GLU A 1 326 ? -22.838 10.371 6.995 1.00 83.50 326 GLU A C 1
ATOM 2577 O O . GLU A 1 326 ? -23.434 10.069 5.963 1.00 83.50 326 GLU A O 1
ATOM 2582 N N . GLU A 1 327 ? -22.108 11.478 7.116 1.00 88.56 327 GLU A N 1
ATOM 2583 C CA . GLU A 1 327 ? -21.886 12.436 6.040 1.00 88.56 327 GLU A CA 1
ATOM 2584 C C . GLU A 1 327 ? -20.682 12.029 5.176 1.00 88.56 327 GLU A C 1
ATOM 2586 O O . GLU A 1 327 ? -19.783 11.321 5.659 1.00 88.56 327 GLU A O 1
ATOM 2591 N N . PRO A 1 328 ? -20.617 12.489 3.911 1.00 88.94 328 PRO A N 1
ATOM 2592 C CA . PRO A 1 328 ? -19.438 12.325 3.072 1.00 88.94 328 PRO A CA 1
ATOM 2593 C C . PRO A 1 328 ? -18.164 12.786 3.789 1.00 88.94 328 PRO A C 1
ATOM 2595 O O . PRO A 1 328 ? -18.080 13.916 4.270 1.00 88.94 328 PRO A O 1
ATOM 2598 N N . PHE A 1 329 ? -17.171 11.902 3.862 1.00 88.56 329 PHE A N 1
ATOM 2599 C CA . PHE A 1 329 ? -15.901 12.211 4.505 1.00 88.56 329 PHE A CA 1
ATOM 2600 C C . PHE A 1 329 ? -15.001 12.964 3.524 1.00 88.56 329 PHE A C 1
ATOM 2602 O O . PHE A 1 329 ? -14.696 12.452 2.445 1.00 88.56 329 PHE A O 1
ATOM 2609 N N . ASP A 1 330 ? -14.582 14.175 3.894 1.00 87.94 330 ASP A N 1
ATOM 2610 C CA . ASP A 1 330 ? -13.685 15.002 3.086 1.00 87.94 330 ASP A CA 1
ATOM 2611 C C . ASP A 1 330 ? -12.217 14.660 3.373 1.00 87.94 330 ASP A C 1
ATOM 2613 O O . ASP A 1 330 ? -11.606 15.154 4.330 1.00 87.94 330 ASP A O 1
ATOM 2617 N N . PHE A 1 331 ? -11.636 13.837 2.498 1.00 84.12 331 PHE A N 1
ATOM 2618 C CA . PHE A 1 331 ? -10.226 13.450 2.556 1.00 84.12 331 PHE A CA 1
ATOM 2619 C C . PHE A 1 331 ? -9.279 14.601 2.190 1.00 84.12 331 PHE A C 1
ATOM 2621 O O . PHE A 1 331 ? -8.097 14.554 2.532 1.00 84.12 331 PHE A O 1
ATOM 2628 N N . GLY A 1 332 ? -9.767 15.627 1.486 1.00 75.25 332 GLY A N 1
ATOM 2629 C CA . GLY A 1 332 ? -8.985 16.807 1.120 1.00 75.25 332 GLY A CA 1
ATOM 2630 C C . GLY A 1 332 ? -8.802 17.794 2.275 1.00 75.25 332 GLY A C 1
ATOM 2631 O O . GLY A 1 332 ? -7.961 18.692 2.183 1.00 75.25 332 GLY A O 1
ATOM 2632 N N . SER A 1 333 ? -9.563 17.638 3.363 1.00 73.62 333 SER A N 1
ATOM 2633 C CA . SER A 1 333 ? -9.411 18.462 4.557 1.00 73.62 333 SER A CA 1
ATOM 2634 C C . SER A 1 333 ? -8.083 18.147 5.264 1.00 73.62 333 SER A C 1
ATOM 2636 O O . SER A 1 333 ? -7.796 17.006 5.625 1.00 73.62 333 SER A O 1
ATOM 2638 N N . GLN A 1 334 ? -7.254 19.174 5.483 1.00 59.47 334 GLN A N 1
ATOM 2639 C CA . GLN A 1 334 ? -5.899 19.025 6.045 1.00 59.47 334 GLN A CA 1
ATOM 2640 C C . GLN A 1 334 ? -5.876 18.373 7.439 1.00 59.47 334 GLN A C 1
ATOM 2642 O O . GLN A 1 334 ? -4.860 17.818 7.844 1.00 59.47 334 GLN A O 1
ATOM 2647 N N . SER A 1 335 ? -7.004 18.373 8.157 1.00 64.81 335 SER A N 1
ATOM 2648 C CA . SER A 1 335 ? -7.048 17.948 9.556 1.00 64.81 335 SER A CA 1
ATOM 2649 C C . SER A 1 335 ? -6.730 16.466 9.778 1.00 64.81 335 SER A C 1
A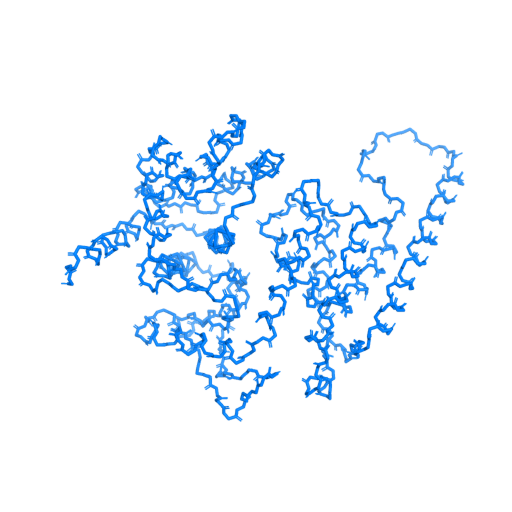TOM 2651 O O . SER A 1 335 ? -6.058 16.141 10.749 1.00 64.81 335 SER A O 1
ATOM 2653 N N . THR A 1 336 ? -7.175 15.552 8.913 1.00 66.19 336 THR A N 1
ATOM 2654 C CA . THR A 1 336 ? -7.001 14.105 9.148 1.00 66.19 336 THR A CA 1
ATOM 2655 C C . THR A 1 336 ? -5.552 13.691 8.925 1.00 66.19 336 THR A C 1
ATOM 2657 O O . THR A 1 336 ? -4.959 13.021 9.771 1.00 66.19 336 THR A O 1
ATOM 2660 N N . THR A 1 337 ? -4.961 14.140 7.819 1.00 66.62 337 THR A N 1
ATOM 2661 C CA . THR A 1 337 ? -3.565 13.855 7.484 1.00 66.62 337 THR A CA 1
ATOM 2662 C C . THR A 1 337 ? -2.628 14.473 8.524 1.00 66.62 337 THR A C 1
ATOM 2664 O O . THR A 1 337 ? -1.778 13.772 9.062 1.00 66.62 337 THR A O 1
ATOM 2667 N N . GLU A 1 338 ? -2.846 15.736 8.917 1.00 67.19 338 GLU A N 1
ATOM 2668 C CA . GLU A 1 338 ? -2.079 16.401 9.984 1.00 67.19 338 GLU A CA 1
ATOM 2669 C C . GLU A 1 338 ? -2.179 15.679 11.331 1.00 67.19 338 GLU A C 1
ATOM 2671 O O . GLU A 1 338 ? -1.160 15.491 12.003 1.00 67.19 338 GLU A O 1
ATOM 2676 N N . LYS A 1 339 ? -3.383 15.237 11.722 1.00 70.19 339 LYS A N 1
ATOM 2677 C CA . LYS A 1 339 ? -3.573 14.467 12.957 1.00 70.19 339 LYS A CA 1
ATOM 2678 C C . LYS A 1 339 ? -2.753 13.179 12.918 1.00 70.19 339 LYS A C 1
ATOM 2680 O O . LYS A 1 339 ? -2.007 12.933 13.859 1.00 70.19 339 LYS A O 1
ATOM 2685 N N . ILE A 1 340 ? -2.820 12.403 11.833 1.00 68.38 340 ILE A N 1
ATOM 2686 C CA . ILE A 1 340 ? -2.021 11.175 11.688 1.00 68.38 340 ILE A CA 1
ATOM 2687 C C . ILE A 1 340 ? -0.519 11.504 11.712 1.00 68.38 340 ILE A C 1
ATOM 2689 O O . ILE A 1 340 ? 0.224 10.873 12.464 1.00 68.38 340 ILE A O 1
ATOM 2693 N N . HIS A 1 341 ? -0.070 12.529 10.976 1.00 64.38 341 HIS A N 1
ATOM 2694 C CA . HIS A 1 341 ? 1.341 12.934 10.953 1.00 64.38 341 HIS A CA 1
ATOM 2695 C C . HIS A 1 341 ? 1.871 13.312 12.339 1.00 64.38 341 HIS A C 1
ATOM 2697 O O . HIS A 1 341 ? 3.009 12.983 12.668 1.00 64.38 341 HIS A O 1
ATOM 2703 N N . SER A 1 342 ? 1.063 13.988 13.162 1.00 68.00 342 SER A N 1
ATOM 2704 C CA . SER A 1 342 ? 1.483 14.439 14.495 1.00 68.00 342 SER A CA 1
ATOM 2705 C C . SER A 1 342 ? 1.794 13.285 15.459 1.00 68.00 342 SER A C 1
ATOM 2707 O O . SER A 1 342 ? 2.574 13.454 16.396 1.00 68.00 342 SER A O 1
ATOM 2709 N N . LEU A 1 343 ? 1.232 12.099 15.203 1.00 68.00 343 LEU A N 1
ATOM 2710 C CA . LEU A 1 343 ? 1.340 10.923 16.067 1.00 68.00 343 LEU A CA 1
ATOM 2711 C C . LEU A 1 343 ? 2.537 10.029 15.708 1.00 68.00 343 LEU A C 1
ATOM 2713 O O . LEU A 1 343 ? 3.102 9.373 16.586 1.00 68.00 343 LEU A O 1
ATOM 2717 N N . ILE A 1 344 ? 2.973 10.033 14.441 1.00 67.12 344 ILE A N 1
ATOM 2718 C CA . ILE A 1 344 ? 4.053 9.163 13.939 1.00 67.12 344 ILE A CA 1
ATOM 2719 C C . ILE A 1 344 ? 5.366 9.323 14.735 1.00 67.12 344 ILE A C 1
ATOM 2721 O O . ILE A 1 344 ? 5.913 8.300 15.156 1.00 67.12 344 ILE A O 1
ATOM 2725 N N . PRO A 1 345 ? 5.883 10.542 15.009 1.00 63.91 345 PRO A N 1
ATOM 2726 C CA . PRO A 1 345 ? 7.136 10.703 15.750 1.00 63.91 345 PRO A CA 1
ATOM 2727 C C . PRO A 1 345 ? 7.076 10.107 17.161 1.00 63.91 345 PRO A C 1
ATOM 2729 O O . PRO A 1 345 ? 8.024 9.458 17.600 1.00 63.91 345 PRO A O 1
ATOM 2732 N N . ILE A 1 346 ? 5.937 10.265 17.844 1.00 69.31 346 ILE A N 1
ATOM 2733 C CA . ILE A 1 346 ? 5.712 9.737 19.197 1.00 69.31 346 ILE A CA 1
ATOM 2734 C C . ILE A 1 346 ? 5.766 8.205 19.172 1.00 69.31 346 ILE A C 1
ATOM 2736 O O . ILE A 1 346 ? 6.440 7.587 20.000 1.00 69.31 346 ILE A O 1
ATOM 2740 N N . MET A 1 347 ? 5.104 7.588 18.187 1.00 67.38 347 MET A N 1
ATOM 2741 C CA . MET A 1 347 ? 5.092 6.134 18.017 1.00 67.38 347 MET A CA 1
ATOM 2742 C C . MET A 1 347 ? 6.479 5.563 17.708 1.00 67.38 347 MET A C 1
ATOM 2744 O O . MET A 1 347 ? 6.779 4.454 18.142 1.00 67.38 347 MET A O 1
ATOM 2748 N N . LEU A 1 348 ? 7.322 6.295 16.972 1.00 63.12 348 LEU A N 1
ATOM 2749 C CA . LEU A 1 348 ? 8.684 5.868 16.637 1.00 63.12 348 LEU A CA 1
ATOM 2750 C C . LEU A 1 348 ? 9.651 6.024 17.812 1.00 63.12 348 LEU A C 1
ATOM 2752 O O . LEU A 1 348 ? 10.450 5.126 18.062 1.00 63.12 348 LEU A O 1
ATOM 2756 N N . GLN A 1 349 ? 9.565 7.130 18.554 1.00 67.06 349 GLN A N 1
ATOM 2757 C CA . GLN A 1 349 ? 10.472 7.417 19.667 1.00 67.06 349 GLN A CA 1
ATOM 2758 C C . GLN A 1 349 ? 10.248 6.491 20.868 1.00 67.06 349 GLN A C 1
ATOM 2760 O O . GLN A 1 349 ? 11.195 6.129 21.565 1.00 67.06 349 GLN A O 1
ATOM 2765 N N . HIS A 1 350 ? 8.994 6.125 21.129 1.00 69.12 350 HIS A N 1
ATOM 2766 C CA . HIS A 1 350 ? 8.604 5.407 22.341 1.00 69.12 350 HIS A CA 1
ATOM 2767 C C . HIS A 1 350 ? 8.241 3.935 22.104 1.00 69.12 350 HIS A C 1
ATOM 2769 O O . HIS A 1 350 ? 7.763 3.269 23.026 1.00 69.12 350 HIS A O 1
ATOM 2775 N N . ARG A 1 351 ? 8.456 3.406 20.890 1.00 69.88 351 ARG A N 1
ATOM 2776 C CA . ARG A 1 351 ? 8.167 2.000 20.587 1.00 69.88 351 ARG A CA 1
ATOM 2777 C C . ARG A 1 351 ? 9.116 1.064 21.319 1.00 69.88 351 ARG A C 1
ATOM 2779 O O . ARG A 1 351 ? 10.329 1.183 21.186 1.00 69.88 351 ARG A O 1
ATOM 2786 N N . LEU A 1 352 ? 8.552 0.082 22.019 1.00 66.75 352 LEU A N 1
ATOM 2787 C CA . LEU A 1 352 ? 9.333 -0.944 22.711 1.00 66.75 352 LEU A CA 1
ATOM 2788 C C . LEU A 1 352 ? 9.731 -2.106 21.793 1.00 66.75 352 LEU A C 1
ATOM 2790 O O . LEU A 1 352 ? 10.823 -2.648 21.938 1.00 66.75 352 LEU A O 1
ATOM 2794 N N . ILE A 1 353 ? 8.859 -2.500 20.859 1.00 65.62 353 ILE A N 1
ATOM 2795 C CA . ILE A 1 353 ? 9.079 -3.632 19.947 1.00 65.62 353 ILE A CA 1
ATOM 2796 C C . ILE A 1 353 ? 8.542 -3.273 18.549 1.00 65.62 353 ILE A C 1
ATOM 2798 O O . ILE A 1 353 ? 7.510 -2.601 18.440 1.00 65.62 353 ILE A O 1
ATOM 2802 N N . PRO A 1 354 ? 9.213 -3.699 17.462 1.00 64.50 354 PRO A N 1
ATOM 2803 C CA . PRO A 1 354 ? 8.664 -3.579 16.116 1.00 64.50 354 PRO A CA 1
ATOM 2804 C C . PRO A 1 354 ? 7.401 -4.452 15.944 1.00 64.50 354 PRO A C 1
ATOM 2806 O O . PRO A 1 354 ? 7.417 -5.618 16.342 1.00 64.50 354 PRO A O 1
ATOM 2809 N N . PRO A 1 355 ? 6.316 -3.948 15.322 1.00 68.06 355 PRO A N 1
ATOM 2810 C CA . PRO A 1 355 ? 5.136 -4.755 15.023 1.00 68.06 355 PRO A CA 1
ATOM 2811 C C . PRO A 1 355 ? 5.451 -5.897 14.041 1.00 68.06 355 PRO A C 1
ATOM 2813 O O . PRO A 1 355 ? 6.481 -5.863 13.358 1.00 68.06 355 PRO A O 1
ATOM 2816 N N . PRO A 1 356 ? 4.551 -6.892 13.924 1.00 70.44 356 PRO A N 1
ATOM 2817 C CA . PRO A 1 356 ? 4.668 -7.956 12.928 1.00 70.44 356 PRO A CA 1
ATOM 2818 C C . PRO A 1 356 ? 4.878 -7.412 11.506 1.00 70.44 356 PRO A C 1
ATOM 2820 O O . PRO A 1 356 ? 4.294 -6.389 11.149 1.00 70.44 356 PRO A O 1
ATOM 2823 N N . GLU A 1 357 ? 5.658 -8.113 10.675 1.00 68.12 357 GLU A N 1
ATOM 2824 C CA . GLU A 1 357 ? 6.016 -7.680 9.307 1.00 68.12 357 GLU A CA 1
ATOM 2825 C C . GLU A 1 357 ? 4.780 -7.350 8.441 1.00 68.12 357 GLU A C 1
ATOM 2827 O O . GLU A 1 357 ? 4.740 -6.348 7.722 1.00 68.12 357 GLU A O 1
ATOM 2832 N N . GLU A 1 358 ? 3.734 -8.163 8.578 1.00 69.62 358 GLU A N 1
ATOM 2833 C CA . GLU A 1 358 ? 2.440 -8.034 7.898 1.00 69.62 358 GLU A CA 1
ATOM 2834 C C . GLU A 1 358 ? 1.739 -6.702 8.203 1.00 69.62 358 GLU A C 1
ATOM 2836 O O . GLU A 1 358 ? 1.100 -6.114 7.326 1.00 69.62 358 GLU A O 1
ATOM 2841 N N . THR A 1 359 ? 1.937 -6.179 9.417 1.00 72.31 359 THR A N 1
ATOM 2842 C CA . THR A 1 359 ? 1.385 -4.902 9.891 1.00 72.31 359 THR A CA 1
ATOM 2843 C C . THR A 1 359 ? 1.930 -3.728 9.107 1.00 72.31 359 THR A C 1
ATOM 2845 O O . THR A 1 359 ? 1.180 -2.826 8.745 1.00 72.31 359 THR A O 1
ATOM 2848 N N . TYR A 1 360 ? 3.239 -3.725 8.838 1.00 70.44 360 TYR A N 1
ATOM 2849 C CA . TYR A 1 360 ? 3.845 -2.644 8.070 1.00 70.44 360 TYR A CA 1
ATOM 2850 C C . TYR A 1 360 ? 3.223 -2.603 6.684 1.00 70.44 360 TYR A C 1
ATOM 2852 O O . TYR A 1 360 ? 2.746 -1.561 6.256 1.00 70.44 360 TYR A O 1
ATOM 2860 N N . SER A 1 361 ? 3.154 -3.754 6.023 1.00 72.69 361 SER A N 1
ATOM 2861 C CA . SER A 1 361 ? 2.592 -3.883 4.678 1.00 72.69 361 SER A CA 1
ATOM 2862 C C . SER A 1 361 ? 1.118 -3.461 4.612 1.00 72.69 361 SER A C 1
ATOM 2864 O O . SER A 1 361 ? 0.705 -2.773 3.681 1.00 72.69 361 SER A O 1
ATOM 2866 N N . LEU A 1 362 ? 0.354 -3.780 5.655 1.00 76.69 362 LEU A N 1
ATOM 2867 C CA . LEU A 1 362 ? -1.046 -3.402 5.795 1.00 76.69 362 LEU A CA 1
ATOM 2868 C C . LEU A 1 362 ? -1.235 -1.895 5.993 1.00 76.69 362 LEU A C 1
ATOM 2870 O O . LEU A 1 362 ? -1.983 -1.250 5.261 1.00 76.69 362 LEU A O 1
ATOM 2874 N N . HIS A 1 363 ? -0.551 -1.326 6.989 1.00 72.56 363 HIS A N 1
ATOM 2875 C CA . HIS A 1 363 ? -0.649 0.098 7.303 1.00 72.56 363 HIS A CA 1
ATOM 2876 C C . HIS A 1 363 ? -0.155 0.951 6.133 1.00 72.56 363 HIS A C 1
ATOM 2878 O O . HIS A 1 363 ? -0.742 1.994 5.858 1.00 72.56 363 HIS A O 1
ATOM 2884 N N . ARG A 1 364 ? 0.856 0.473 5.392 1.00 70.88 364 ARG A N 1
ATOM 2885 C CA . ARG A 1 364 ? 1.314 1.083 4.137 1.00 70.88 364 ARG A CA 1
ATOM 2886 C C . ARG A 1 364 ? 0.195 1.210 3.116 1.00 70.88 364 ARG A C 1
ATOM 2888 O O . ARG A 1 364 ? -0.010 2.290 2.573 1.00 70.88 364 ARG A O 1
ATOM 2895 N N . LYS A 1 365 ? -0.534 0.126 2.858 1.00 78.31 365 LYS A N 1
ATOM 2896 C CA . LYS A 1 365 ? -1.597 0.116 1.852 1.00 78.31 365 LYS A CA 1
ATOM 2897 C C . LYS A 1 365 ? -2.822 0.910 2.300 1.00 78.31 365 LYS A C 1
ATOM 2899 O O . LYS A 1 365 ? -3.331 1.712 1.519 1.00 78.31 365 LYS A O 1
ATOM 2904 N N . MET A 1 366 ? -3.262 0.757 3.549 1.00 78.00 366 MET A N 1
ATOM 2905 C CA . MET A 1 366 ? -4.380 1.540 4.092 1.00 78.00 366 MET A CA 1
ATOM 2906 C C . MET A 1 366 ? -4.058 3.038 4.118 1.00 78.00 366 MET A C 1
ATOM 2908 O O . MET A 1 366 ? -4.810 3.833 3.559 1.00 78.00 366 MET A O 1
ATOM 2912 N N . GLY A 1 367 ? -2.910 3.417 4.688 1.00 75.38 367 GLY A N 1
ATOM 2913 C CA . GLY A 1 367 ? -2.444 4.804 4.715 1.00 75.38 367 GLY A CA 1
ATOM 2914 C C . GLY A 1 367 ? -2.260 5.371 3.310 1.00 75.38 367 GLY A C 1
ATOM 2915 O O . GLY A 1 367 ? -2.802 6.426 2.998 1.00 75.38 367 GLY A O 1
ATOM 2916 N N . GLY A 1 368 ? -1.607 4.624 2.415 1.00 75.88 368 GLY A N 1
ATOM 2917 C CA . GLY A 1 368 ? -1.458 5.004 1.011 1.00 75.88 368 GLY A CA 1
ATOM 2918 C C . GLY A 1 368 ? -2.797 5.237 0.310 1.00 75.88 368 GLY A C 1
ATOM 2919 O O . GLY A 1 368 ? -2.916 6.180 -0.471 1.00 75.88 368 GLY A O 1
ATOM 2920 N N . SER A 1 369 ? -3.812 4.416 0.607 1.00 83.31 369 SER A N 1
ATOM 2921 C CA . SER A 1 369 ? -5.153 4.547 0.021 1.00 83.31 369 SER A CA 1
ATOM 2922 C C . SER A 1 369 ? -5.857 5.816 0.512 1.00 83.31 369 SER A C 1
ATOM 2924 O O . SER A 1 369 ? -6.490 6.517 -0.272 1.00 83.31 369 SER A O 1
ATOM 2926 N N . PHE A 1 370 ? -5.693 6.175 1.786 1.00 80.56 370 PHE A N 1
ATOM 2927 C CA . PHE A 1 370 ? -6.204 7.438 2.328 1.00 80.56 370 PHE A CA 1
ATOM 2928 C C . PHE A 1 370 ? -5.452 8.647 1.752 1.00 80.56 370 PHE A C 1
ATOM 2930 O O . PHE A 1 370 ? -6.072 9.658 1.419 1.00 80.56 370 PHE A O 1
ATOM 2937 N N . LEU A 1 371 ? -4.134 8.538 1.564 1.00 77.94 371 LEU A N 1
ATOM 2938 C CA . LEU A 1 371 ? -3.308 9.603 0.993 1.00 77.94 371 LEU A CA 1
ATOM 2939 C C . LEU A 1 371 ? -3.672 9.909 -0.462 1.00 77.94 371 LEU A C 1
ATOM 2941 O O . LEU A 1 371 ? -3.757 11.082 -0.821 1.00 77.94 371 LEU A O 1
ATOM 2945 N N . ILE A 1 372 ? -3.949 8.900 -1.299 1.00 81.19 372 ILE A N 1
ATOM 2946 C CA . ILE A 1 372 ? -4.419 9.166 -2.669 1.00 81.19 372 ILE A CA 1
ATOM 2947 C C . ILE A 1 372 ? -5.811 9.802 -2.676 1.00 81.19 372 ILE A C 1
ATOM 2949 O O . ILE A 1 372 ? -6.051 10.708 -3.473 1.00 81.19 372 ILE A O 1
ATOM 2953 N N . CYS A 1 373 ? -6.697 9.416 -1.748 1.00 86.00 373 CYS A N 1
ATOM 2954 C CA . CYS A 1 373 ? -7.985 10.090 -1.565 1.00 86.00 373 CYS A CA 1
ATOM 2955 C C . CYS A 1 373 ? -7.798 11.565 -1.185 1.00 86.00 373 CYS A C 1
ATOM 2957 O O . CYS A 1 373 ? -8.496 12.430 -1.714 1.00 86.00 373 CYS A O 1
ATOM 2959 N N . SER A 1 374 ? -6.821 11.861 -0.324 1.00 83.56 374 SER A N 1
ATOM 2960 C CA . SER A 1 374 ? -6.480 13.230 0.066 1.00 83.56 374 SER A CA 1
ATOM 2961 C C . SER A 1 374 ? -5.893 14.031 -1.097 1.00 83.56 374 SER A C 1
ATOM 2963 O O . SER A 1 374 ? -6.365 15.130 -1.397 1.00 83.56 374 SER A O 1
ATOM 2965 N N . LYS A 1 375 ? -4.939 13.449 -1.835 1.00 81.94 375 LYS A N 1
ATOM 2966 C CA . LYS A 1 375 ? -4.325 14.067 -3.018 1.00 81.94 375 LYS A CA 1
ATOM 2967 C C . LYS A 1 375 ? -5.361 14.393 -4.093 1.00 81.94 375 LYS A C 1
ATOM 2969 O O . LYS A 1 375 ? -5.366 15.494 -4.638 1.00 81.94 375 LYS A O 1
ATOM 2974 N N . LEU A 1 376 ? -6.274 13.461 -4.362 1.00 86.19 376 LEU A N 1
ATOM 2975 C CA . LEU A 1 376 ? -7.377 13.656 -5.300 1.00 86.19 376 LEU A CA 1
ATOM 2976 C C . LEU A 1 376 ? -8.543 14.448 -4.694 1.00 86.19 376 LEU A C 1
ATOM 2978 O O . LEU A 1 376 ? -9.560 14.599 -5.366 1.00 86.19 376 LEU A O 1
ATOM 2982 N N . LYS A 1 377 ? -8.416 14.986 -3.471 1.00 88.44 377 LYS A N 1
ATOM 2983 C CA . LYS A 1 377 ? -9.439 15.778 -2.762 1.00 88.44 377 LYS A CA 1
ATOM 2984 C C . LYS A 1 377 ? -10.824 15.141 -2.862 1.00 88.44 377 LYS A C 1
ATOM 2986 O O . LYS A 1 377 ? -11.789 15.791 -3.272 1.00 88.44 377 LYS A O 1
ATOM 2991 N N . ALA A 1 378 ? -10.884 13.839 -2.616 1.00 90.12 378 ALA A N 1
ATOM 2992 C CA . ALA A 1 378 ? -12.107 13.071 -2.731 1.00 90.12 378 ALA A CA 1
ATOM 2993 C C . ALA A 1 378 ? -13.011 13.307 -1.514 1.00 90.12 378 ALA A C 1
ATOM 2995 O O . ALA A 1 378 ? -12.536 13.511 -0.398 1.00 90.12 378 ALA A O 1
ATOM 2996 N N . CYS A 1 379 ? -14.319 13.274 -1.742 1.00 92.50 379 CYS A N 1
ATOM 2997 C CA . CYS A 1 379 ? -15.334 13.456 -0.715 1.00 92.50 379 CYS A CA 1
ATOM 2998 C C . CYS A 1 379 ? -16.516 12.522 -0.990 1.00 92.50 379 CYS A C 1
ATOM 3000 O O . CYS A 1 379 ? -17.258 12.722 -1.953 1.00 92.50 379 CYS A O 1
ATOM 3002 N N . PHE A 1 380 ? -16.656 11.465 -0.187 1.00 92.69 380 PHE A N 1
ATOM 3003 C CA . PHE A 1 380 ? -17.680 10.432 -0.378 1.00 92.69 380 PHE A CA 1
ATOM 3004 C C . PHE A 1 380 ? -17.995 9.684 0.933 1.00 92.69 380 PHE A C 1
ATOM 3006 O O . PHE A 1 380 ? -17.177 9.676 1.857 1.00 92.69 380 PHE A O 1
ATOM 3013 N N . PRO A 1 381 ? -19.182 9.058 1.054 1.00 91.69 381 PRO A N 1
ATOM 3014 C CA . PRO A 1 381 ? -19.550 8.297 2.247 1.00 91.69 381 PRO A CA 1
ATOM 3015 C C . PRO A 1 381 ? -18.749 6.990 2.349 1.00 91.69 381 PRO A C 1
ATOM 3017 O O . PRO A 1 381 ? -18.706 6.201 1.403 1.00 91.69 381 PRO A O 1
ATOM 3020 N N . CYS A 1 382 ? -18.144 6.739 3.514 1.00 89.81 382 CYS A N 1
ATOM 3021 C CA . CYS A 1 382 ? -17.319 5.546 3.765 1.00 89.81 382 CYS A CA 1
ATOM 3022 C C . CYS A 1 382 ? -17.985 4.524 4.703 1.00 89.81 382 CYS A C 1
ATOM 3024 O O . CYS A 1 382 ? -17.623 3.349 4.694 1.00 89.81 382 CYS A O 1
ATOM 3026 N N . LYS A 1 383 ? -18.992 4.931 5.484 1.00 90.38 383 LYS A N 1
ATOM 3027 C CA . LYS A 1 383 ? -19.690 4.036 6.420 1.00 90.38 383 LYS A CA 1
ATOM 3028 C C . LYS A 1 383 ? -20.337 2.841 5.725 1.00 90.38 383 LYS A C 1
ATOM 3030 O O . LYS A 1 383 ? -20.130 1.704 6.133 1.00 90.38 383 LYS A O 1
ATOM 3035 N N . ALA A 1 384 ? -21.054 3.082 4.626 1.00 90.31 384 ALA A N 1
ATOM 3036 C CA . ALA A 1 384 ? -21.753 2.028 3.893 1.00 90.31 384 ALA A CA 1
ATOM 3037 C C . ALA A 1 384 ? -20.804 0.941 3.354 1.00 90.31 384 ALA A C 1
ATOM 3039 O O . ALA A 1 384 ? -21.080 -0.244 3.530 1.00 90.31 384 ALA A O 1
ATOM 3040 N N . MET A 1 385 ? -19.663 1.330 2.765 1.00 91.06 385 MET A N 1
ATOM 3041 C CA . MET A 1 385 ? -18.692 0.359 2.236 1.00 91.06 385 MET A CA 1
ATOM 3042 C C . MET A 1 385 ? -18.069 -0.505 3.336 1.00 91.06 385 MET A C 1
ATOM 3044 O O . MET A 1 385 ? -17.829 -1.693 3.129 1.00 91.06 385 MET A O 1
ATOM 3048 N N . PHE A 1 386 ? -17.825 0.073 4.515 1.00 91.06 386 PHE A N 1
ATOM 3049 C CA . PHE A 1 386 ? -17.253 -0.666 5.631 1.00 91.06 386 PHE A CA 1
ATOM 3050 C C . PHE A 1 386 ? -18.271 -1.629 6.244 1.00 91.06 386 PHE A C 1
ATOM 3052 O O . PHE A 1 386 ? -17.935 -2.784 6.489 1.00 91.06 386 PHE A O 1
ATOM 3059 N N . GLU A 1 387 ? -19.519 -1.195 6.432 1.00 91.25 387 GLU A N 1
ATOM 3060 C CA . GLU A 1 387 ? -20.596 -2.057 6.935 1.00 91.25 387 GLU A CA 1
ATOM 3061 C C . GLU A 1 387 ? -20.871 -3.244 6.002 1.00 91.25 387 GLU A C 1
ATOM 3063 O O . GLU A 1 387 ? -21.059 -4.373 6.462 1.00 91.25 387 GLU A O 1
ATOM 3068 N N . GLU A 1 388 ? -20.838 -3.026 4.685 1.00 91.31 388 GLU A N 1
ATOM 3069 C CA . GLU A 1 388 ? -20.970 -4.106 3.706 1.00 91.31 388 GLU A CA 1
ATOM 3070 C C . GLU A 1 388 ? -19.809 -5.105 3.809 1.00 91.31 388 GLU A C 1
ATOM 3072 O O . GLU A 1 388 ? -20.043 -6.316 3.917 1.00 91.31 388 GLU A O 1
ATOM 3077 N N . ALA A 1 389 ? -18.567 -4.608 3.832 1.00 90.25 389 ALA A N 1
ATOM 3078 C CA . ALA A 1 389 ? -17.376 -5.440 3.969 1.00 90.25 389 ALA A CA 1
ATOM 3079 C C . ALA A 1 389 ? -17.395 -6.242 5.281 1.00 90.25 389 ALA A C 1
ATOM 3081 O O . ALA A 1 389 ? -17.158 -7.452 5.274 1.00 90.25 389 ALA A O 1
ATOM 3082 N N . TYR A 1 390 ? -17.754 -5.595 6.393 1.00 90.69 390 TYR A N 1
ATOM 3083 C CA . TYR A 1 390 ? -17.875 -6.216 7.709 1.00 90.69 390 TYR A CA 1
ATOM 3084 C C . TYR A 1 390 ? -18.961 -7.297 7.732 1.00 90.69 390 TYR A C 1
ATOM 3086 O O . TYR A 1 390 ? -18.704 -8.435 8.124 1.00 90.69 390 TYR A O 1
ATOM 3094 N N . SER A 1 391 ? -20.160 -6.987 7.233 1.00 90.56 391 SER A N 1
ATOM 3095 C CA . SER A 1 391 ? -21.271 -7.940 7.153 1.00 90.56 391 SER A CA 1
ATOM 3096 C C . SER A 1 391 ? -20.922 -9.164 6.300 1.00 90.56 391 SER A C 1
ATOM 3098 O O . SER A 1 391 ? -21.220 -10.303 6.674 1.00 90.56 391 SER A O 1
ATOM 3100 N N . LYS A 1 392 ? -20.265 -8.958 5.152 1.00 89.50 392 LYS A N 1
ATOM 3101 C CA . LYS A 1 392 ? -19.804 -10.042 4.273 1.00 89.50 392 LYS A CA 1
ATOM 3102 C C . LYS A 1 392 ? -18.739 -10.904 4.957 1.00 89.50 392 LYS A C 1
ATOM 3104 O O . LYS A 1 392 ? -18.815 -12.134 4.891 1.00 89.50 392 LYS A O 1
ATOM 3109 N N . TYR A 1 393 ? -17.801 -10.280 5.667 1.00 88.75 393 TYR A N 1
ATOM 3110 C CA . TYR A 1 393 ? -16.789 -10.986 6.448 1.00 88.75 393 TYR A CA 1
ATOM 3111 C C . TYR A 1 393 ? -17.420 -11.860 7.541 1.00 88.75 393 TYR A C 1
ATOM 3113 O O . TYR A 1 393 ? -17.141 -13.057 7.621 1.00 88.75 393 TYR A O 1
ATOM 3121 N N . CYS A 1 394 ? -18.346 -11.301 8.327 1.00 87.31 394 CYS A N 1
ATOM 3122 C CA . CYS A 1 394 ? -19.061 -12.025 9.379 1.00 87.31 394 CYS A CA 1
ATOM 3123 C C . CYS A 1 394 ? -19.896 -13.196 8.838 1.00 87.31 394 CYS A C 1
ATOM 3125 O O . CYS A 1 394 ? -19.897 -14.271 9.437 1.00 87.31 394 CYS A O 1
ATOM 3127 N N . ARG A 1 395 ? -20.572 -13.035 7.693 1.00 86.88 395 ARG A N 1
ATOM 3128 C CA . ARG A 1 395 ? -21.311 -14.133 7.039 1.00 86.88 395 ARG A CA 1
ATOM 3129 C C . ARG A 1 395 ? -20.391 -15.274 6.614 1.00 86.88 395 ARG A C 1
ATOM 3131 O O . ARG A 1 395 ? -20.679 -16.437 6.895 1.00 86.88 395 ARG A O 1
ATOM 3138 N N . THR A 1 396 ? -19.243 -14.928 6.034 1.00 82.62 396 THR A N 1
ATOM 3139 C CA . THR A 1 396 ? -18.219 -15.898 5.621 1.00 82.62 396 THR A CA 1
ATOM 3140 C C . THR A 1 396 ? -17.661 -16.669 6.822 1.00 82.62 396 THR A C 1
ATOM 3142 O O . THR A 1 396 ? -17.481 -17.883 6.746 1.00 82.62 396 THR A O 1
ATOM 3145 N N . GLN A 1 397 ? -17.445 -15.994 7.956 1.00 77.50 397 GLN A N 1
ATOM 3146 C CA . GLN A 1 397 ? -17.036 -16.623 9.222 1.00 77.50 397 GLN A CA 1
ATOM 3147 C C . GLN A 1 397 ? -18.099 -17.582 9.768 1.00 77.50 397 GLN A C 1
ATOM 3149 O O . GLN A 1 397 ? -17.769 -18.658 10.261 1.00 77.50 397 GLN A O 1
ATOM 3154 N N . ALA A 1 398 ? -19.374 -17.205 9.657 1.00 73.88 398 ALA A N 1
ATOM 3155 C CA . ALA A 1 398 ? -20.503 -18.012 10.104 1.00 73.88 398 ALA A CA 1
ATOM 3156 C C . ALA A 1 398 ? -20.829 -19.195 9.168 1.00 73.88 398 ALA A C 1
ATOM 3158 O O . ALA A 1 398 ? -21.720 -19.983 9.480 1.00 73.88 398 ALA A O 1
ATOM 3159 N N . GLY A 1 399 ? -20.137 -19.330 8.028 1.00 68.19 399 GLY A N 1
ATOM 3160 C CA . GLY A 1 399 ? -20.409 -20.369 7.028 1.00 68.19 399 GLY A CA 1
ATOM 3161 C C . GLY A 1 399 ? -21.727 -20.172 6.269 1.00 68.19 399 GLY A C 1
ATOM 3162 O O . GLY A 1 399 ? -22.242 -21.122 5.683 1.00 68.19 399 GLY A O 1
ATOM 3163 N N . LEU A 1 400 ? -22.282 -18.959 6.291 1.00 51.81 400 LEU A N 1
ATOM 3164 C CA . LEU A 1 400 ? -23.518 -18.594 5.603 1.00 51.81 400 LEU A CA 1
ATOM 3165 C C . LEU A 1 400 ? -23.136 -17.952 4.261 1.00 51.81 400 LEU A C 1
ATOM 3167 O O . LEU A 1 400 ? -22.675 -16.809 4.247 1.00 51.81 400 LEU A O 1
ATOM 3171 N N . GLN A 1 401 ? -23.262 -18.703 3.160 1.00 42.47 401 GLN A N 1
ATOM 3172 C CA . GLN A 1 401 ? -23.097 -18.180 1.794 1.00 42.47 401 GLN A CA 1
ATOM 3173 C C . GLN A 1 401 ? -24.366 -17.492 1.301 1.00 42.47 401 GLN A C 1
ATOM 3175 O O . GLN A 1 401 ? -25.461 -18.061 1.515 1.00 42.47 401 GLN A O 1
#